Protein AF-0000000078809261 (afdb_homodimer)

Organism: NCBI:txid997884

Structure (mmCIF, N/CA/C/O backbone):
data_AF-0000000078809261-model_v1
#
loop_
_entity.id
_entity.type
_entity.pdbx_description
1 polymer 'Peptidase S74 domain-containing protein'
#
loop_
_atom_site.group_PDB
_atom_site.id
_atom_site.type_symbol
_atom_site.label_atom_id
_atom_site.label_alt_id
_atom_site.label_comp_id
_atom_site.label_asym_id
_atom_site.label_entity_id
_atom_site.label_seq_id
_atom_site.pdbx_PDB_ins_code
_atom_site.Cartn_x
_atom_site.Cartn_y
_atom_site.Cartn_z
_atom_site.occupancy
_atom_site.B_iso_or_equiv
_atom_site.auth_seq_id
_atom_site.auth_comp_id
_atom_site.auth_asym_id
_atom_site.auth_atom_id
_atom_site.pdbx_PDB_model_num
ATOM 1 N N . MET A 1 1 ? -13.203 -56.188 -50.031 1 28.88 1 MET A N 1
ATOM 2 C CA . MET A 1 1 ? -12.938 -56.688 -48.688 1 28.88 1 MET A CA 1
ATOM 3 C C . MET A 1 1 ? -11.758 -55.969 -48.031 1 28.88 1 MET A C 1
ATOM 5 O O . MET A 1 1 ? -10.617 -56.156 -48.438 1 28.88 1 MET A O 1
ATOM 9 N N . LYS A 1 2 ? -12.086 -54.781 -47.656 1 37.97 2 LYS A N 1
ATOM 10 C CA . LYS A 1 2 ? -11.086 -53.781 -47.344 1 37.97 2 LYS A CA 1
ATOM 11 C C . LYS A 1 2 ? -10.312 -54.156 -46.062 1 37.97 2 LYS A C 1
ATOM 13 O O . LYS A 1 2 ? -10.914 -54.5 -45.062 1 37.97 2 LYS A O 1
ATOM 18 N N . LYS A 1 3 ? -9.078 -54.656 -46.25 1 38.81 3 LYS A N 1
ATOM 19 C CA . LYS A 1 3 ? -8.086 -55.062 -45.281 1 38.81 3 LYS A CA 1
ATOM 20 C C . LYS A 1 3 ? -7.871 -53.938 -44.25 1 38.81 3 LYS A C 1
ATOM 22 O O . LYS A 1 3 ? -7.496 -52.812 -44.594 1 38.81 3 LYS A O 1
ATOM 27 N N . VAL A 1 4 ? -8.695 -53.938 -43.156 1 29.91 4 VAL A N 1
ATOM 28 C CA . VAL A 1 4 ? -8.664 -53.062 -42 1 29.91 4 VAL A CA 1
ATOM 29 C C . VAL A 1 4 ? -7.348 -53.219 -41.25 1 29.91 4 VAL A C 1
ATOM 31 O O . VAL A 1 4 ? -7.07 -54.312 -40.719 1 29.91 4 VAL A O 1
ATOM 34 N N . TYR A 1 5 ? -6.27 -52.688 -41.781 1 25.17 5 TYR A N 1
ATOM 35 C CA . TYR A 1 5 ? -4.973 -52.781 -41.125 1 25.17 5 TYR A CA 1
ATOM 36 C C . TYR A 1 5 ? -5.008 -52.094 -39.75 1 25.17 5 TYR A C 1
ATOM 38 O O . TYR A 1 5 ? -5.398 -50.938 -39.656 1 25.17 5 TYR A O 1
ATOM 46 N N . SER A 1 6 ? -5.215 -52.906 -38.688 1 25.05 6 SER A N 1
ATOM 47 C CA . SER A 1 6 ? -5.191 -52.594 -37.25 1 25.05 6 SER A CA 1
ATOM 48 C C . SER A 1 6 ? -3.799 -52.156 -36.812 1 25.05 6 SER A C 1
ATOM 50 O O . SER A 1 6 ? -2.84 -52.906 -36.938 1 25.05 6 SER A O 1
ATOM 52 N N . PHE A 1 7 ? -3.408 -51.031 -37 1 25.95 7 PHE A N 1
ATOM 53 C CA . PHE A 1 7 ? -2.096 -50.531 -36.594 1 25.95 7 PHE A CA 1
ATOM 54 C C . PHE A 1 7 ? -1.997 -50.438 -35.062 1 25.95 7 PHE A C 1
ATOM 56 O O . PHE A 1 7 ? -2.824 -49.781 -34.438 1 25.95 7 PHE A O 1
ATOM 63 N N . PHE A 1 8 ? -1.306 -51.406 -34.281 1 27.02 8 PHE A N 1
ATOM 64 C CA . PHE A 1 8 ? -0.951 -51.5 -32.875 1 27.02 8 PHE A CA 1
ATOM 65 C C . PHE A 1 8 ? 0.187 -50.562 -32.531 1 27.02 8 PHE A C 1
ATOM 67 O O . PHE A 1 8 ? 1.266 -50.625 -33.125 1 27.02 8 PHE A O 1
ATOM 74 N N . CYS A 1 9 ? -0.125 -49.344 -32.188 1 24.22 9 CYS A N 1
ATOM 75 C CA . CYS A 1 9 ? 0.901 -48.438 -31.703 1 24.22 9 CYS A CA 1
ATOM 76 C C . CYS A 1 9 ? 1.542 -48.969 -30.422 1 24.22 9 CYS A C 1
ATOM 78 O O . CYS A 1 9 ? 0.881 -49.062 -29.391 1 24.22 9 CYS A O 1
ATOM 80 N N . LEU A 1 10 ? 2.572 -49.781 -30.359 1 26.72 10 LEU A N 1
ATOM 81 C CA . LEU A 1 10 ? 3.385 -50.25 -29.234 1 26.72 10 LEU A CA 1
ATOM 82 C C . LEU A 1 10 ? 4.293 -49.125 -28.719 1 26.72 10 LEU A C 1
ATOM 84 O O . LEU A 1 10 ? 5.18 -48.656 -29.453 1 26.72 10 LEU A O 1
ATOM 88 N N . VAL A 1 11 ? 3.725 -48.25 -27.875 1 29.69 11 VAL A N 1
ATOM 89 C CA . VAL A 1 11 ? 4.68 -47.375 -27.188 1 29.69 11 VAL A CA 1
ATOM 90 C C . VAL A 1 11 ? 5.621 -48.25 -26.328 1 29.69 11 VAL A C 1
ATOM 92 O O . VAL A 1 11 ? 5.18 -48.906 -25.406 1 29.69 11 VAL A O 1
ATOM 95 N N . LEU A 1 12 ? 6.625 -48.719 -26.859 1 28.42 12 LEU A N 1
ATOM 96 C CA . LEU A 1 12 ? 7.684 -49.438 -26.141 1 28.42 12 LEU A CA 1
ATOM 97 C C . LEU A 1 12 ? 8.469 -48.469 -25.25 1 28.42 12 LEU A C 1
ATOM 99 O O . LEU A 1 12 ? 9.07 -47.5 -25.75 1 28.42 12 LEU A O 1
ATOM 103 N N . PHE A 1 13 ? 7.992 -48.406 -24.031 1 31.66 13 PHE A N 1
ATOM 104 C CA . PHE A 1 13 ? 8.859 -47.812 -23.016 1 31.66 13 PHE A CA 1
ATOM 105 C C . PHE A 1 13 ? 10.164 -48.562 -22.906 1 31.66 13 PHE A C 1
ATOM 107 O O . PHE A 1 13 ? 10.164 -49.75 -22.547 1 31.66 13 PHE A O 1
ATOM 114 N N . SER A 1 14 ? 11.016 -48.344 -23.828 1 29.38 14 SER A N 1
ATOM 115 C CA . SER A 1 14 ? 12.305 -48.938 -23.516 1 29.38 14 SER A CA 1
ATOM 116 C C . SER A 1 14 ? 12.945 -48.281 -22.297 1 29.38 14 SER A C 1
ATOM 118 O O . SER A 1 14 ? 13.188 -47.094 -22.281 1 29.38 14 SER A O 1
ATOM 120 N N . PHE A 1 15 ? 12.734 -48.844 -21.109 1 33.72 15 PHE A N 1
ATOM 121 C CA . PHE A 1 15 ? 13.484 -48.562 -19.891 1 33.72 15 PHE A CA 1
ATOM 122 C C . PHE A 1 15 ? 14.984 -48.75 -20.125 1 33.72 15 PHE A C 1
ATOM 124 O O . PHE A 1 15 ? 15.5 -49.844 -20.125 1 33.72 15 PHE A O 1
ATOM 131 N N . MET A 1 16 ? 15.594 -48.031 -21.094 1 32.75 16 MET A N 1
ATOM 132 C CA . MET A 1 16 ? 17.047 -48.156 -20.938 1 32.75 16 MET A CA 1
ATOM 133 C C . MET A 1 16 ? 17.5 -47.594 -19.609 1 32.75 16 MET A C 1
ATOM 135 O O . MET A 1 16 ? 16.859 -46.688 -19.062 1 32.75 16 MET A O 1
ATOM 139 N N . ALA A 1 17 ? 18.656 -47.938 -19.078 1 34.66 17 ALA A N 1
ATOM 140 C CA . ALA A 1 17 ? 19.359 -47.781 -17.797 1 34.66 17 ALA A CA 1
ATOM 141 C C . ALA A 1 17 ? 19.266 -46.344 -17.297 1 34.66 17 ALA A C 1
ATOM 143 O O . ALA A 1 17 ? 18.609 -46.094 -16.281 1 34.66 17 ALA A O 1
ATOM 144 N N . GLY A 1 18 ? 20.562 -45.719 -16.922 1 36.41 18 GLY A N 1
ATOM 145 C CA . GLY A 1 18 ? 21.125 -44.938 -15.828 1 36.41 18 GLY A CA 1
ATOM 146 C C . GLY A 1 18 ? 20.625 -43.531 -15.789 1 36.41 18 GLY A C 1
ATOM 147 O O . GLY A 1 18 ? 20.578 -42.906 -14.734 1 36.41 18 GLY A O 1
ATOM 148 N N . TYR A 1 19 ? 21.031 -42.719 -16.797 1 37.81 19 TYR A N 1
ATOM 149 C CA . TYR A 1 19 ? 20.781 -41.281 -16.719 1 37.81 19 TYR A CA 1
ATOM 150 C C . TYR A 1 19 ? 19.281 -41 -16.797 1 37.81 19 TYR A C 1
ATOM 152 O O . TYR A 1 19 ? 18.594 -41.5 -17.688 1 37.81 19 TYR A O 1
ATOM 160 N N . ALA A 1 20 ? 18.641 -40.938 -15.672 1 43.81 20 ALA A N 1
ATOM 161 C CA . ALA A 1 20 ? 17.25 -40.5 -15.688 1 43.81 20 ALA A CA 1
ATOM 162 C C . ALA A 1 20 ? 16.984 -39.562 -16.859 1 43.81 20 ALA A C 1
ATOM 164 O O . ALA A 1 20 ? 17.453 -38.406 -16.844 1 43.81 20 ALA A O 1
ATOM 165 N N . GLN A 1 21 ? 17.156 -40.031 -18.016 1 46.72 21 GLN A N 1
ATOM 166 C CA . GLN A 1 21 ? 16.766 -39.219 -19.172 1 46.72 21 GLN A CA 1
ATOM 167 C C . GLN A 1 21 ? 15.391 -38.594 -18.969 1 46.72 21 GLN A C 1
ATOM 169 O O . GLN A 1 21 ? 14.477 -39.25 -18.469 1 46.72 21 GLN A O 1
ATOM 174 N N . ASP A 1 22 ? 15.398 -37.312 -18.938 1 57.06 22 ASP A N 1
ATOM 175 C CA . ASP A 1 22 ? 14.172 -36.531 -19.016 1 57.06 22 ASP A CA 1
ATOM 176 C C . ASP A 1 22 ? 13.234 -37.094 -20.078 1 57.06 22 ASP A C 1
ATOM 178 O O . ASP A 1 22 ? 13.617 -37.219 -21.25 1 57.06 22 ASP A O 1
ATOM 182 N N . VAL A 1 23 ? 12.453 -38 -19.656 1 69.56 23 VAL A N 1
ATOM 183 C CA . VAL A 1 23 ? 11.453 -38.469 -20.594 1 69.56 23 VAL A CA 1
ATOM 184 C C . VAL A 1 23 ? 10.391 -37.375 -20.812 1 69.56 23 VAL A C 1
ATOM 186 O O . VAL A 1 23 ? 9.891 -36.812 -19.859 1 69.56 23 VAL A O 1
ATOM 189 N N . THR A 1 24 ? 10.336 -36.906 -22.047 1 77.44 24 THR A N 1
ATOM 190 C CA . THR A 1 24 ? 9.305 -35.938 -22.406 1 77.44 24 THR A CA 1
ATOM 191 C C . THR A 1 24 ? 8.188 -36.594 -23.203 1 77.44 24 THR A C 1
ATOM 193 O O . THR A 1 24 ? 8.461 -37.344 -24.156 1 77.44 24 THR A O 1
ATOM 196 N N . THR A 1 25 ? 7.008 -36.656 -22.766 1 81.75 25 THR A N 1
ATOM 197 C CA . THR A 1 25 ? 5.824 -37.031 -23.531 1 81.75 25 THR A CA 1
ATOM 198 C C . THR A 1 25 ? 5.188 -35.812 -24.188 1 81.75 25 THR A C 1
ATOM 200 O O . THR A 1 25 ? 5.008 -34.781 -23.531 1 81.75 25 THR A O 1
ATOM 203 N N . GLN A 1 26 ? 4.902 -35.875 -25.484 1 83.81 26 GLN A N 1
ATOM 204 C CA . GLN A 1 26 ? 4.328 -34.75 -26.203 1 83.81 26 GLN A CA 1
ATOM 205 C C . GLN A 1 26 ? 2.885 -35.031 -26.609 1 83.81 26 GLN A C 1
ATOM 207 O O . GLN A 1 26 ? 2.57 -36.125 -27.094 1 83.81 26 GLN A O 1
ATOM 212 N N . PHE A 1 27 ? 2.064 -34.125 -26.312 1 81.94 27 PHE A N 1
ATOM 213 C CA . PHE A 1 27 ? 0.676 -34.125 -26.75 1 81.94 27 PHE A CA 1
ATOM 214 C C . PHE A 1 27 ? 0.455 -33.062 -27.828 1 81.94 27 PHE A C 1
ATOM 216 O O . PHE A 1 27 ? 0.78 -31.891 -27.625 1 81.94 27 PHE A O 1
ATOM 223 N N . ASN A 1 28 ? 0.069 -33.531 -29.031 1 85.69 28 ASN A N 1
ATOM 224 C CA . ASN A 1 28 ? -0.361 -32.594 -30.047 1 85.69 28 ASN A CA 1
ATOM 225 C C . ASN A 1 28 ? -1.851 -32.281 -29.938 1 85.69 28 ASN A C 1
ATOM 227 O O . ASN A 1 28 ? -2.693 -33.094 -30.297 1 85.69 28 ASN A O 1
ATOM 231 N N . GLY A 1 29 ? -2.209 -31.188 -29.453 1 88 29 GLY A N 1
ATOM 232 C CA . GLY A 1 29 ? -3.566 -30.766 -29.125 1 88 29 GLY A CA 1
ATOM 233 C C . GLY A 1 29 ? -3.756 -30.422 -27.656 1 88 29 GLY A C 1
ATOM 234 O O . GLY A 1 29 ? 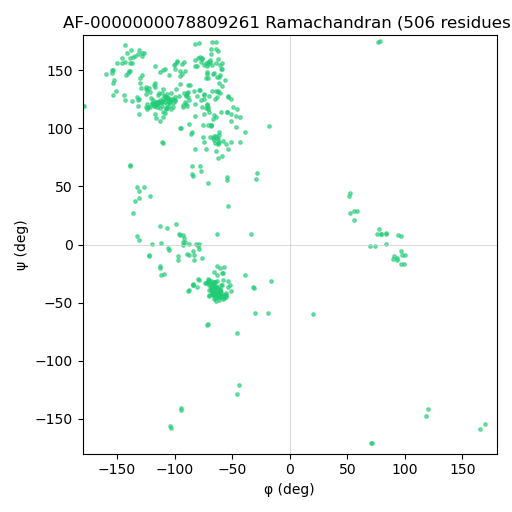-2.891 -29.797 -27.047 1 88 29 GLY A O 1
ATOM 235 N N . ASN A 1 30 ? -4.973 -30.828 -27.156 1 89 30 ASN A N 1
ATOM 236 C CA . ASN A 1 30 ? -5.344 -30.391 -25.797 1 89 30 ASN A CA 1
ATOM 237 C C . ASN A 1 30 ? -5.199 -31.531 -24.797 1 89 30 ASN A C 1
ATOM 239 O O . ASN A 1 30 ? -5.293 -32.719 -25.156 1 89 30 ASN A O 1
ATOM 243 N N . LEU A 1 31 ? -4.816 -3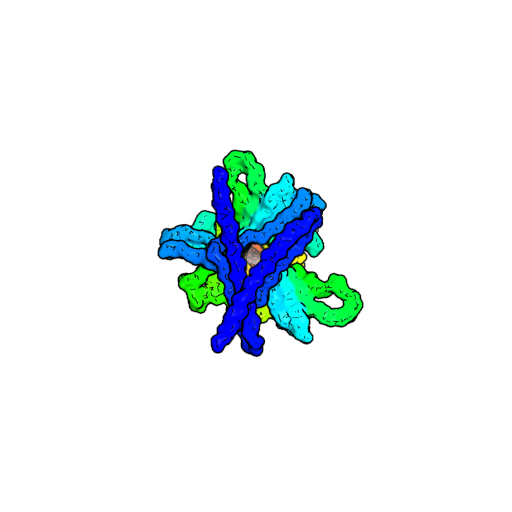1.203 -23.578 1 89.44 31 LEU A N 1
ATOM 244 C CA . LEU A 1 31 ? -4.852 -32.094 -22.422 1 89.44 31 LEU A CA 1
ATOM 245 C C . LEU A 1 31 ? -5.969 -31.672 -21.469 1 89.44 31 LEU A C 1
ATOM 247 O O . LEU A 1 31 ? -6.09 -30.5 -21.094 1 89.44 31 LEU A O 1
ATOM 251 N N . GLU A 1 32 ? -6.859 -32.656 -21.109 1 92.56 32 GLU A N 1
ATOM 252 C CA . GLU A 1 32 ? -7.898 -32.438 -20.109 1 92.56 32 GLU A CA 1
ATOM 253 C C . GLU A 1 32 ? -7.75 -33.375 -18.938 1 92.56 32 GLU A C 1
ATOM 255 O O . GLU A 1 32 ? -7.625 -34.594 -19.125 1 92.56 32 GLU A O 1
ATOM 260 N N . ILE A 1 33 ? -7.613 -32.875 -17.766 1 93.25 33 ILE A N 1
ATOM 261 C CA . ILE A 1 33 ? -7.664 -33.656 -16.531 1 93.25 33 ILE A CA 1
ATOM 262 C C . ILE A 1 33 ? -9.039 -33.469 -15.875 1 93.25 33 ILE A C 1
ATOM 264 O O . ILE A 1 33 ? -9.43 -32.375 -15.508 1 93.25 33 ILE A O 1
ATOM 268 N N . ILE A 1 34 ? -9.758 -34.562 -15.664 1 94.38 34 ILE A N 1
ATOM 269 C CA . ILE A 1 34 ? -11.172 -34.438 -15.344 1 94.38 34 ILE A CA 1
ATOM 270 C C . ILE A 1 34 ? -11.453 -35.156 -14.016 1 94.38 34 ILE A C 1
ATOM 272 O O . ILE A 1 34 ? -11.039 -36.281 -13.812 1 94.38 34 ILE A O 1
ATOM 276 N N . GLY A 1 35 ? -11.953 -34.469 -13.039 1 92.25 35 GLY A N 1
ATOM 277 C CA . GLY A 1 35 ? -12.609 -35.031 -11.875 1 92.25 35 GLY A CA 1
ATOM 278 C C . GLY A 1 35 ? -14.102 -35.25 -12.078 1 92.25 35 GLY A C 1
ATOM 279 O O . GLY A 1 35 ? -14.773 -34.406 -12.672 1 92.25 35 GLY A O 1
ATOM 280 N N . ASN A 1 36 ? -14.625 -36.375 -11.633 1 92.06 36 ASN A N 1
ATOM 281 C CA . ASN A 1 36 ? -16.031 -36.656 -11.867 1 92.06 36 ASN A CA 1
ATOM 282 C C . ASN A 1 36 ? -16.688 -37.281 -10.633 1 92.06 36 ASN A C 1
ATOM 284 O O . ASN A 1 36 ? -17.094 -38.438 -10.656 1 92.06 36 ASN A O 1
ATOM 288 N N . PRO A 1 37 ? -16.766 -36.469 -9.648 1 92.94 37 PRO A N 1
ATOM 289 C CA . PRO A 1 37 ? -17.5 -37 -8.508 1 92.94 37 PRO A CA 1
ATOM 290 C C . PRO A 1 37 ? -18.969 -37.312 -8.844 1 92.94 37 PRO A C 1
ATOM 292 O O . PRO A 1 37 ? -19.484 -36.812 -9.852 1 92.94 37 PRO A O 1
ATOM 295 N N . VAL A 1 38 ? -19.625 -38.062 -7.922 1 96 38 VAL A N 1
ATOM 296 C CA . VAL A 1 38 ? -20.984 -38.469 -8.172 1 96 38 VAL A CA 1
ATOM 297 C C . VAL A 1 38 ? -21.922 -37.281 -8.164 1 96 38 VAL A C 1
ATOM 299 O O . VAL A 1 38 ? -22.797 -37.156 -9.031 1 96 38 VAL A O 1
ATOM 302 N N . SER A 1 39 ? -21.672 -36.375 -7.266 1 96.19 39 SER A N 1
ATOM 303 C CA . SER A 1 39 ? -22.5 -35.188 -7.18 1 96.19 39 SER A CA 1
ATOM 304 C C . SER A 1 39 ? -21.656 -33.938 -6.855 1 96.19 39 SER A C 1
ATOM 306 O O . SER A 1 39 ? -20.531 -34.062 -6.395 1 96.19 39 SER A O 1
ATOM 308 N N . GLN A 1 40 ? -22.297 -32.781 -7.074 1 93.31 40 GLN A N 1
ATOM 309 C CA . GLN A 1 40 ? -21.625 -31.516 -6.746 1 93.31 40 GLN A CA 1
ATOM 310 C C . GLN A 1 40 ? -21.344 -31.406 -5.25 1 93.31 40 GLN A C 1
ATOM 312 O O . GLN A 1 40 ? -20.516 -30.594 -4.824 1 93.31 40 GLN A O 1
ATOM 317 N N . ASN A 1 41 ? -22.047 -32.219 -4.41 1 96.19 41 ASN A N 1
ATOM 318 C CA . ASN A 1 41 ? -21.953 -32.156 -2.957 1 96.19 41 ASN A CA 1
ATOM 319 C C . ASN A 1 41 ? -20.906 -33.125 -2.424 1 96.19 41 ASN A C 1
ATOM 321 O O . ASN A 1 41 ? -20.719 -33.219 -1.213 1 96.19 41 ASN A O 1
ATOM 325 N N . ASP A 1 42 ? -20.281 -33.844 -3.361 1 96.19 42 ASP A N 1
ATOM 326 C CA . ASP A 1 42 ? -19.172 -34.719 -2.979 1 96.19 42 ASP A CA 1
ATOM 327 C C . ASP A 1 42 ? -17.844 -33.969 -3.041 1 96.19 42 ASP A C 1
ATOM 329 O O . ASP A 1 42 ? -17.5 -33.375 -4.07 1 96.19 42 ASP A O 1
ATOM 333 N N . GLN A 1 43 ? -17.125 -34.031 -1.977 1 95.38 43 GLN A N 1
ATOM 334 C CA . GLN A 1 43 ? -15.781 -33.469 -2.02 1 95.38 43 GLN A CA 1
ATOM 335 C C . GLN A 1 43 ? -14.922 -34.156 -3.059 1 95.38 43 GLN A C 1
ATOM 337 O O . GLN A 1 43 ? -14.984 -35.406 -3.199 1 95.38 43 GLN A O 1
ATOM 342 N N . SER A 1 44 ? -14.289 -33.344 -3.871 1 94.62 44 SER A N 1
ATOM 343 C CA . SER A 1 44 ? -13.391 -33.875 -4.891 1 94.62 44 SER A CA 1
ATOM 344 C C . SER A 1 44 ? -12.312 -32.875 -5.25 1 94.62 44 SER A C 1
ATOM 346 O O . SER A 1 44 ? -12.562 -31.656 -5.242 1 94.62 44 SER A O 1
ATOM 348 N N . SER A 1 45 ? -11.172 -33.406 -5.445 1 93.62 45 SER A N 1
ATOM 349 C CA . SER A 1 45 ? -10.086 -32.562 -5.938 1 93.62 45 SER A CA 1
ATOM 350 C C . SER A 1 45 ? -9.492 -33.125 -7.227 1 93.62 45 SER A C 1
ATOM 352 O O . SER A 1 45 ? -9.398 -34.344 -7.391 1 93.62 45 SER A O 1
ATOM 354 N N . THR A 1 46 ? -9.297 -32.312 -8.203 1 95.62 46 THR A N 1
ATOM 355 C CA . THR A 1 46 ? -8.617 -32.625 -9.453 1 95.62 46 THR A CA 1
ATOM 356 C C . THR A 1 46 ? -7.355 -31.781 -9.602 1 95.62 46 THR A C 1
ATOM 358 O O . THR A 1 46 ? -7.398 -30.562 -9.43 1 95.62 46 THR A O 1
ATOM 361 N N . TYR A 1 47 ? -6.23 -32.5 -9.75 1 94.62 47 TYR A N 1
ATOM 362 C CA . TYR A 1 47 ? -5 -31.719 -9.773 1 94.62 47 TYR A CA 1
ATOM 363 C C . TYR A 1 47 ? -4.008 -32.312 -10.773 1 94.62 47 TYR A C 1
ATOM 365 O O . TYR A 1 47 ? -4.156 -33.469 -11.203 1 94.62 47 TYR A O 1
ATOM 373 N N . TYR A 1 48 ? -3.096 -31.578 -11.258 1 94.44 48 TYR A N 1
ATOM 374 C CA . TYR A 1 48 ? -1.796 -32.062 -11.703 1 94.44 48 TYR A CA 1
ATOM 375 C C . TYR A 1 48 ? -0.685 -31.594 -10.773 1 94.44 48 TYR A C 1
ATOM 377 O O . TYR A 1 48 ? -0.825 -30.578 -10.094 1 94.44 48 TYR A O 1
ATOM 385 N N . SER A 1 49 ? 0.368 -32.375 -10.656 1 94.44 49 SER A N 1
ATOM 386 C CA . SER A 1 49 ? 1.443 -32.031 -9.734 1 94.44 49 SER A CA 1
ATOM 387 C C . SER A 1 49 ? 2.805 -32.094 -10.422 1 94.44 49 SER A C 1
ATOM 389 O O . SER A 1 49 ? 2.979 -32.844 -11.383 1 94.44 49 SER A O 1
ATOM 391 N N . LEU A 1 50 ? 3.65 -31.203 -10.062 1 94.94 50 LEU A N 1
ATOM 392 C CA . LEU A 1 50 ? 5.074 -31.25 -10.375 1 94.94 50 LEU A CA 1
ATOM 393 C C . LEU A 1 50 ? 5.891 -31.625 -9.141 1 94.94 50 LEU A C 1
ATOM 395 O O . LEU A 1 50 ? 5.711 -31.047 -8.07 1 94.94 50 LEU A O 1
ATOM 399 N N . SER A 1 51 ? 6.684 -32.625 -9.305 1 93.12 51 SER A N 1
ATOM 400 C CA . SER A 1 51 ? 7.484 -33.062 -8.172 1 93.12 51 SER A CA 1
ATOM 401 C C . SER A 1 51 ? 8.953 -33.219 -8.555 1 93.12 51 SER A C 1
ATOM 403 O O . SER A 1 51 ? 9.273 -33.562 -9.688 1 93.12 51 SER A O 1
ATOM 405 N N . ASN A 1 52 ? 9.766 -32.812 -7.711 1 93.81 52 ASN A N 1
ATOM 406 C CA . ASN A 1 52 ? 11.203 -33.031 -7.797 1 93.81 52 ASN A CA 1
ATOM 407 C C . ASN A 1 52 ? 11.812 -33.281 -6.422 1 93.81 52 ASN A C 1
ATOM 409 O O . ASN A 1 52 ? 11.102 -33.312 -5.418 1 93.81 52 ASN A O 1
ATOM 413 N N . LYS A 1 53 ? 13.062 -33.656 -6.418 1 92 53 LYS A N 1
ATOM 414 C CA . LYS A 1 53 ? 13.688 -34 -5.145 1 92 53 LYS A CA 1
ATOM 415 C C . LYS A 1 53 ? 13.891 -32.75 -4.277 1 92 53 LYS A C 1
ATOM 417 O O . LYS A 1 53 ? 14.375 -31.719 -4.758 1 92 53 LYS A O 1
ATOM 422 N N . GLY A 1 54 ? 13.391 -32.875 -3.057 1 90.44 54 GLY A N 1
ATOM 423 C CA . GLY A 1 54 ? 13.555 -31.812 -2.086 1 90.44 54 GLY A CA 1
ATOM 424 C C . GLY A 1 54 ? 14.609 -32.125 -1.033 1 90.44 54 GLY A C 1
ATOM 425 O O . GLY A 1 54 ? 15.539 -32.906 -1.282 1 90.44 54 GLY A O 1
ATOM 426 N N . ILE A 1 55 ? 14.445 -31.484 0.052 1 86.56 55 ILE A N 1
ATOM 427 C CA . ILE A 1 55 ? 15.391 -31.625 1.158 1 86.56 55 ILE A CA 1
ATOM 428 C C . ILE A 1 55 ? 15.422 -33.062 1.631 1 86.56 55 ILE A C 1
ATOM 430 O O . ILE A 1 55 ? 14.367 -33.719 1.77 1 86.56 55 ILE A O 1
ATOM 434 N N . GLY A 1 56 ? 16.641 -33.562 1.94 1 85.5 56 GLY A N 1
ATOM 435 C CA . GLY A 1 56 ? 16.797 -34.906 2.441 1 85.5 56 GLY A CA 1
ATOM 436 C C . GLY A 1 56 ? 16.516 -35.969 1.395 1 85.5 56 GLY A C 1
ATOM 437 O O . GLY A 1 56 ? 16.562 -37.156 1.69 1 85.5 56 GLY A O 1
ATOM 438 N N . GLY A 1 57 ? 16.156 -35.531 0.226 1 86.12 57 GLY A N 1
ATOM 439 C CA . GLY A 1 57 ? 15.898 -36.469 -0.853 1 86.12 57 GLY A CA 1
ATOM 440 C C . GLY A 1 57 ? 14.43 -36.812 -1.012 1 86.12 57 GLY A C 1
ATOM 441 O O . GLY A 1 57 ? 14.047 -37.5 -1.955 1 86.12 57 GLY A O 1
ATOM 442 N N . SER A 1 58 ? 13.664 -36.344 -0.14 1 86.44 58 SER A N 1
ATOM 443 C CA . SER A 1 58 ? 12.227 -36.562 -0.227 1 86.44 58 SER A CA 1
ATOM 444 C C . SER A 1 58 ? 11.602 -35.719 -1.339 1 86.44 58 SER A C 1
ATOM 446 O O . SER A 1 58 ? 12.156 -34.688 -1.724 1 86.44 58 SER A O 1
ATOM 448 N N . PRO A 1 59 ? 10.492 -36.219 -1.773 1 89.25 59 PRO A N 1
ATOM 449 C CA . PRO A 1 59 ? 9.852 -35.438 -2.84 1 89.25 59 PRO A CA 1
ATOM 450 C C . PRO A 1 59 ? 9.336 -34.062 -2.359 1 89.25 59 PRO A C 1
ATOM 452 O O . PRO A 1 59 ? 8.828 -33.969 -1.24 1 89.25 59 PRO A O 1
ATOM 455 N N . HIS A 1 60 ? 9.641 -33.031 -3.092 1 91.19 60 HIS A N 1
ATOM 456 C CA . HIS A 1 60 ? 8.984 -31.734 -3 1 91.19 60 HIS A CA 1
ATOM 457 C C . HIS A 1 60 ? 7.965 -31.547 -4.117 1 91.19 60 HIS A C 1
ATOM 459 O O . HIS A 1 60 ? 8.305 -31.641 -5.297 1 91.19 60 HIS A O 1
ATOM 465 N N . ILE A 1 61 ? 6.684 -31.234 -3.705 1 92.69 61 ILE A N 1
ATOM 466 C CA . ILE A 1 61 ? 5.605 -31.312 -4.684 1 92.69 61 ILE A CA 1
ATOM 467 C C . ILE A 1 61 ? 4.871 -29.969 -4.746 1 92.69 61 ILE A C 1
ATOM 469 O O . ILE A 1 61 ? 4.625 -29.344 -3.717 1 92.69 61 ILE A O 1
ATOM 473 N N . TRP A 1 62 ? 4.594 -29.531 -6 1 94.44 62 TRP A N 1
ATOM 474 C CA . TRP A 1 62 ? 3.635 -28.469 -6.27 1 94.44 62 TRP A CA 1
ATOM 475 C C . TRP A 1 62 ? 2.373 -29.031 -6.922 1 94.44 62 TRP A C 1
ATOM 477 O O . TRP A 1 62 ? 2.449 -29.734 -7.926 1 94.44 62 TRP A O 1
ATOM 487 N N . LYS A 1 63 ? 1.234 -28.672 -6.316 1 94.94 63 LYS A N 1
ATOM 488 C CA . LYS A 1 63 ? -0.037 -29.109 -6.887 1 94.94 63 LYS A CA 1
ATOM 489 C C . LYS A 1 63 ? -0.855 -27.922 -7.383 1 94.94 63 LYS A C 1
ATOM 491 O O . LYS A 1 63 ? -1.053 -26.953 -6.648 1 94.94 63 LYS A O 1
ATOM 496 N N . MET A 1 64 ? -1.156 -27.938 -8.633 1 96.25 64 MET A N 1
ATOM 497 C CA . MET A 1 64 ? -2.211 -27.094 -9.172 1 96.25 64 MET A CA 1
ATOM 498 C C . MET A 1 64 ? -3.562 -27.797 -9.117 1 96.25 64 MET A C 1
ATOM 500 O O . MET A 1 64 ? -3.76 -28.828 -9.758 1 96.25 64 MET A O 1
ATOM 504 N N . VAL A 1 65 ? -4.461 -27.156 -8.375 1 95.94 65 VAL A N 1
ATOM 505 C CA . VAL A 1 65 ? -5.598 -27.984 -7.969 1 95.94 65 VAL A CA 1
ATOM 506 C C . VAL A 1 65 ? -6.883 -27.156 -8.047 1 95.94 65 VAL A C 1
ATOM 508 O O . VAL A 1 65 ? -6.863 -25.953 -7.84 1 95.94 65 VAL A O 1
ATOM 511 N N . THR A 1 66 ? -7.977 -27.828 -8.367 1 96.62 66 THR A N 1
ATOM 512 C CA . THR A 1 66 ? -9.344 -27.344 -8.203 1 96.62 66 THR A CA 1
ATOM 513 C C . THR A 1 66 ? -10.195 -28.359 -7.453 1 96.62 66 THR A C 1
ATOM 515 O O . THR A 1 66 ? -9.766 -29.5 -7.254 1 96.62 66 THR A O 1
ATOM 518 N N . ALA A 1 67 ? -11.344 -27.922 -6.969 1 95.06 67 ALA A N 1
ATOM 519 C CA . ALA A 1 67 ? -12.227 -28.812 -6.215 1 95.06 67 ALA A CA 1
ATOM 520 C C . ALA A 1 67 ? -13.664 -28.703 -6.719 1 95.06 67 ALA A C 1
ATOM 522 O O . ALA A 1 67 ? -14 -27.797 -7.473 1 95.06 67 ALA A O 1
ATOM 523 N N . SER A 1 68 ? -14.406 -29.719 -6.301 1 95.94 68 SER A N 1
ATOM 524 C CA . SER A 1 68 ? -15.836 -29.688 -6.586 1 95.94 68 SER A CA 1
ATOM 525 C C . SER A 1 68 ? -16.516 -28.516 -5.867 1 95.94 68 SER A C 1
ATOM 527 O O . SER A 1 68 ? -15.852 -27.766 -5.145 1 95.94 68 SER A O 1
ATOM 529 N N . TYR A 1 69 ? -17.797 -28.344 -6.16 1 94.81 69 TYR A N 1
ATOM 530 C CA . TYR A 1 69 ? -18.562 -27.328 -5.457 1 94.81 69 TYR A CA 1
ATOM 531 C C . TYR A 1 69 ? -18.453 -27.5 -3.947 1 94.81 69 TYR A C 1
ATOM 533 O O . TYR A 1 69 ? -18.391 -26.516 -3.207 1 94.81 69 TYR A O 1
ATOM 541 N N . ALA A 1 70 ? -18.312 -28.641 -3.465 1 94.81 70 ALA A N 1
ATOM 542 C CA . ALA A 1 70 ? -18.234 -28.953 -2.037 1 94.81 70 ALA A CA 1
ATOM 543 C C . ALA A 1 70 ? -16.828 -28.703 -1.502 1 94.81 70 ALA A C 1
ATOM 545 O O . ALA A 1 70 ? -16.578 -28.828 -0.301 1 94.81 70 ALA A O 1
ATOM 546 N N . GLY A 1 71 ? -15.938 -28.25 -2.381 1 92.38 71 GLY A N 1
ATOM 547 C CA . GLY A 1 71 ? -14.547 -28.156 -1.965 1 92.38 71 GLY A CA 1
ATOM 548 C C . GLY A 1 71 ? -13.875 -29.5 -1.797 1 92.38 71 GLY A C 1
ATOM 549 O O . GLY A 1 71 ? -14.352 -30.516 -2.316 1 92.38 71 GLY A O 1
ATOM 550 N N . GLY A 1 72 ? -12.688 -29.453 -1.239 1 89.12 72 GLY A N 1
ATOM 551 C CA . GLY A 1 72 ? -11.969 -30.688 -0.953 1 89.12 72 GLY A CA 1
ATOM 552 C C . GLY A 1 72 ? -10.625 -30.453 -0.291 1 89.12 72 GLY A C 1
ATOM 553 O O . GLY A 1 72 ? -9.773 -29.75 -0.83 1 89.12 72 GLY A O 1
ATOM 554 N N . TRP A 1 73 ? -10.539 -31 0.882 1 86.81 73 TRP A N 1
ATOM 555 C CA . TRP A 1 73 ? -9.266 -31.062 1.593 1 86.81 73 TRP A CA 1
ATOM 556 C C . TRP A 1 73 ? -8.609 -29.688 1.654 1 86.81 73 TRP A C 1
ATOM 558 O O . TRP A 1 73 ? -7.426 -29.531 1.351 1 86.81 73 TRP A O 1
ATOM 568 N N . GLY A 1 74 ? -9.336 -28.672 1.893 1 87 74 GLY A N 1
ATOM 569 C CA . GLY A 1 74 ? -8.797 -27.328 2.09 1 87 74 GLY A CA 1
ATOM 570 C C . GLY A 1 74 ? -8.898 -26.469 0.852 1 87 74 GLY A C 1
ATOM 571 O O . GLY A 1 74 ? -8.734 -25.25 0.93 1 87 74 GLY A O 1
ATOM 572 N N . VAL A 1 75 ? -9.109 -27.141 -0.271 1 91.5 75 VAL A N 1
ATOM 573 C CA . VAL A 1 75 ? -9.289 -26.375 -1.497 1 91.5 75 VAL A CA 1
ATOM 574 C C . VAL A 1 75 ? -10.703 -25.797 -1.545 1 91.5 75 VAL A C 1
ATOM 576 O O . VAL A 1 75 ? -11.68 -26.516 -1.301 1 91.5 75 VAL A O 1
ATOM 579 N N . ALA A 1 76 ? -10.766 -24.531 -1.862 1 90.19 76 ALA A N 1
ATOM 580 C CA . ALA A 1 76 ? -12.047 -23.828 -1.844 1 90.19 76 ALA A CA 1
ATOM 581 C C . ALA A 1 76 ? -12.953 -24.312 -2.973 1 90.19 76 ALA A C 1
ATOM 583 O O . ALA A 1 76 ? -12.469 -24.828 -3.982 1 90.19 76 ALA A O 1
ATOM 584 N N . SER A 1 77 ? -14.219 -24.062 -2.758 1 92.69 77 SER A N 1
ATOM 585 C CA . SER A 1 77 ? -15.25 -24.438 -3.725 1 92.69 77 SER A CA 1
ATOM 586 C C . SER A 1 77 ? -14.938 -23.875 -5.105 1 92.69 77 SER A C 1
ATOM 588 O O . SER A 1 77 ? -14.938 -22.656 -5.301 1 92.69 77 SER A O 1
ATOM 590 N N . ASN A 1 78 ? -14.672 -24.766 -6.031 1 93.31 78 ASN A N 1
ATOM 591 C CA . ASN A 1 78 ? -14.414 -24.453 -7.434 1 93.31 78 ASN A CA 1
ATOM 592 C C . ASN A 1 78 ? -13.281 -23.453 -7.598 1 93.31 78 ASN A C 1
ATOM 594 O O . ASN A 1 78 ? -13.211 -22.75 -8.602 1 93.31 78 ASN A O 1
ATOM 598 N N . GLY A 1 79 ? -12.43 -23.297 -6.648 1 92 79 GLY A N 1
ATOM 599 C CA . GLY A 1 79 ? -11.273 -22.422 -6.754 1 92 79 GLY A CA 1
ATOM 600 C C . GLY A 1 79 ? -10.125 -23.031 -7.527 1 92 79 GLY A C 1
ATOM 601 O O . GLY A 1 79 ? -10.133 -24.234 -7.824 1 92 79 GLY A O 1
ATOM 602 N N . TYR A 1 80 ? -9.242 -22.25 -8 1 94.88 80 TYR A N 1
ATOM 603 C CA . TYR A 1 80 ? -7.945 -22.672 -8.5 1 94.88 80 TYR A CA 1
ATOM 604 C C . TYR A 1 80 ? -6.832 -22.297 -7.531 1 94.88 80 TYR A C 1
ATOM 606 O O . TYR A 1 80 ? -6.676 -21.125 -7.184 1 94.88 80 TYR A O 1
ATOM 614 N N . GLU A 1 81 ? -6.078 -23.344 -7.16 1 94.38 81 GLU A N 1
ATOM 615 C CA . GLU A 1 81 ? -5.086 -23.062 -6.125 1 94.38 81 GLU A CA 1
ATOM 616 C C . GLU A 1 81 ? -3.77 -23.781 -6.422 1 94.38 81 GLU A C 1
ATOM 618 O O . GLU A 1 81 ? -3.752 -24.781 -7.129 1 94.38 81 GLU A O 1
ATOM 623 N N . ILE A 1 82 ? -2.693 -23.156 -5.988 1 95.38 82 ILE A N 1
ATOM 624 C CA . ILE A 1 82 ? -1.372 -23.781 -6.02 1 95.38 82 ILE A CA 1
ATOM 625 C C . ILE A 1 82 ? -0.906 -24.078 -4.598 1 95.38 82 ILE A C 1
ATOM 627 O O . ILE A 1 82 ? -0.816 -23.172 -3.764 1 95.38 82 ILE A O 1
ATOM 631 N N . TRP A 1 83 ? -0.617 -25.359 -4.383 1 92.44 83 TRP A N 1
ATOM 632 C CA . TRP A 1 83 ? -0.208 -25.828 -3.062 1 92.44 83 TRP A CA 1
ATOM 633 C C . TRP A 1 83 ? 1.213 -26.375 -3.094 1 92.44 83 TRP A C 1
ATOM 635 O O . TRP A 1 83 ? 1.593 -27.078 -4.039 1 92.44 83 TRP A O 1
ATOM 645 N N . GLU A 1 84 ? 1.872 -26.031 -2.072 1 91.81 84 GLU A N 1
ATOM 646 C CA . GLU A 1 84 ? 3.225 -26.547 -1.883 1 91.81 84 GLU A CA 1
ATOM 647 C C . GLU A 1 84 ? 3.248 -27.672 -0.852 1 91.81 84 GLU A C 1
ATOM 649 O O . GLU A 1 84 ? 2.662 -27.547 0.226 1 91.81 84 GLU A O 1
ATOM 654 N N . TYR A 1 85 ? 3.732 -28.734 -1.168 1 89.06 85 TYR A N 1
ATOM 655 C CA . TYR A 1 85 ? 3.98 -29.859 -0.255 1 89.06 85 TYR A CA 1
ATOM 656 C C . TYR A 1 85 ? 5.477 -30.062 -0.042 1 89.06 85 TYR A C 1
ATOM 658 O O . TYR A 1 85 ? 6.117 -30.812 -0.786 1 89.06 85 TYR A O 1
ATOM 666 N N . PRO A 1 86 ? 5.785 -29.188 1.084 1 81.94 86 PRO A N 1
ATOM 667 C CA . PRO A 1 86 ? 7.199 -29.406 1.399 1 81.94 86 PRO A CA 1
ATOM 668 C C . PRO A 1 86 ? 7.465 -30.766 2.043 1 81.94 86 PRO A C 1
ATOM 670 O O . PRO A 1 86 ? 6.547 -31.375 2.604 1 81.94 86 PRO A O 1
ATOM 673 N N . ASP A 1 87 ? 8.93 -31.344 1.911 1 65.38 87 ASP A N 1
ATOM 674 C CA . ASP A 1 87 ? 9.391 -32.656 2.381 1 65.38 87 ASP A CA 1
ATOM 675 C C . ASP A 1 87 ? 8.422 -33.25 3.402 1 65.38 87 ASP A C 1
ATOM 677 O O . ASP A 1 87 ? 8.094 -32.594 4.398 1 65.38 87 ASP A O 1
ATOM 681 N N . GLN A 1 88 ? 7.633 -34.188 2.873 1 54.56 88 GLN A N 1
ATOM 682 C CA . GLN A 1 88 ? 6.754 -34.938 3.746 1 54.56 88 GLN A CA 1
ATOM 683 C C . GLN A 1 88 ? 7.551 -35.656 4.844 1 54.56 88 GLN A C 1
ATOM 685 O O . GLN A 1 88 ? 6.969 -36.281 5.738 1 54.56 88 GLN A O 1
ATOM 690 N N . SER A 1 89 ? 8.75 -35.844 4.426 1 47.22 89 SER A N 1
ATOM 691 C CA . SER A 1 89 ? 9.359 -36.688 5.457 1 47.22 89 SER A CA 1
ATOM 692 C C . SER A 1 89 ? 9.281 -36 6.824 1 47.22 89 SER A C 1
ATOM 694 O O . SER A 1 89 ? 9.766 -36.562 7.816 1 47.22 89 SER A O 1
ATOM 696 N N . TYR A 1 90 ? 9.086 -34.688 6.727 1 41.91 90 TYR A N 1
ATOM 697 C CA . TYR A 1 90 ? 9.219 -34.438 8.156 1 41.91 90 TYR A CA 1
ATOM 698 C C . TYR A 1 90 ? 8.266 -35.312 8.961 1 41.91 90 TYR A C 1
ATOM 700 O O . TYR A 1 90 ? 7.055 -35.094 8.953 1 41.91 90 TYR A O 1
ATOM 708 N N . GLU A 1 91 ? 8.344 -36.406 8.781 1 37.94 91 GLU A N 1
ATOM 709 C CA . GLU A 1 91 ? 7.895 -37.562 9.562 1 37.94 91 GLU A CA 1
ATOM 710 C C . GLU A 1 91 ? 7.566 -37.156 11 1 37.94 91 GLU A C 1
ATOM 712 O O . GLU A 1 91 ? 7.23 -38 11.828 1 37.94 91 GLU A O 1
ATOM 717 N N . SER A 1 92 ? 8.289 -36.156 11.461 1 39.03 92 SER A N 1
ATOM 718 C CA . SER A 1 92 ? 7.887 -36.219 12.867 1 39.03 92 SER A CA 1
ATOM 719 C C . SER A 1 92 ? 6.379 -36.031 13.016 1 39.03 92 SER A C 1
ATOM 721 O O . SER A 1 92 ? 5.762 -35.25 12.273 1 39.03 92 SER A O 1
ATOM 723 N N . GLY A 1 93 ? 5.625 -37.031 13.453 1 39.03 93 GLY A N 1
ATOM 724 C CA . GLY A 1 93 ? 4.262 -37.344 13.859 1 39.03 93 GLY A CA 1
ATOM 725 C C . GLY A 1 93 ? 3.248 -36.344 13.336 1 39.03 93 GLY A C 1
ATOM 726 O O . GLY A 1 93 ? 2.051 -36.625 13.281 1 39.03 93 GLY A O 1
ATOM 727 N N . ASN A 1 94 ? 3.32 -35.094 13.633 1 39.66 94 ASN A N 1
ATOM 728 C CA . ASN A 1 94 ? 2.15 -34.25 13.422 1 39.66 94 ASN A CA 1
ATOM 729 C C . ASN A 1 94 ? 2.084 -33.75 11.984 1 39.66 94 ASN A C 1
ATOM 731 O O . ASN A 1 94 ? 2.643 -32.688 11.672 1 39.66 94 ASN A O 1
ATOM 735 N N . LEU A 1 95 ? 1.999 -34.562 10.898 1 44.22 95 LEU A N 1
ATOM 736 C CA . LEU A 1 95 ? 1.715 -34.312 9.484 1 44.22 95 LEU A CA 1
ATOM 737 C C . LEU A 1 95 ? 0.755 -33.125 9.328 1 44.22 95 LEU A C 1
ATOM 739 O O . LEU A 1 95 ? 0.626 -32.562 8.242 1 44.22 95 LEU A O 1
ATOM 743 N N . GLU A 1 96 ? -0.136 -33.031 10.219 1 45.47 96 GLU A N 1
ATOM 744 C CA . GLU A 1 96 ? -1.282 -32.156 10.023 1 45.47 96 GLU A CA 1
ATOM 745 C C . GLU A 1 96 ? -0.835 -30.719 9.719 1 45.47 96 GLU A C 1
ATOM 747 O O . GLU A 1 96 ? -1.413 -30.062 8.859 1 45.47 96 GLU A O 1
ATOM 752 N N . ASP A 1 97 ? 0.178 -30.25 10.492 1 47.25 97 ASP A N 1
ATOM 753 C CA . ASP A 1 97 ? 0.386 -28.797 10.578 1 47.25 97 ASP A CA 1
ATOM 754 C C . ASP A 1 97 ? 1.331 -28.328 9.477 1 47.25 97 ASP A C 1
ATOM 756 O O . ASP A 1 97 ? 1.535 -27.125 9.312 1 47.25 97 ASP A O 1
ATOM 760 N N . HIS A 1 98 ? 2.006 -29.453 8.664 1 53.59 98 HIS A N 1
ATOM 761 C CA . HIS A 1 98 ? 3.107 -28.969 7.844 1 53.59 98 HIS A CA 1
ATOM 762 C C . HIS A 1 98 ? 2.98 -29.469 6.406 1 53.59 98 HIS A C 1
ATOM 764 O O . HIS A 1 98 ? 3.871 -29.234 5.582 1 53.59 98 HIS A O 1
ATOM 770 N N . CYS A 1 99 ? 1.987 -30.141 6.039 1 61.59 99 CYS A N 1
ATOM 771 C CA . CYS A 1 99 ? 2.094 -30.938 4.82 1 61.59 99 CYS A CA 1
ATOM 772 C C . CYS A 1 99 ? 1.817 -30.094 3.586 1 61.59 99 CYS A C 1
ATOM 774 O O . CYS A 1 99 ? 2.457 -30.266 2.549 1 61.59 99 CYS A O 1
ATOM 776 N N . CYS A 1 100 ? 0.947 -29.188 3.758 1 80.94 100 CYS A N 1
ATOM 777 C CA . CYS A 1 100 ? 0.54 -28.5 2.537 1 80.94 100 CYS A CA 1
ATOM 778 C C . CYS A 1 100 ? 0.277 -27.016 2.807 1 80.94 100 CYS A C 1
ATOM 780 O O . CYS A 1 100 ? -0.255 -26.656 3.857 1 80.94 100 CYS A O 1
ATOM 782 N N . ARG A 1 101 ? 0.893 -26.391 2.023 1 86.31 101 ARG A N 1
ATOM 783 C CA . ARG A 1 101 ? 0.84 -24.938 2.162 1 86.31 101 ARG A CA 1
ATOM 784 C C . ARG A 1 101 ? 0.16 -24.297 0.956 1 86.31 101 ARG A C 1
ATOM 786 O O . ARG A 1 101 ? 0.6 -24.484 -0.181 1 86.31 101 ARG A O 1
ATOM 793 N N . GLN A 1 102 ? -0.929 -23.656 1.282 1 89.94 102 GLN A N 1
ATOM 794 C CA . GLN A 1 102 ? -1.607 -22.891 0.242 1 89.94 102 GLN A CA 1
ATOM 795 C C . GLN A 1 102 ? -0.804 -21.656 -0.14 1 89.94 102 GLN A C 1
ATOM 797 O O . GLN A 1 102 ? -0.578 -20.766 0.694 1 89.94 102 GLN A O 1
ATOM 802 N N . ARG A 1 103 ? -0.353 -21.562 -1.452 1 91.44 103 ARG A N 1
ATOM 803 C CA . ARG A 1 103 ? 0.582 -20.5 -1.803 1 91.44 103 ARG A CA 1
ATOM 804 C C . ARG A 1 103 ? -0.073 -19.484 -2.727 1 91.44 103 ARG A C 1
ATOM 806 O O . ARG A 1 103 ? 0.349 -18.328 -2.779 1 91.44 103 ARG A O 1
ATOM 813 N N . PHE A 1 104 ? -1.061 -19.875 -3.477 1 92.69 104 PHE A N 1
ATOM 814 C CA . PHE A 1 104 ? -1.764 -19.016 -4.426 1 92.69 104 PHE A CA 1
ATOM 815 C C . PHE A 1 104 ? -3.209 -19.469 -4.594 1 92.69 104 PHE A C 1
ATOM 817 O O . PHE A 1 104 ? -3.479 -20.656 -4.754 1 92.69 104 PHE A O 1
ATOM 824 N N . VAL A 1 105 ? -4.125 -18.562 -4.523 1 92.12 105 VAL A N 1
ATOM 825 C CA . VAL A 1 105 ? -5.547 -18.875 -4.602 1 92.12 105 VAL A CA 1
ATOM 826 C C . VAL A 1 105 ? -6.234 -17.938 -5.582 1 92.12 105 VAL A C 1
ATOM 828 O O . VAL A 1 105 ? -6.035 -16.719 -5.52 1 92.12 105 VAL A O 1
ATOM 831 N N . ILE A 1 106 ? -6.949 -18.438 -6.539 1 91.38 106 ILE A N 1
ATOM 832 C CA . ILE A 1 106 ? -7.934 -17.688 -7.297 1 91.38 106 ILE A CA 1
ATOM 833 C C . ILE A 1 106 ? -9.344 -18.109 -6.898 1 91.38 106 ILE A C 1
ATOM 835 O O . ILE A 1 106 ? -9.734 -19.266 -7.141 1 91.38 106 ILE A O 1
ATOM 839 N N . GLN A 1 107 ? -10.094 -17.203 -6.352 1 88.5 107 GLN A N 1
ATOM 840 C CA . GLN A 1 107 ? -11.438 -17.516 -5.867 1 88.5 107 GLN A CA 1
ATOM 841 C C . GLN A 1 107 ? -12.445 -17.484 -7.008 1 88.5 107 GLN A C 1
ATOM 843 O O . GLN A 1 107 ? -12.25 -16.797 -8.008 1 88.5 107 GLN A O 1
ATOM 848 N N . THR A 1 108 ? -13.516 -18.25 -6.82 1 87.44 108 THR A N 1
ATOM 849 C CA . THR A 1 108 ? -14.555 -18.344 -7.844 1 87.44 108 THR A CA 1
ATOM 850 C C . THR A 1 108 ? -15.359 -17.047 -7.922 1 87.44 108 THR A C 1
ATOM 852 O O . THR A 1 108 ? -15.602 -16.391 -6.902 1 87.44 108 THR A O 1
ATOM 855 N N . SER A 1 109 ? -15.797 -16.719 -9.148 1 80.69 109 SER A N 1
ATOM 856 C CA . SER A 1 109 ? -16.578 -15.508 -9.367 1 80.69 109 SER A CA 1
ATOM 857 C C . SER A 1 109 ? -18.062 -15.812 -9.438 1 80.69 109 SER A C 1
ATOM 859 O O . SER A 1 109 ? -18.844 -14.992 -9.922 1 80.69 109 SER A O 1
ATOM 861 N N . ARG A 1 110 ? -18.547 -16.906 -8.992 1 76.88 110 ARG A N 1
ATOM 862 C CA . ARG A 1 110 ? -19.922 -17.344 -9.172 1 76.88 110 ARG A CA 1
ATOM 863 C C . ARG A 1 110 ? -20.906 -16.25 -8.75 1 76.88 110 ARG A C 1
ATOM 865 O O . ARG A 1 110 ? -21.891 -15.992 -9.445 1 76.88 110 ARG A O 1
ATOM 872 N N . GLU A 1 111 ? -20.609 -15.586 -7.703 1 73.62 111 GLU A N 1
ATOM 873 C CA . GLU A 1 111 ? -21.516 -14.562 -7.195 1 73.62 111 GLU A CA 1
ATOM 874 C C . GLU A 1 111 ? -21.25 -13.211 -7.855 1 73.62 111 GLU A C 1
ATOM 876 O O . GLU A 1 111 ? -21.969 -12.234 -7.609 1 73.62 111 GLU A O 1
ATOM 881 N N . HIS A 1 112 ? -20.266 -13.258 -8.75 1 73.38 112 HIS A N 1
ATOM 882 C CA . HIS A 1 112 ? -19.859 -11.992 -9.352 1 73.38 112 HIS A CA 1
ATOM 883 C C . HIS A 1 112 ? -19.703 -12.125 -10.867 1 73.38 112 HIS A C 1
ATOM 885 O O . HIS A 1 112 ? -18.797 -11.547 -11.453 1 73.38 112 HIS A O 1
ATOM 891 N N . ALA A 1 113 ? -20.531 -12.867 -11.5 1 69 113 ALA A N 1
ATOM 892 C CA . ALA A 1 113 ? -20.391 -13.281 -12.891 1 69 113 ALA A CA 1
ATOM 893 C C . ALA A 1 113 ? -20.312 -12.062 -13.812 1 69 113 ALA A C 1
ATOM 895 O O . ALA A 1 113 ? -19.625 -12.102 -14.844 1 69 113 ALA A O 1
ATOM 896 N N . ASN A 1 114 ? -20.859 -10.938 -13.352 1 73.44 114 ASN A N 1
ATOM 897 C CA . ASN A 1 114 ? -20.875 -9.789 -14.25 1 73.44 114 ASN A CA 1
ATOM 898 C C . ASN A 1 114 ? -19.828 -8.758 -13.859 1 73.44 114 ASN A C 1
ATOM 900 O O . ASN A 1 114 ? -19.641 -7.754 -14.562 1 73.44 114 ASN A O 1
ATOM 904 N N . ASP A 1 115 ? -19.188 -9.016 -12.766 1 74.94 115 ASP A N 1
ATOM 905 C CA . ASP A 1 115 ? -18.25 -8.008 -12.289 1 74.94 115 ASP A CA 1
ATOM 906 C C . ASP A 1 115 ? -16.906 -8.617 -11.945 1 74.94 115 ASP A C 1
ATOM 908 O O . ASP A 1 115 ? -16.281 -8.266 -10.93 1 74.94 115 ASP A O 1
ATOM 912 N N . TYR A 1 116 ? -16.453 -9.555 -12.758 1 78.25 116 TYR A N 1
ATOM 913 C CA . TYR A 1 116 ? -15.148 -10.164 -12.531 1 78.25 116 TYR A CA 1
ATOM 914 C C . TYR A 1 116 ? -14.055 -9.406 -13.273 1 78.25 116 TYR A C 1
ATOM 916 O O . TYR A 1 116 ? -14.336 -8.672 -14.227 1 78.25 116 TYR A O 1
ATOM 924 N N . SER A 1 117 ? -12.867 -9.414 -12.719 1 80.69 117 SER A N 1
ATOM 925 C CA . SER A 1 117 ? -11.703 -8.82 -13.375 1 80.69 117 SER A CA 1
ATOM 926 C C . SER A 1 117 ? -10.469 -9.695 -13.211 1 80.69 117 SER A C 1
ATOM 928 O O . SER A 1 117 ? -10.422 -10.562 -12.336 1 80.69 117 SER A O 1
ATOM 930 N N . ALA A 1 118 ? -9.602 -9.477 -14.141 1 80.69 118 ALA A N 1
ATOM 931 C CA . ALA A 1 118 ? -8.352 -10.227 -14.117 1 80.69 118 ALA A CA 1
ATOM 932 C C . ALA A 1 118 ? -7.254 -9.438 -13.391 1 80.69 118 ALA A C 1
ATOM 934 O O . ALA A 1 118 ? -7.305 -8.211 -13.328 1 80.69 118 ALA A O 1
ATOM 935 N N . MET A 1 119 ? -6.418 -10.211 -12.75 1 84.81 119 MET A N 1
ATOM 936 C CA . MET A 1 119 ? -5.102 -9.656 -12.445 1 84.81 119 MET A CA 1
ATOM 937 C C . MET A 1 119 ? -4.172 -9.781 -13.648 1 84.81 119 MET A C 1
ATOM 939 O O . MET A 1 119 ? -3.934 -10.875 -14.148 1 84.81 119 MET A O 1
ATOM 943 N N . ILE A 1 120 ? -3.691 -8.633 -14.109 1 86.19 120 ILE A N 1
ATOM 944 C CA . ILE A 1 120 ? -2.951 -8.633 -15.367 1 86.19 120 ILE A CA 1
ATOM 945 C C . ILE A 1 120 ? -1.482 -8.312 -15.102 1 86.19 120 ILE A C 1
ATOM 947 O O . ILE A 1 120 ? -1.164 -7.285 -14.5 1 86.19 120 ILE A O 1
ATOM 951 N N . VAL A 1 121 ? -0.603 -9.312 -15.555 1 86.44 121 VAL A N 1
ATOM 952 C CA . VAL A 1 121 ? 0.836 -9.078 -15.523 1 86.44 121 VAL A CA 1
ATOM 953 C C . VAL A 1 121 ? 1.295 -8.516 -16.875 1 86.44 121 VAL A C 1
ATOM 955 O O . VAL A 1 121 ? 1.151 -9.172 -17.906 1 86.44 121 VAL A O 1
ATOM 958 N N . GLY A 1 122 ? 1.858 -7.316 -16.797 1 83 122 GLY A N 1
ATOM 959 C CA . GLY A 1 122 ? 2.326 -6.672 -18.016 1 83 122 GLY A CA 1
ATOM 960 C C . GLY A 1 122 ? 3.656 -7.215 -18.5 1 83 122 GLY A C 1
ATOM 961 O O . GLY A 1 122 ? 4.312 -7.984 -17.797 1 83 122 GLY A O 1
ATOM 962 N N . PRO A 1 123 ? 4.039 -6.75 -19.672 1 80.06 123 PRO A N 1
ATOM 963 C CA . PRO A 1 123 ? 5.242 -7.309 -20.312 1 80.06 123 PRO A CA 1
ATOM 964 C C . PRO A 1 123 ? 6.512 -7 -19.516 1 80.06 123 PRO A C 1
ATOM 966 O O . PRO A 1 123 ? 7.492 -7.742 -19.609 1 80.06 123 PRO A O 1
ATOM 969 N N . ARG A 1 124 ? 6.477 -6.004 -18.75 1 83.62 124 ARG A N 1
ATOM 970 C CA . ARG A 1 124 ? 7.668 -5.641 -17.984 1 83.62 124 ARG A CA 1
ATOM 971 C C . ARG A 1 124 ? 7.453 -5.855 -16.484 1 83.62 124 ARG A C 1
ATOM 973 O O . ARG A 1 124 ? 8.109 -5.215 -15.664 1 83.62 124 ARG A O 1
ATOM 980 N N . GLY A 1 125 ? 6.441 -6.59 -16.188 1 83.81 125 GLY A N 1
ATOM 981 C CA . GLY A 1 125 ? 6.273 -7.012 -14.812 1 83.81 125 GLY A CA 1
ATOM 982 C C . GLY A 1 125 ? 5.312 -6.133 -14.031 1 83.81 125 GLY A C 1
ATOM 983 O O . GLY A 1 125 ? 5.223 -6.238 -12.805 1 83.81 125 GLY A O 1
ATOM 984 N N . GLY A 1 126 ? 4.648 -5.223 -14.719 1 86.94 126 GLY A N 1
ATOM 985 C CA . GLY A 1 126 ? 3.604 -4.473 -14.039 1 86.94 126 GLY A CA 1
ATOM 986 C C . GLY A 1 126 ? 2.398 -5.32 -13.68 1 86.94 126 GLY A C 1
ATOM 987 O O . GLY A 1 126 ? 2.254 -6.445 -14.164 1 86.94 126 GLY A O 1
ATOM 988 N N . LEU A 1 127 ? 1.57 -4.727 -12.734 1 89.44 127 LEU A N 1
ATOM 989 C CA . LEU A 1 127 ? 0.375 -5.438 -12.297 1 89.44 127 LEU A CA 1
ATOM 990 C C . LEU A 1 127 ? -0.846 -4.523 -12.336 1 89.44 127 LEU A C 1
ATOM 992 O O . LEU A 1 127 ? -0.806 -3.406 -11.82 1 89.44 127 LEU A O 1
ATOM 996 N N . ASN A 1 128 ? -1.816 -4.941 -13.023 1 88.62 128 ASN A N 1
ATOM 997 C CA . ASN A 1 128 ? -3.121 -4.285 -12.992 1 88.62 128 ASN A CA 1
ATOM 998 C C . ASN A 1 128 ? -4.133 -5.094 -12.188 1 88.62 128 ASN A C 1
ATOM 1000 O O . ASN A 1 128 ? -4.363 -6.27 -12.469 1 88.62 128 ASN A O 1
ATOM 1004 N N . ILE A 1 129 ? -4.727 -4.43 -11.18 1 88.88 129 ILE A N 1
ATOM 1005 C CA . ILE A 1 129 ? -5.672 -5.094 -10.281 1 88.88 129 ILE A CA 1
ATOM 1006 C C . ILE A 1 129 ? -7.059 -4.473 -10.445 1 88.88 129 ILE A C 1
ATOM 1008 O O . ILE A 1 129 ? -7.227 -3.266 -10.258 1 88.88 129 ILE A O 1
ATOM 1012 N N . GLY A 1 130 ? -8.008 -5.301 -10.789 1 82.69 130 GLY A N 1
ATOM 1013 C CA . GLY A 1 130 ? -9.406 -4.883 -10.773 1 82.69 130 GLY A CA 1
ATOM 1014 C C . GLY A 1 130 ? -9.812 -4.152 -12.039 1 82.69 130 GLY A C 1
ATOM 1015 O O . GLY A 1 130 ? -10.859 -3.492 -12.07 1 82.69 130 GLY A O 1
ATOM 1016 N N . TYR A 1 131 ? -8.961 -4.164 -13 1 81.19 131 TYR A N 1
ATOM 1017 C CA . TYR A 1 131 ? -9.305 -3.531 -14.266 1 81.19 131 TYR A CA 1
ATOM 1018 C C . TYR A 1 131 ? -9.93 -4.535 -15.227 1 81.19 131 TYR A C 1
ATOM 1020 O O . TYR A 1 131 ? -9.773 -5.746 -15.062 1 81.19 131 TYR A O 1
ATOM 1028 N N . VAL A 1 132 ? -10.664 -3.891 -16.141 1 74.81 132 VAL A N 1
ATOM 1029 C CA . VAL A 1 132 ? -11.312 -4.75 -17.141 1 74.81 132 VAL A CA 1
ATOM 1030 C C . VAL A 1 132 ? -10.25 -5.539 -17.906 1 74.81 132 VAL A C 1
ATOM 1032 O O . VAL A 1 132 ? -9.117 -5.074 -18.062 1 74.81 132 VAL A O 1
ATOM 1035 N N . PRO A 1 133 ? -10.781 -6.703 -18.312 1 66.94 133 PRO A N 1
ATOM 1036 C CA . PRO A 1 133 ? -9.836 -7.57 -19.031 1 66.94 133 PRO A CA 1
ATOM 1037 C C . PRO A 1 133 ? -9.219 -6.887 -20.234 1 66.94 133 PRO A C 1
ATOM 1039 O O . PRO A 1 133 ? -9.859 -6.047 -20.875 1 66.94 133 PRO A O 1
ATOM 1042 N N . ASN A 1 134 ? -8.031 -7.066 -20.531 1 67.12 134 ASN A N 1
ATOM 1043 C CA . ASN A 1 134 ? -7.262 -6.621 -21.688 1 67.12 134 ASN A CA 1
ATOM 1044 C C . ASN A 1 134 ? -6.746 -5.195 -21.5 1 67.12 134 ASN A C 1
ATOM 1046 O O . ASN A 1 134 ? -6.359 -4.539 -22.469 1 67.12 134 ASN A O 1
ATOM 1050 N N . THR A 1 135 ? -7.137 -4.66 -20.234 1 67.62 135 THR A N 1
ATOM 1051 C CA . THR A 1 135 ? -6.484 -3.387 -19.953 1 67.62 135 THR A CA 1
ATOM 1052 C C . THR A 1 135 ? -4.969 -3.518 -20.062 1 67.62 135 THR A C 1
ATOM 1054 O O . THR A 1 135 ? -4.375 -4.422 -19.469 1 67.62 135 THR A O 1
ATOM 1057 N N . ILE A 1 136 ? -4.445 -2.771 -21.125 1 63.62 136 ILE A N 1
ATOM 1058 C CA . ILE A 1 136 ? -3.002 -2.816 -21.328 1 63.62 136 ILE A CA 1
ATOM 1059 C C . ILE A 1 136 ? -2.303 -2.018 -20.219 1 63.62 136 ILE A C 1
ATOM 1061 O O . ILE A 1 136 ? -2.666 -0.871 -19.953 1 63.62 136 ILE A O 1
ATOM 1065 N N . ALA A 1 137 ? -1.538 -2.705 -19.484 1 60.62 137 ALA A N 1
ATOM 1066 C CA . ALA A 1 137 ? -0.761 -2.029 -18.453 1 60.62 137 ALA A CA 1
ATOM 1067 C C . ALA A 1 137 ? 0.003 -0.84 -19.031 1 60.62 137 ALA A C 1
ATOM 1069 O O . ALA A 1 137 ? 0.595 -0.937 -20.109 1 60.62 137 ALA A O 1
ATOM 1070 N N . THR A 1 138 ? -0.451 0.424 -18.734 1 56.44 138 THR A N 1
ATOM 1071 C CA . THR A 1 138 ? 0.142 1.643 -19.266 1 56.44 138 THR A CA 1
ATOM 1072 C C . THR A 1 138 ? 1.664 1.592 -19.172 1 56.44 138 THR A C 1
ATOM 1074 O O . THR A 1 138 ? 2.361 1.838 -20.156 1 56.44 138 THR A O 1
ATOM 1077 N N . ASP A 1 139 ? 2.158 1.82 -17.828 1 60.72 139 ASP A N 1
ATOM 1078 C CA . ASP A 1 139 ? 3.604 1.797 -17.641 1 60.72 139 ASP A CA 1
ATOM 1079 C C . ASP A 1 139 ? 4.074 0.414 -17.188 1 60.72 139 ASP A C 1
ATOM 1081 O O . ASP A 1 139 ? 3.336 -0.318 -16.531 1 60.72 139 ASP A O 1
ATOM 1085 N N . ILE A 1 140 ? 5.227 -0.116 -17.75 1 65.19 140 ILE A N 1
ATOM 1086 C CA . ILE A 1 140 ? 5.68 -1.479 -18.016 1 65.19 140 ILE A CA 1
ATOM 1087 C C . ILE A 1 140 ? 6.137 -2.125 -16.703 1 65.19 140 ILE A C 1
ATOM 1089 O O . ILE A 1 140 ? 6.406 -3.326 -16.656 1 65.19 140 ILE A O 1
ATOM 1093 N N . ASN A 1 141 ? 6.266 -1.186 -15.617 1 75.94 141 ASN A N 1
ATOM 1094 C CA . ASN A 1 141 ? 6.66 -1.819 -14.359 1 75.94 141 ASN A CA 1
ATOM 1095 C C . ASN A 1 141 ? 5.852 -1.288 -13.18 1 75.94 141 ASN A C 1
ATOM 1097 O O . ASN A 1 141 ? 6.305 -1.337 -12.039 1 75.94 141 ASN A O 1
ATOM 1101 N N . ASP A 1 142 ? 4.523 -0.792 -13.578 1 86.06 142 ASP A N 1
ATOM 1102 C CA . ASP A 1 142 ? 3.76 -0.12 -12.531 1 86.06 142 ASP A CA 1
ATOM 1103 C C . ASP A 1 142 ? 2.705 -1.05 -11.938 1 86.06 142 ASP A C 1
ATOM 1105 O O . ASP A 1 142 ? 2.338 -2.055 -12.555 1 86.06 142 ASP A O 1
ATOM 1109 N N . LEU A 1 143 ? 2.367 -0.704 -10.625 1 91 143 LEU A N 1
ATOM 1110 C CA . LEU A 1 143 ? 1.169 -1.262 -10 1 91 143 LEU A CA 1
ATOM 1111 C C . LEU A 1 143 ? -0.027 -0.336 -10.203 1 91 143 LEU A C 1
ATOM 1113 O O . LEU A 1 143 ? 0.026 0.84 -9.836 1 91 143 LEU A O 1
ATOM 1117 N N . SER A 1 144 ? -1.069 -0.795 -10.883 1 90.38 144 SER A N 1
ATOM 1118 C CA . SER A 1 144 ? -2.32 -0.061 -11.031 1 90.38 144 SER A CA 1
ATOM 1119 C C . SER A 1 144 ? -3.477 -0.791 -10.359 1 90.38 144 SER A C 1
ATOM 1121 O O . SER A 1 144 ? -3.725 -1.966 -10.641 1 90.38 144 SER A O 1
ATOM 1123 N N . VAL A 1 145 ? -4.121 -0.071 -9.43 1 91.62 145 VAL A N 1
ATOM 1124 C CA . VAL A 1 145 ? -5.234 -0.652 -8.688 1 91.62 145 VAL A CA 1
ATOM 1125 C C . VAL A 1 145 ? -6.508 0.141 -8.961 1 91.62 145 VAL A C 1
ATOM 1127 O O . VAL A 1 145 ? -6.566 1.347 -8.711 1 91.62 145 VAL A O 1
ATOM 1130 N N . ASN A 1 146 ? -7.48 -0.444 -9.484 1 89.25 146 ASN A N 1
ATOM 1131 C CA . ASN A 1 146 ? -8.734 0.226 -9.82 1 89.25 146 ASN A CA 1
ATOM 1132 C C . ASN A 1 146 ? -9.516 0.604 -8.562 1 89.25 146 ASN A C 1
ATOM 1134 O O . ASN A 1 146 ? -10.125 1.671 -8.508 1 89.25 146 ASN A O 1
ATOM 1138 N N . GLY A 1 147 ? -9.453 -0.176 -7.559 1 91.19 147 GLY A N 1
ATOM 1139 C CA . GLY A 1 147 ? -10.172 0.066 -6.316 1 91.19 147 GLY A CA 1
ATOM 1140 C C . GLY A 1 147 ? -9.336 0.791 -5.277 1 91.19 147 GLY A C 1
ATOM 1141 O O . GLY A 1 147 ? -8.641 1.761 -5.598 1 91.19 147 GLY A O 1
ATOM 1142 N N . ASN A 1 148 ? -9.516 0.343 -4.012 1 94.75 148 ASN A N 1
ATOM 1143 C CA . ASN A 1 148 ? -8.789 0.926 -2.889 1 94.75 148 ASN A CA 1
ATOM 1144 C C . ASN A 1 148 ? -7.57 0.086 -2.516 1 94.75 148 ASN A C 1
ATOM 1146 O O . ASN A 1 148 ? -7.477 -1.084 -2.891 1 94.75 148 ASN A O 1
ATOM 1150 N N . VAL A 1 149 ? -6.66 0.722 -1.885 1 95.94 149 VAL A N 1
ATOM 1151 C CA . VAL A 1 149 ? -5.484 0.038 -1.356 1 95.94 149 VAL A CA 1
ATOM 1152 C C . VAL A 1 149 ? -5.48 0.12 0.169 1 95.94 149 VAL A C 1
ATOM 1154 O O . VAL A 1 149 ? -5.543 1.212 0.738 1 95.94 149 VAL A O 1
ATOM 1157 N N . GLY A 1 150 ? -5.492 -1.001 0.806 1 95.81 150 GLY A N 1
ATOM 1158 C CA . GLY A 1 150 ? -5.332 -1.087 2.248 1 95.81 150 GLY A CA 1
ATOM 1159 C C . GLY A 1 150 ? -4.004 -1.689 2.668 1 95.81 150 GLY A C 1
ATOM 1160 O O . GLY A 1 150 ? -3.656 -2.793 2.242 1 95.81 150 GLY A O 1
ATOM 1161 N N . ILE A 1 151 ? -3.322 -0.976 3.426 1 96.75 151 ILE A N 1
ATOM 1162 C CA . ILE A 1 151 ? -2.068 -1.483 3.975 1 96.75 151 ILE A CA 1
ATOM 1163 C C . ILE A 1 151 ? -2.209 -1.677 5.484 1 96.75 151 ILE A C 1
ATOM 1165 O O . ILE A 1 151 ? -2.445 -0.716 6.219 1 96.75 151 ILE A O 1
ATOM 1169 N N . GLY A 1 152 ? -2.086 -2.918 5.957 1 94.44 152 GLY A N 1
ATOM 1170 C CA . GLY A 1 152 ? -2.295 -3.234 7.359 1 94.44 152 GLY A CA 1
ATOM 1171 C C . GLY A 1 152 ? -3.758 -3.262 7.758 1 94.44 152 GLY A C 1
ATOM 1172 O O . GLY A 1 152 ? -4.086 -3.271 8.945 1 94.44 152 GLY A O 1
ATOM 1173 N N . THR A 1 153 ? -4.621 -3.186 6.785 1 92.56 153 THR A N 1
ATOM 1174 C CA . THR A 1 153 ? -6.059 -3.211 7.043 1 92.56 153 THR A CA 1
ATOM 1175 C C . THR A 1 153 ? -6.816 -3.73 5.828 1 92.56 153 THR A C 1
ATOM 1177 O O . THR A 1 153 ? -6.398 -3.508 4.688 1 92.56 153 THR A O 1
ATOM 1180 N N . LEU A 1 154 ? -7.934 -4.348 6.082 1 89.56 154 LEU A N 1
ATOM 1181 C CA . LEU A 1 154 ? -8.828 -4.805 5.023 1 89.56 154 LEU A CA 1
ATOM 1182 C C . LEU A 1 154 ? -9.953 -3.797 4.793 1 89.56 154 LEU A C 1
ATOM 1184 O O . LEU A 1 154 ? -10.656 -3.871 3.785 1 89.56 154 LEU A O 1
ATOM 1188 N N . ASP A 1 155 ? -10.023 -2.947 5.727 1 90.62 155 ASP A N 1
ATOM 1189 C CA . ASP A 1 155 ? -11.086 -1.952 5.672 1 90.62 155 ASP A CA 1
ATOM 1190 C C . ASP A 1 155 ? -10.523 -0.561 5.387 1 90.62 155 ASP A C 1
ATOM 1192 O O . ASP A 1 155 ? -9.969 0.084 6.277 1 90.62 155 ASP A O 1
ATOM 1196 N N . THR A 1 156 ? -10.773 -0.034 4.191 1 93.5 156 THR A N 1
ATOM 1197 C CA . THR A 1 156 ? -10.258 1.277 3.816 1 93.5 156 THR A CA 1
ATOM 1198 C C . THR A 1 156 ? -11.219 2.381 4.238 1 93.5 156 THR A C 1
ATOM 1200 O O . THR A 1 156 ? -10.891 3.566 4.16 1 93.5 156 THR A O 1
ATOM 1203 N N . GLN A 1 157 ? -12.422 2.041 4.688 1 90.81 157 GLN A N 1
ATOM 1204 C CA . GLN A 1 157 ? -13.461 2.984 5.09 1 90.81 157 GLN A CA 1
ATOM 1205 C C . GLN A 1 157 ? -13.781 3.963 3.965 1 90.81 157 GLN A C 1
ATOM 1207 O O . GLN A 1 157 ? -14.031 5.145 4.215 1 90.81 157 GLN A O 1
ATOM 1212 N N . GLY A 1 158 ? -13.578 3.496 2.682 1 91.5 158 GLY A N 1
ATOM 1213 C CA . GLY A 1 158 ? -13.938 4.289 1.516 1 91.5 158 GLY A CA 1
ATOM 1214 C C . GLY A 1 158 ? -12.789 5.125 0.989 1 91.5 158 GLY A C 1
ATOM 1215 O O . GLY A 1 158 ? -12.875 5.688 -0.105 1 91.5 158 GLY A O 1
ATOM 1216 N N . TYR A 1 159 ? -11.617 5.281 1.732 1 93.62 159 TYR A N 1
ATOM 1217 C CA . TYR A 1 159 ? -10.453 6.012 1.246 1 93.62 159 TYR A CA 1
ATOM 1218 C C . TYR A 1 159 ? -9.734 5.227 0.157 1 93.62 159 TYR A C 1
ATOM 1220 O O . TYR A 1 159 ? -9.633 4 0.229 1 93.62 159 TYR A O 1
ATOM 1228 N N . LYS A 1 160 ? -9.164 5.926 -0.738 1 95.5 160 LYS A N 1
ATOM 1229 C CA . LYS A 1 160 ? -8.469 5.262 -1.838 1 95.5 160 LYS A CA 1
ATOM 1230 C C . LYS A 1 160 ? -7.195 4.582 -1.353 1 95.5 160 LYS A C 1
ATOM 1232 O O . LYS A 1 160 ? -6.828 3.512 -1.845 1 95.5 160 LYS A O 1
ATOM 1237 N N . LEU A 1 161 ? -6.629 5.168 -0.427 1 96.75 161 LEU A N 1
ATOM 1238 C CA . LEU A 1 161 ? -5.496 4.574 0.277 1 96.75 161 LEU A CA 1
ATOM 1239 C C . LEU A 1 161 ? -5.684 4.676 1.787 1 96.75 161 LEU A C 1
ATOM 1241 O O . LEU A 1 161 ? -5.863 5.77 2.324 1 96.75 161 LEU A O 1
ATOM 1245 N N . ALA A 1 162 ? -5.734 3.562 2.453 1 96.19 162 ALA A N 1
ATOM 1246 C CA . ALA A 1 162 ? -5.789 3.51 3.912 1 96.19 162 ALA A CA 1
ATOM 1247 C C . ALA A 1 162 ? -4.586 2.764 4.48 1 96.19 162 ALA A C 1
ATOM 1249 O O . ALA A 1 162 ? -4.355 1.601 4.141 1 96.19 162 ALA A O 1
ATOM 1250 N N . VAL A 1 163 ? -3.838 3.402 5.289 1 96.88 163 VAL A N 1
ATOM 1251 C CA . VAL A 1 163 ? -2.643 2.828 5.895 1 96.88 163 VAL A CA 1
ATOM 1252 C C . VAL A 1 163 ? -2.811 2.768 7.414 1 96.88 163 VAL A C 1
ATOM 1254 O O . VAL A 1 163 ? -2.912 3.805 8.07 1 96.88 163 VAL A O 1
ATOM 1257 N N . ASN A 1 164 ? -2.906 1.608 7.957 1 95.81 164 ASN A N 1
ATOM 1258 C CA . ASN A 1 164 ? -2.986 1.424 9.406 1 95.81 164 ASN A CA 1
ATOM 1259 C C . ASN A 1 164 ? -1.601 1.387 10.039 1 95.81 164 ASN A C 1
ATOM 1261 O O . ASN A 1 164 ? -1.185 0.355 10.57 1 95.81 164 ASN A O 1
ATOM 1265 N N . GLY A 1 165 ? -0.901 2.566 10.008 1 94.81 165 GLY A N 1
ATOM 1266 C CA . GLY A 1 165 ? 0.454 2.766 10.5 1 94.81 165 GLY A CA 1
ATOM 1267 C C . GLY A 1 165 ? 1.076 4.062 10.016 1 94.81 165 GLY A C 1
ATOM 1268 O O . GLY A 1 165 ? 0.365 5.012 9.68 1 94.81 165 GLY A O 1
ATOM 1269 N N . ILE A 1 166 ? 2.361 4.164 10.016 1 94.81 166 ILE A N 1
ATOM 1270 C CA . ILE A 1 166 ? 3.068 5.398 9.695 1 94.81 166 ILE A CA 1
ATOM 1271 C C . ILE A 1 166 ? 3.537 5.363 8.242 1 94.81 166 ILE A C 1
ATOM 1273 O O . ILE A 1 166 ? 4.031 4.336 7.766 1 94.81 166 ILE A O 1
ATOM 1277 N N . ILE A 1 167 ? 3.336 6.406 7.543 1 95.81 167 ILE A N 1
ATOM 1278 C CA . ILE A 1 167 ? 3.871 6.621 6.203 1 95.81 167 ILE A CA 1
ATOM 1279 C C . ILE A 1 167 ? 5.16 7.438 6.285 1 95.81 167 ILE A C 1
ATOM 1281 O O . ILE A 1 167 ? 5.207 8.469 6.965 1 95.81 167 ILE A O 1
ATOM 1285 N N . ARG A 1 168 ? 6.129 6.918 5.684 1 95 168 ARG A N 1
ATOM 1286 C CA . ARG A 1 168 ? 7.367 7.672 5.527 1 95 168 ARG A CA 1
ATOM 1287 C C . ARG A 1 168 ? 7.645 7.98 4.059 1 95 168 ARG A C 1
ATOM 1289 O O . ARG A 1 168 ? 7.582 7.086 3.213 1 95 168 ARG A O 1
ATOM 1296 N N . ALA A 1 169 ? 7.891 9.20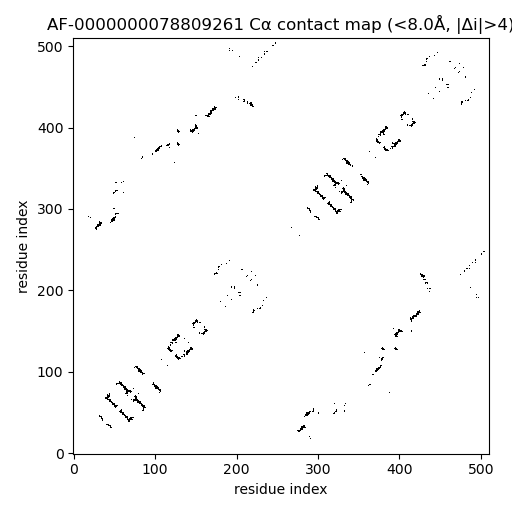3 3.74 1 95.31 169 ALA A N 1
ATOM 1297 C CA . ALA A 1 169 ? 8.18 9.648 2.379 1 95.31 169 ALA A CA 1
ATOM 1298 C C . ALA A 1 169 ? 9.188 10.797 2.379 1 95.31 169 ALA A C 1
ATOM 1300 O O . ALA A 1 169 ? 9.422 11.43 3.41 1 95.31 169 ALA A O 1
ATOM 1301 N N . LYS A 1 170 ? 9.797 11 1.296 1 92.31 170 LYS A N 1
ATOM 1302 C CA . LYS A 1 170 ? 10.68 12.156 1.176 1 92.31 170 LYS A CA 1
ATOM 1303 C C . LYS A 1 170 ? 9.891 13.461 1.197 1 92.31 170 LYS A C 1
ATOM 1305 O O . LYS A 1 170 ? 10.336 14.453 1.77 1 92.31 170 LYS A O 1
ATOM 1310 N N . GLU A 1 171 ? 8.773 13.406 0.536 1 92.12 171 GLU A N 1
ATOM 1311 C CA . GLU A 1 171 ? 7.883 14.555 0.462 1 92.12 171 GLU A CA 1
ATOM 1312 C C . GLU A 1 171 ? 6.438 14.125 0.217 1 92.12 171 GLU A C 1
ATOM 1314 O O . GLU A 1 171 ? 6.195 13.078 -0.393 1 92.12 171 GLU A O 1
ATOM 1319 N N . ILE A 1 172 ? 5.543 14.93 0.784 1 91.56 172 ILE A N 1
ATOM 1320 C CA . ILE A 1 172 ? 4.121 14.742 0.51 1 91.56 172 ILE A CA 1
ATOM 1321 C C . ILE A 1 172 ? 3.527 16.031 -0.049 1 91.56 172 ILE A C 1
ATOM 1323 O O . ILE A 1 172 ? 3.568 17.078 0.606 1 91.56 172 ILE A O 1
ATOM 1327 N N . LYS A 1 173 ? 3.053 15.898 -1.265 1 91.62 173 LYS A N 1
ATOM 1328 C CA . LYS A 1 173 ? 2.4 17.031 -1.93 1 91.62 173 LYS A CA 1
ATOM 1329 C C . LYS A 1 173 ? 0.885 16.844 -1.954 1 91.62 173 LYS A C 1
ATOM 1331 O O . LYS A 1 173 ? 0.384 15.82 -2.42 1 91.62 173 LYS A O 1
ATOM 1336 N N . VAL A 1 174 ? 0.156 17.828 -1.406 1 90.38 174 VAL A N 1
ATOM 1337 C CA . VAL A 1 174 ? -1.303 17.797 -1.382 1 90.38 174 VAL A CA 1
ATOM 1338 C C . VAL A 1 174 ? -1.855 18.859 -2.336 1 90.38 174 VAL A C 1
ATOM 1340 O O . VAL A 1 174 ? -1.424 20.016 -2.311 1 90.38 174 VAL A O 1
ATOM 1343 N N . ASP A 1 175 ? -2.854 18.406 -3.15 1 85.62 175 ASP A N 1
ATOM 1344 C CA . ASP A 1 175 ? -3.482 19.344 -4.086 1 85.62 175 ASP A CA 1
ATOM 1345 C C . ASP A 1 175 ? -4.48 20.25 -3.367 1 85.62 175 ASP A C 1
ATOM 1347 O O . ASP A 1 175 ? -5.438 19.766 -2.758 1 85.62 175 ASP A O 1
ATOM 1351 N N . SER A 1 176 ? -4.238 21.172 -2.494 1 73.31 176 SER A N 1
ATOM 1352 C CA . SER A 1 176 ? -5.164 21.922 -1.647 1 73.31 176 SER A CA 1
ATOM 1353 C C . SER A 1 176 ? -5.453 23.297 -2.229 1 73.31 176 SER A C 1
ATOM 1355 O O . SER A 1 176 ? -4.68 23.812 -3.041 1 73.31 176 SER A O 1
ATOM 1357 N N . ASP A 1 177 ? -6.773 23.719 -1.842 1 67.31 177 ASP A N 1
ATOM 1358 C CA . ASP A 1 177 ? -7.156 25.109 -2.061 1 67.31 177 ASP A CA 1
ATOM 1359 C C . ASP A 1 177 ? -6.508 26.031 -1.022 1 67.31 177 ASP A C 1
ATOM 1361 O O . ASP A 1 177 ? -6.379 25.656 0.146 1 67.31 177 ASP A O 1
ATOM 1365 N N . TRP A 1 178 ? -5.516 26.719 -1.38 1 70.31 178 TRP A N 1
ATOM 1366 C CA . TRP A 1 178 ? -4.719 27.562 -0.5 1 70.31 178 TRP A CA 1
ATOM 1367 C C . TRP A 1 178 ? -5.48 28.844 -0.136 1 70.31 178 TRP A C 1
ATOM 1369 O O . TRP A 1 178 ? -6.254 29.359 -0.943 1 70.31 178 TRP A O 1
ATOM 1379 N N . ALA A 1 179 ? -5.621 29.109 1.241 1 66.81 179 ALA A N 1
ATOM 1380 C CA . ALA A 1 179 ? -6.32 30.266 1.796 1 66.81 179 ALA A CA 1
ATOM 1381 C C . ALA A 1 179 ? -5.527 31.547 1.561 1 66.81 179 ALA A C 1
ATOM 1383 O O . ALA A 1 179 ? -4.402 31.688 2.051 1 66.81 179 ALA A O 1
ATOM 1384 N N . ASP A 1 180 ? -6 32.375 0.521 1 72.12 180 ASP A N 1
ATOM 1385 C CA . ASP A 1 180 ? -5.312 33.656 0.323 1 72.12 180 ASP A CA 1
ATOM 1386 C C . ASP A 1 180 ? -6.301 34.812 0.341 1 72.12 180 ASP A C 1
ATOM 1388 O O . ASP A 1 180 ? -6.234 35.719 -0.511 1 72.12 180 ASP A O 1
ATOM 1392 N N . PHE A 1 181 ? -7.168 34.75 1.476 1 80.19 181 PHE A N 1
ATOM 1393 C CA . PHE A 1 181 ? -8.211 35.781 1.347 1 80.19 181 PHE A CA 1
ATOM 1394 C C . PHE A 1 181 ? -8.141 36.75 2.498 1 80.19 181 PHE A C 1
ATOM 1396 O O . PHE A 1 181 ? -8.844 37.781 2.494 1 80.19 181 PHE A O 1
ATOM 1403 N N . VAL A 1 182 ? -7.266 36.656 3.432 1 85 182 VAL A N 1
ATOM 1404 C CA . VAL A 1 182 ? -7.242 37.5 4.633 1 85 182 VAL A CA 1
ATOM 1405 C C . VAL A 1 182 ? -6.863 38.906 4.266 1 85 182 VAL A C 1
ATOM 1407 O O . VAL A 1 182 ? -7.375 39.875 4.855 1 85 182 VAL A O 1
ATOM 1410 N N . PHE A 1 183 ? -6.062 39.125 3.25 1 85.81 183 PHE A N 1
ATOM 1411 C CA . PHE A 1 183 ? -5.566 40.469 2.93 1 85.81 183 PHE A CA 1
ATOM 1412 C C . PHE A 1 183 ? -6.445 41.125 1.881 1 85.81 183 PHE A C 1
ATOM 1414 O O . PHE A 1 183 ? -6.117 42.188 1.382 1 85.81 183 PHE A O 1
ATOM 1421 N N . LYS A 1 184 ? -7.52 40.406 1.64 1 87.19 184 LYS A N 1
ATOM 1422 C CA . LYS A 1 184 ? -8.484 41.031 0.732 1 87.19 184 LYS A CA 1
ATOM 1423 C C . LYS A 1 184 ? -9.281 42.125 1.436 1 87.19 184 LYS A C 1
ATOM 1425 O O . LYS A 1 184 ? -9.516 42.031 2.643 1 87.19 184 LYS A O 1
ATOM 1430 N N . LYS A 1 185 ? -9.797 42.938 0.651 1 86.81 185 LYS A N 1
ATOM 1431 C CA . LYS A 1 185 ? -10.43 44.125 1.164 1 86.81 185 LYS A CA 1
ATOM 1432 C C . LYS A 1 185 ? -11.734 43.812 1.884 1 86.81 185 LYS A C 1
ATOM 1434 O O . LYS A 1 185 ? -12.086 44.469 2.869 1 86.81 185 LYS A O 1
ATOM 1439 N N . ASP A 1 186 ? -12.336 42.812 1.463 1 89.44 186 ASP A N 1
ATOM 1440 C CA . ASP A 1 186 ? -13.656 42.531 2 1 89.44 186 ASP A CA 1
ATOM 1441 C C . ASP A 1 186 ? -13.57 41.594 3.205 1 89.44 186 ASP A C 1
ATOM 1443 O O . ASP A 1 186 ? -14.586 41.25 3.803 1 89.44 186 ASP A O 1
ATOM 1447 N N . TYR A 1 187 ? -12.312 41.375 3.514 1 90 187 TYR A N 1
ATOM 1448 C CA . TYR A 1 187 ? -12.164 40.5 4.656 1 90 187 TYR A CA 1
ATOM 1449 C C . TYR A 1 187 ? -12.492 41.219 5.957 1 90 187 TYR A C 1
ATOM 1451 O O . TYR A 1 187 ? -11.969 42.312 6.219 1 90 187 TYR A O 1
ATOM 1459 N N . LYS A 1 188 ? -13.367 40.562 6.703 1 91.06 188 LYS A N 1
ATOM 1460 C CA . LYS A 1 188 ? -13.719 41.156 8 1 91.06 188 LYS A CA 1
ATOM 1461 C C . LYS A 1 188 ? -12.859 40.562 9.109 1 91.06 188 LYS A C 1
ATOM 1463 O O . LYS A 1 188 ? -13.156 39.469 9.609 1 91.06 188 LYS A O 1
ATOM 1468 N N . LEU A 1 189 ? -11.844 41.312 9.484 1 93.56 189 LEU A N 1
ATOM 1469 C CA . LEU A 1 189 ? -10.969 40.875 10.57 1 93.56 189 LEU A CA 1
ATOM 1470 C C . LEU A 1 189 ? -11.688 40.969 11.914 1 93.56 189 LEU A C 1
ATOM 1472 O O . LEU A 1 189 ? -12.141 42.031 12.32 1 93.56 189 LEU A O 1
ATOM 1476 N N . PRO A 1 190 ? -11.797 39.844 12.594 1 94.62 190 PRO A N 1
ATOM 1477 C CA . PRO A 1 190 ? -12.391 39.906 13.93 1 94.62 190 PRO A CA 1
ATOM 1478 C C . PRO A 1 190 ? -11.586 40.781 14.891 1 94.62 190 PRO A C 1
ATOM 1480 O O . PRO A 1 190 ? -10.352 40.781 14.836 1 94.62 190 PRO A O 1
ATOM 1483 N N . THR A 1 191 ? -12.375 41.5 15.781 1 95.44 191 THR A N 1
ATOM 1484 C CA . THR A 1 191 ? -11.672 42.281 16.781 1 95.44 191 THR A CA 1
ATOM 1485 C C . THR A 1 191 ? -11.023 41.375 17.828 1 95.44 191 THR A C 1
ATOM 1487 O O . THR A 1 191 ? -11.445 40.219 18.016 1 95.44 191 THR A O 1
ATOM 1490 N N . LEU A 1 192 ? -9.984 41.875 18.453 1 96 192 LEU A N 1
ATOM 1491 C CA . LEU A 1 192 ? -9.328 41.094 19.5 1 96 192 LEU A CA 1
ATOM 1492 C C . LEU A 1 192 ? -10.297 40.781 20.625 1 96 192 LEU A C 1
ATOM 1494 O O . LEU A 1 192 ? -10.195 39.75 21.266 1 96 192 LEU A O 1
ATOM 1498 N N . GLY A 1 193 ? -11.188 41.75 20.859 1 94.5 193 GLY A N 1
ATOM 1499 C CA . GLY A 1 193 ? -12.234 41.5 21.828 1 94.5 193 GLY A CA 1
ATOM 1500 C C . GLY A 1 193 ? -13.094 40.281 21.469 1 94.5 193 GLY A C 1
ATOM 1501 O O . GLY A 1 193 ? -13.398 39.469 22.328 1 94.5 193 GLY A O 1
ATOM 1502 N N . GLU A 1 194 ? -13.453 40.188 20.203 1 95.44 194 GLU A N 1
ATOM 1503 C CA . GLU A 1 194 ? -14.242 39.062 19.719 1 95.44 194 GLU A CA 1
ATOM 1504 C C . GLU A 1 194 ? -13.453 37.75 19.797 1 95.44 194 GLU A C 1
ATOM 1506 O O . GLU A 1 194 ? -14.008 36.719 20.141 1 95.44 194 GLU A O 1
ATOM 1511 N N . VAL A 1 195 ? -12.234 37.844 19.484 1 95.88 195 VAL A N 1
ATOM 1512 C CA . VAL A 1 195 ? -11.367 36.656 19.547 1 95.88 195 VAL A CA 1
ATOM 1513 C C . VAL A 1 195 ? -11.25 36.156 20.984 1 95.88 195 VAL A C 1
ATOM 1515 O O . VAL A 1 195 ? -11.406 34.969 21.25 1 95.88 195 VAL A O 1
ATOM 1518 N N . LYS A 1 196 ? -11.039 37.062 21.891 1 94.56 196 LYS A N 1
ATOM 1519 C CA . LYS A 1 196 ? -10.93 36.719 23.312 1 94.56 196 LYS A CA 1
ATOM 1520 C C . LYS A 1 196 ? -12.203 36.062 23.812 1 94.56 196 LYS A C 1
ATOM 1522 O O . LYS A 1 196 ? -12.148 35.031 24.516 1 94.56 196 LYS A O 1
ATOM 1527 N N . LYS A 1 197 ? -13.297 36.594 23.438 1 94.75 197 LYS A N 1
ATOM 1528 C CA . LYS A 1 197 ? -14.586 36.031 23.828 1 94.75 197 LYS A CA 1
ATOM 1529 C C . LYS A 1 197 ? -14.766 34.625 23.297 1 94.75 197 LYS A C 1
ATOM 1531 O O . LYS A 1 197 ? -15.227 33.719 24.016 1 94.75 197 LYS A O 1
ATOM 1536 N N . HIS A 1 198 ? -14.422 34.469 22.062 1 94.5 198 HIS A N 1
ATOM 1537 C CA . HIS A 1 198 ? -14.531 33.156 21.469 1 94.5 198 HIS A CA 1
ATOM 1538 C C . HIS A 1 198 ? -13.656 32.125 22.188 1 94.5 198 HIS A C 1
ATOM 1540 O O . HIS A 1 198 ? -14.078 31 22.438 1 94.5 198 HIS A O 1
ATOM 1546 N N . ILE A 1 199 ? -12.484 32.469 22.484 1 93.5 199 ILE A N 1
ATOM 1547 C CA . ILE A 1 199 ? -11.547 31.594 23.188 1 93.5 199 ILE A CA 1
ATOM 1548 C C . ILE A 1 199 ? -12.125 31.203 24.547 1 93.5 199 ILE A C 1
ATOM 1550 O O . ILE A 1 199 ? -12.055 30.031 24.938 1 93.5 199 ILE A O 1
ATOM 1554 N N . GLU A 1 200 ? -12.672 32.094 25.219 1 91.62 200 GLU A N 1
ATOM 1555 C CA . GLU A 1 200 ? -13.242 31.828 26.547 1 91.62 200 GLU A CA 1
ATOM 1556 C C . GLU A 1 200 ? -14.43 30.891 26.453 1 91.62 200 GLU A C 1
ATOM 1558 O O . GLU A 1 200 ? -14.617 30.031 27.328 1 91.62 200 GLU A O 1
ATOM 1563 N N . GLU A 1 201 ? -15.125 31 25.359 1 92.5 201 GLU A N 1
ATOM 1564 C CA . GLU A 1 201 ? -16.359 30.234 25.219 1 92.5 201 GLU A CA 1
ATOM 1565 C C . GLU A 1 201 ? -16.078 28.844 24.625 1 92.5 201 GLU A C 1
ATOM 1567 O O . GLU A 1 201 ? -16.672 27.859 25.031 1 92.5 201 GLU A O 1
ATOM 1572 N N . LYS A 1 202 ? -15.188 28.781 23.672 1 90.62 202 LYS A N 1
ATOM 1573 C CA . LYS A 1 202 ? -15.07 27.562 22.875 1 90.62 202 LYS A CA 1
ATOM 1574 C C . LYS A 1 202 ? -13.742 26.859 23.141 1 90.62 202 LYS A C 1
ATOM 1576 O O . LYS A 1 202 ? -13.578 25.688 22.797 1 90.62 202 LYS A O 1
ATOM 1581 N N . GLY A 1 203 ? -12.805 27.625 23.656 1 88.81 203 GLY A N 1
ATOM 1582 C CA . GLY A 1 203 ? -11.516 27.047 23.984 1 88.81 203 GLY A CA 1
ATOM 1583 C C . GLY A 1 203 ? -10.625 26.828 22.766 1 88.81 203 GLY A C 1
ATOM 1584 O O . GLY A 1 203 ? -9.719 26 22.797 1 88.81 203 GLY A O 1
ATOM 1585 N N . THR A 1 204 ? -10.992 27.438 21.578 1 91.31 204 THR A N 1
ATOM 1586 C CA . THR A 1 204 ? -10.219 27.375 20.344 1 91.31 204 THR A CA 1
ATOM 1587 C C . THR A 1 204 ? -10.203 28.734 19.641 1 91.31 204 THR A C 1
ATOM 1589 O O . THR A 1 204 ? -10.961 29.641 20.016 1 91.31 204 THR A O 1
ATOM 1592 N N . LEU A 1 205 ? -9.219 28.844 18.766 1 93.69 205 LEU A N 1
ATOM 1593 C CA . LEU A 1 205 ? -9.289 30 17.875 1 93.69 205 LEU A CA 1
ATOM 1594 C C . LEU A 1 205 ? -10.484 29.906 16.938 1 93.69 205 LEU A C 1
ATOM 1596 O O . LEU A 1 205 ? -10.906 28.797 16.578 1 93.69 205 LEU A O 1
ATOM 1600 N N . PRO A 1 206 ? -11.047 31.109 16.594 1 93.44 206 PRO A N 1
ATOM 1601 C CA . PRO A 1 206 ? -12.172 31.078 15.648 1 93.44 206 PRO A CA 1
ATOM 1602 C C . PRO A 1 206 ? -11.828 30.328 14.359 1 93.44 206 PRO A C 1
ATOM 1604 O O . PRO A 1 206 ? -10.789 30.609 13.742 1 93.44 206 PRO A O 1
ATOM 1607 N N . GLY A 1 207 ? -12.664 29.344 13.953 1 90.56 207 GLY A N 1
ATOM 1608 C CA . GLY A 1 207 ? -12.484 28.609 12.703 1 90.56 207 GLY A CA 1
ATOM 1609 C C . GLY A 1 207 ? -11.625 27.375 12.859 1 90.56 207 GLY A C 1
ATOM 1610 O O . GLY A 1 207 ? -11.555 26.547 11.953 1 90.56 207 GLY A O 1
ATOM 1611 N N . ILE A 1 208 ? -10.938 27.25 14 1 91.31 208 ILE A N 1
ATOM 1612 C CA . ILE A 1 208 ? -10.086 26.094 14.25 1 91.31 208 ILE A CA 1
ATOM 1613 C C . ILE A 1 208 ? -10.906 24.969 14.891 1 91.31 208 ILE A C 1
ATOM 1615 O O . ILE A 1 208 ? -11.633 25.203 15.859 1 91.31 208 ILE A O 1
ATOM 1619 N N . PRO A 1 209 ? -10.75 23.781 14.32 1 88.38 209 PRO A N 1
ATOM 1620 C CA . PRO A 1 209 ? -11.516 22.672 14.914 1 88.38 209 PRO A CA 1
ATOM 1621 C C . PRO A 1 209 ? -11.031 22.312 16.312 1 88.38 209 PRO A C 1
ATOM 1623 O O . PRO A 1 209 ? -9.852 22.5 16.641 1 88.38 209 PRO A O 1
ATOM 1626 N N . SER A 1 210 ? -12.008 21.719 17.094 1 87.12 210 SER A N 1
ATOM 1627 C CA . SER A 1 210 ? -11.68 21.281 18.438 1 87.12 210 SER A CA 1
ATOM 1628 C C . SER A 1 210 ? -10.891 19.984 18.422 1 87.12 210 SER A C 1
ATOM 1630 O O . SER A 1 210 ? -10.891 19.266 17.422 1 87.12 210 SER A O 1
ATOM 1632 N N . GLU A 1 211 ? -10.195 19.703 19.531 1 83.62 211 GLU A N 1
ATOM 1633 C CA . GLU A 1 211 ? -9.477 18.453 19.688 1 83.62 211 GLU A CA 1
ATOM 1634 C C . GLU A 1 211 ? -10.406 17.25 19.5 1 83.62 211 GLU A C 1
ATOM 1636 O O . GLU A 1 211 ? -10.031 16.266 18.875 1 83.62 211 GLU A O 1
ATOM 1641 N N . SER A 1 212 ? -11.578 17.328 20.078 1 84.25 212 SER A N 1
ATOM 1642 C CA . SER A 1 212 ? -12.547 16.234 19.984 1 84.25 212 SER A CA 1
ATOM 1643 C C . SER A 1 212 ? -12.93 15.984 18.531 1 84.25 212 SER A C 1
ATOM 1645 O O . SER A 1 212 ? -13.062 14.828 18.109 1 84.25 212 SER A O 1
ATOM 1647 N N . ASP A 1 213 ? -13.086 17.031 17.719 1 85.5 213 ASP A N 1
ATOM 1648 C CA . ASP A 1 213 ? -13.438 16.906 16.312 1 85.5 213 ASP A CA 1
ATOM 1649 C C . ASP A 1 213 ? -12.32 16.234 15.523 1 85.5 213 ASP A C 1
ATOM 1651 O O . ASP A 1 213 ? -12.57 15.375 14.68 1 85.5 213 ASP A O 1
ATOM 1655 N N . VAL A 1 214 ? -11.141 16.656 15.82 1 84.06 214 VAL A N 1
ATOM 1656 C CA . VAL A 1 214 ? -9.977 16.125 15.117 1 84.06 214 VAL A CA 1
ATOM 1657 C C . VAL A 1 214 ? -9.773 14.656 15.484 1 84.06 214 VAL A C 1
ATOM 1659 O O . VAL A 1 214 ? -9.43 13.836 14.625 1 84.06 214 VAL A O 1
ATOM 1662 N N . LYS A 1 215 ? -9.938 14.281 16.75 1 83.12 215 LYS A N 1
ATOM 1663 C CA . LYS A 1 215 ? -9.789 12.898 17.188 1 83.12 215 LYS A CA 1
ATOM 1664 C C . LYS A 1 215 ? -10.82 11.992 16.531 1 83.12 215 LYS A C 1
ATOM 1666 O O . LYS A 1 215 ? -10.516 10.852 16.172 1 83.12 215 LYS A O 1
ATOM 1671 N N . ALA A 1 216 ? -11.969 12.5 16.25 1 85.5 216 ALA A N 1
ATOM 1672 C CA . ALA A 1 216 ? -13.062 11.711 15.703 1 85.5 216 ALA A CA 1
ATOM 1673 C C . ALA A 1 216 ? -12.938 11.586 14.188 1 85.5 216 ALA A C 1
ATOM 1675 O O . ALA A 1 216 ? -13.227 10.523 13.617 1 85.5 216 ALA A O 1
ATOM 1676 N N . ASN A 1 217 ? -12.445 12.617 13.547 1 86.31 217 ASN A N 1
ATOM 1677 C CA . ASN A 1 217 ? -12.57 12.656 12.094 1 86.31 217 ASN A CA 1
ATOM 1678 C C . ASN A 1 217 ? -11.211 12.773 11.414 1 86.31 217 ASN A C 1
ATOM 1680 O O . ASN A 1 217 ? -11.109 12.664 10.188 1 86.31 217 ASN A O 1
ATOM 1684 N N . GLY A 1 218 ? -10.203 13 12.117 1 84.94 218 GLY A N 1
ATOM 1685 C CA . GLY A 1 218 ? -8.906 13.289 11.539 1 84.94 218 GLY A CA 1
ATOM 1686 C C . GLY A 1 218 ? -8.789 14.711 11.008 1 84.94 218 GLY A C 1
ATOM 1687 O O . GLY A 1 218 ? -9.703 15.516 11.18 1 84.94 218 GLY A O 1
ATOM 1688 N N . VAL A 1 219 ? -7.594 15 10.609 1 84.88 219 VAL A N 1
ATOM 1689 C CA . VAL A 1 219 ? -7.402 16.344 10.078 1 84.88 219 VAL A CA 1
ATOM 1690 C C . VAL A 1 219 ? -6.809 16.266 8.672 1 84.88 219 VAL A C 1
ATOM 1692 O O . VAL A 1 219 ? -5.926 15.445 8.414 1 84.88 219 VAL A O 1
ATOM 1695 N N . SER A 1 220 ? -7.414 17.047 7.816 1 88 220 SER A N 1
ATOM 1696 C CA . SER A 1 220 ? -6.891 17.188 6.461 1 88 220 SER A CA 1
ATOM 1697 C C . SER A 1 220 ? -5.68 18.109 6.43 1 88 220 SER A C 1
ATOM 1699 O O . SER A 1 220 ? -5.754 19.266 6.871 1 88 220 SER A O 1
ATOM 1701 N N . LEU A 1 221 ? -4.609 17.578 5.91 1 87.25 221 LEU A N 1
ATOM 1702 C CA . LEU A 1 221 ? -3.363 18.344 5.918 1 87.25 221 LEU A CA 1
ATOM 1703 C C . LEU A 1 221 ? -3.518 19.641 5.145 1 87.25 221 LEU A C 1
ATOM 1705 O O . LEU A 1 221 ? -3.09 20.703 5.613 1 87.25 221 LEU A O 1
ATOM 1709 N N . GLY A 1 222 ? -4.113 19.609 4 1 84.75 222 GLY A N 1
ATOM 1710 C CA . GLY A 1 222 ? -4.312 20.812 3.217 1 84.75 222 GLY A CA 1
ATOM 1711 C C . GLY A 1 222 ? -5.172 21.844 3.92 1 84.75 222 GLY A C 1
ATOM 1712 O O . GLY A 1 222 ? -4.828 23.031 3.957 1 84.75 222 GLY A O 1
ATOM 1713 N N . GLU A 1 223 ? -6.156 21.453 4.523 1 85.06 223 GLU A N 1
ATOM 1714 C CA . GLU A 1 223 ? -7.094 22.344 5.191 1 85.06 223 GLU A CA 1
ATOM 1715 C C . GLU A 1 223 ? -6.465 22.984 6.426 1 85.06 223 GLU A C 1
ATOM 1717 O O . GLU A 1 223 ? -6.613 24.188 6.656 1 85.06 223 GLU A O 1
ATOM 1722 N N . VAL A 1 224 ? -5.812 22.219 7.176 1 86.56 224 VAL A N 1
ATOM 1723 C CA . VAL A 1 224 ? -5.223 22.719 8.414 1 86.56 224 VAL A CA 1
ATOM 1724 C C . VAL A 1 224 ? -4.137 23.734 8.086 1 86.56 224 VAL A C 1
ATOM 1726 O O . VAL A 1 224 ? -4.047 24.781 8.734 1 86.56 224 VAL A O 1
ATOM 1729 N N . ASN A 1 225 ? -3.373 23.469 7.105 1 88 225 ASN A N 1
ATOM 1730 C CA . ASN A 1 225 ? -2.342 24.422 6.719 1 88 225 ASN A CA 1
ATOM 1731 C C . ASN A 1 225 ? -2.945 25.75 6.273 1 88 225 ASN A C 1
ATOM 1733 O O . ASN A 1 225 ? -2.416 26.828 6.594 1 88 225 ASN A O 1
ATOM 1737 N N . ALA A 1 226 ? -3.984 25.641 5.562 1 88.31 226 ALA A N 1
ATOM 1738 C CA . ALA A 1 226 ? -4.676 26.859 5.141 1 88.31 226 ALA A CA 1
ATOM 1739 C C . ALA A 1 226 ? -5.207 27.641 6.344 1 88.31 226 ALA A C 1
ATOM 1741 O O . ALA A 1 226 ? -5.094 28.859 6.398 1 88.31 226 ALA A O 1
ATOM 1742 N N . LEU A 1 227 ? -5.77 26.953 7.289 1 89.69 227 LEU A N 1
ATOM 1743 C CA . LEU A 1 227 ? -6.301 27.578 8.492 1 89.69 227 LEU A CA 1
ATOM 1744 C C . LEU A 1 227 ? -5.188 28.234 9.312 1 89.69 227 LEU A C 1
ATOM 1746 O O . LEU A 1 227 ? -5.344 29.344 9.805 1 89.69 227 LEU A O 1
ATOM 1750 N N . LEU A 1 228 ? -4.102 27.531 9.414 1 90.31 228 LEU A N 1
ATOM 1751 C CA . LEU A 1 228 ? -2.963 28.062 10.148 1 90.31 228 LEU A CA 1
ATOM 1752 C C . LEU A 1 228 ? -2.439 29.344 9.484 1 90.31 228 LEU A C 1
ATOM 1754 O O . LEU A 1 228 ? -2.145 30.328 10.164 1 90.31 228 LEU A O 1
ATOM 1758 N N . LEU A 1 229 ? -2.402 29.281 8.164 1 89.5 229 LEU A N 1
ATOM 1759 C CA . LEU A 1 229 ? -1.963 30.469 7.438 1 89.5 229 LEU A CA 1
ATOM 1760 C C . LEU A 1 229 ? -2.922 31.625 7.672 1 89.5 229 LEU A C 1
ATOM 1762 O O . LEU A 1 229 ? -2.488 32.75 7.895 1 89.5 229 LEU A O 1
ATOM 1766 N N . GLN A 1 230 ? -4.141 31.359 7.633 1 92.06 230 GLN A N 1
ATOM 1767 C CA . GLN A 1 230 ? -5.145 32.375 7.906 1 92.06 230 GLN A CA 1
ATOM 1768 C C . GLN A 1 230 ? -4.918 33.031 9.273 1 92.06 230 GLN A C 1
ATOM 1770 O O . GLN A 1 230 ? -4.969 34.25 9.406 1 92.06 230 GLN A O 1
ATOM 1775 N N . LYS A 1 231 ? -4.668 32.25 10.258 1 94.06 231 LYS A N 1
ATOM 1776 C CA . LYS A 1 231 ? -4.457 32.75 11.609 1 94.06 231 LYS A CA 1
ATOM 1777 C C . LYS A 1 231 ? -3.17 33.594 11.695 1 94.06 231 LYS A C 1
ATOM 1779 O O . LYS A 1 231 ? -3.121 34.594 12.383 1 94.06 231 LYS A O 1
ATOM 1784 N N . ILE A 1 232 ? -2.197 33.219 10.977 1 92.75 232 ILE A N 1
ATOM 1785 C CA . ILE A 1 232 ? -0.942 33.938 10.938 1 92.75 232 ILE A CA 1
ATOM 1786 C C . ILE A 1 232 ? -1.17 35.312 10.281 1 92.75 232 ILE A C 1
ATOM 1788 O O . ILE A 1 232 ? -0.663 36.312 10.758 1 92.75 232 ILE A O 1
ATOM 1792 N N . GLU A 1 233 ? -1.916 35.281 9.266 1 92.38 233 GLU A N 1
ATOM 1793 C CA . GLU A 1 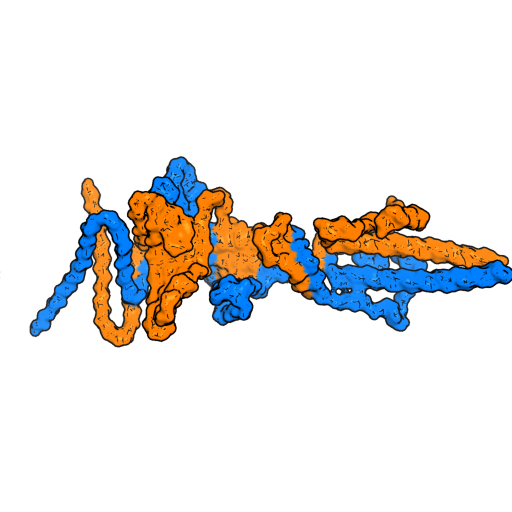233 ? -2.211 36.531 8.57 1 92.38 233 GLU A CA 1
ATOM 1794 C C . GLU A 1 233 ? -3.035 37.469 9.445 1 92.38 233 GLU A C 1
ATOM 1796 O O . GLU A 1 233 ? -2.762 38.656 9.5 1 92.38 233 GLU A O 1
ATOM 1801 N N . GLU A 1 234 ? -3.996 36.969 10.102 1 94.38 234 GLU A N 1
ATOM 1802 C CA . GLU A 1 234 ? -4.785 37.781 11.031 1 94.38 234 GLU A CA 1
ATOM 1803 C C . GLU A 1 234 ? -3.91 38.344 12.141 1 94.38 234 GLU A C 1
ATOM 1805 O O . GLU A 1 234 ? -3.986 39.531 12.445 1 94.38 234 GLU A O 1
ATOM 1810 N N . LEU A 1 235 ? -3.074 37.5 12.68 1 95.25 235 LEU A N 1
ATOM 1811 C CA . LEU A 1 235 ? -2.156 37.938 13.727 1 95.25 235 LEU A CA 1
ATOM 1812 C C . LEU A 1 235 ? -1.249 39.062 13.211 1 95.25 235 LEU A C 1
ATOM 1814 O O . LEU A 1 235 ? -0.983 40.031 13.93 1 95.25 235 LEU A O 1
ATOM 1818 N N . THR A 1 236 ? -0.842 38.875 12.016 1 92.62 236 THR A N 1
ATOM 1819 C CA . THR A 1 236 ? 0.02 39.906 11.414 1 92.62 236 THR A CA 1
ATOM 1820 C C . THR A 1 236 ? -0.697 41.25 11.336 1 92.62 236 THR A C 1
ATOM 1822 O O . THR A 1 236 ? -0.118 42.281 11.664 1 92.62 236 THR A O 1
ATOM 1825 N N . LEU A 1 237 ? -1.959 41.25 11.031 1 93.56 237 LEU A N 1
ATOM 1826 C CA . LEU A 1 237 ? -2.75 42.469 10.961 1 93.56 237 LEU A CA 1
ATOM 1827 C C . LEU A 1 237 ? -2.898 43.094 12.344 1 93.56 237 LEU A C 1
ATOM 1829 O O . LEU A 1 237 ? -2.809 44.312 12.484 1 93.56 237 LEU A O 1
ATOM 1833 N N . TYR A 1 238 ? -3.104 42.281 13.328 1 95.38 238 TYR A N 1
ATOM 1834 C CA . TYR A 1 238 ? -3.209 42.812 14.688 1 95.38 238 TYR A CA 1
ATOM 1835 C C . TYR A 1 238 ? -1.91 43.469 15.125 1 95.38 238 TYR A C 1
ATOM 1837 O O . TYR A 1 238 ? -1.931 44.562 15.711 1 95.38 238 TYR A O 1
ATOM 1845 N N . VAL A 1 239 ? -0.843 42.875 14.773 1 95.19 239 VAL A N 1
ATOM 1846 C CA . VAL A 1 239 ? 0.467 43.375 15.172 1 95.19 239 VAL A CA 1
ATOM 1847 C C . VAL A 1 239 ? 0.733 44.719 14.484 1 95.19 239 VAL A C 1
ATOM 1849 O O . VAL A 1 239 ? 1.25 45.625 15.109 1 95.19 239 VAL A O 1
ATOM 1852 N N . ILE A 1 240 ? 0.353 44.812 13.312 1 93.12 240 ILE A N 1
ATOM 1853 C CA . ILE A 1 240 ? 0.528 46.031 12.57 1 93.12 240 ILE A CA 1
ATOM 1854 C C . ILE A 1 240 ? -0.299 47.156 13.219 1 93.12 240 ILE A C 1
ATOM 1856 O O . ILE A 1 240 ? 0.211 48.25 13.477 1 93.12 240 ILE A O 1
ATOM 1860 N N . LYS A 1 241 ? -1.529 46.875 13.5 1 93.88 241 LYS A N 1
ATOM 1861 C CA . LYS A 1 241 ? -2.416 47.844 14.133 1 93.88 241 LYS A CA 1
ATOM 1862 C C . LYS A 1 241 ? -1.883 48.281 15.5 1 93.88 241 LYS A C 1
ATOM 1864 O O . LYS A 1 241 ? -1.9 49.438 15.844 1 93.88 241 LYS A O 1
ATOM 1869 N N . GLN A 1 242 ? -1.426 47.312 16.203 1 95.56 242 GLN A N 1
ATOM 1870 C CA . GLN A 1 242 ? -0.866 47.594 17.531 1 95.56 242 GLN A CA 1
ATOM 1871 C C . GLN A 1 242 ? 0.37 48.5 17.422 1 95.56 242 GLN A C 1
ATOM 1873 O O . GLN A 1 242 ? 0.543 49.406 18.219 1 95.56 242 GLN A O 1
ATOM 1878 N N . GLN A 1 243 ? 1.184 48.25 16.453 1 93.31 243 GLN A N 1
ATOM 1879 C CA . GLN A 1 243 ? 2.387 49.031 16.266 1 93.31 243 GLN A CA 1
ATOM 1880 C C . GLN A 1 243 ? 2.039 50.5 15.93 1 93.31 243 GLN A C 1
ATOM 1882 O O . GLN A 1 243 ? 2.67 51.438 16.438 1 93.31 243 GLN A O 1
ATOM 1887 N N . GLU A 1 244 ? 1.07 50.594 15.148 1 93.62 244 GLU A N 1
ATOM 1888 C CA . GLU A 1 244 ? 0.605 51.938 14.812 1 93.62 244 GLU A CA 1
ATOM 1889 C C . GLU A 1 244 ? 0.105 52.688 16.047 1 93.62 244 GLU A C 1
ATOM 1891 O O . GLU A 1 244 ? 0.403 53.875 16.234 1 93.62 244 GLU A O 1
ATOM 1896 N N . GLU A 1 245 ? -0.647 52.031 16.859 1 93.38 245 GLU A N 1
ATOM 1897 C CA . GLU A 1 245 ? -1.156 52.625 18.094 1 93.38 245 GLU A CA 1
ATOM 1898 C C . GLU A 1 245 ? -0.016 53 19.047 1 93.38 245 GLU A C 1
ATOM 1900 O O . GLU A 1 245 ? -0.052 54.062 19.672 1 93.38 245 GLU A O 1
ATOM 1905 N N . ILE A 1 246 ? 0.941 52.188 19.062 1 93.25 246 ILE A N 1
ATOM 1906 C CA . ILE A 1 246 ? 2.092 52.406 19.938 1 93.25 246 ILE A CA 1
ATOM 1907 C C . ILE A 1 246 ? 2.84 53.656 19.453 1 93.25 246 ILE A C 1
ATOM 1909 O O . ILE A 1 246 ? 3.232 54.5 20.266 1 93.25 246 ILE A O 1
ATOM 1913 N N . GLU A 1 247 ? 2.967 53.781 18.219 1 92.44 247 GLU A N 1
ATOM 1914 C CA . GLU A 1 247 ? 3.65 54.938 17.656 1 92.44 247 GLU A CA 1
ATOM 1915 C C . GLU A 1 247 ? 2.883 56.25 17.953 1 92.44 247 GLU A C 1
ATOM 1917 O O . GLU A 1 247 ? 3.482 57.281 18.25 1 92.44 247 GLU A O 1
ATOM 1922 N N . GLN A 1 248 ? 1.596 56.094 17.859 1 91.19 248 GLN A N 1
ATOM 1923 C CA . GLN A 1 248 ? 0.765 57.25 18.172 1 91.19 248 GLN A CA 1
ATOM 1924 C C . GLN A 1 248 ? 0.909 57.625 19.641 1 91.19 248 GLN A C 1
ATOM 1926 O O . GLN A 1 248 ? 1.007 58.812 19.984 1 91.19 248 GLN A O 1
ATOM 1931 N N . LEU A 1 249 ? 0.98 56.719 20.531 1 91.44 249 LEU A N 1
ATOM 1932 C CA . LEU A 1 249 ? 1.122 56.938 21.953 1 91.44 249 LEU A CA 1
ATOM 1933 C C . LEU A 1 249 ? 2.49 57.562 22.281 1 91.44 249 LEU A C 1
ATOM 1935 O O . LEU A 1 249 ? 2.6 58.438 23.109 1 91.44 249 LEU A O 1
ATOM 1939 N N . LYS A 1 250 ? 3.469 57.062 21.609 1 89.94 250 LYS A N 1
ATOM 1940 C CA . LYS A 1 250 ? 4.812 57.625 21.797 1 89.94 250 LYS A CA 1
ATOM 1941 C C . LYS A 1 250 ? 4.887 59.062 21.375 1 89.94 250 LYS A C 1
ATOM 1943 O O . LYS A 1 250 ? 5.523 59.906 22.031 1 89.94 250 LYS A O 1
ATOM 1948 N N . ALA A 1 251 ? 4.184 59.375 20.328 1 89.19 251 ALA A N 1
ATOM 1949 C CA . ALA A 1 251 ? 4.172 60.719 19.828 1 89.19 251 ALA A CA 1
ATOM 1950 C C . ALA A 1 251 ? 3.455 61.656 20.812 1 89.19 251 ALA A C 1
ATOM 1952 O O . ALA A 1 251 ? 3.869 62.812 21 1 89.19 251 ALA A O 1
ATOM 1953 N N . LEU A 1 252 ? 2.436 61.219 21.469 1 86.94 252 LEU A N 1
ATOM 1954 C CA . LEU A 1 252 ? 1.658 62.031 22.422 1 86.94 252 LEU A CA 1
ATOM 1955 C C . LEU A 1 252 ? 2.438 62.25 23.719 1 86.94 252 LEU A C 1
ATOM 1957 O O . LEU A 1 252 ? 2.309 63.281 24.359 1 86.94 252 LEU A O 1
ATOM 1961 N N . ASN A 1 253 ? 3.227 61.344 24.156 1 84.69 253 ASN A N 1
ATOM 1962 C CA . ASN A 1 253 ? 3.986 61.438 25.391 1 84.69 253 ASN A CA 1
ATOM 1963 C C . ASN A 1 253 ? 5.242 62.281 25.219 1 84.69 253 ASN A C 1
ATOM 1965 O O . ASN A 1 253 ? 5.793 62.781 26.203 1 84.69 253 ASN A O 1
ATOM 1969 N N . ASN A 1 254 ? 5.816 62.312 24.078 1 77.19 254 ASN A N 1
ATOM 1970 C CA . ASN A 1 254 ? 6.965 63.156 23.844 1 77.19 254 ASN A CA 1
ATOM 1971 C C . ASN A 1 254 ? 6.543 64.625 23.625 1 77.19 254 ASN A C 1
ATOM 1973 O O . ASN A 1 254 ? 7.383 65.5 23.391 1 77.19 254 ASN A O 1
ATOM 1977 N N . LYS A 1 255 ? 5.316 64.938 23.672 1 60.94 255 LYS A N 1
ATOM 1978 C CA . LYS A 1 255 ? 4.898 66.312 23.719 1 60.94 255 LYS A CA 1
ATOM 1979 C C . LYS A 1 255 ? 4.719 66.812 25.156 1 60.94 255 LYS A C 1
ATOM 1981 O O . LYS A 1 255 ? 4.277 66.062 26.016 1 60.94 255 LYS A O 1
ATOM 1986 N N . MET B 1 1 ? -0.119 -61.031 -3.49 1 28.86 1 MET B N 1
ATOM 1987 C CA . MET B 1 1 ? 0.644 -60.531 -4.633 1 28.86 1 MET B CA 1
ATOM 1988 C C . MET B 1 1 ? -0.25 -59.75 -5.582 1 28.86 1 MET B C 1
ATOM 1990 O O . MET B 1 1 ? -1.076 -60.344 -6.289 1 28.86 1 MET B O 1
ATOM 1994 N N . LYS B 1 2 ? -0.6 -58.531 -5.117 1 39.06 2 LYS B N 1
ATOM 1995 C CA . LYS B 1 2 ? -1.633 -57.719 -5.734 1 39.06 2 LYS B CA 1
ATOM 1996 C C . LYS B 1 2 ? -1.242 -57.312 -7.156 1 39.06 2 LYS B C 1
ATOM 1998 O O . LYS B 1 2 ? -0.109 -56.906 -7.402 1 39.06 2 LYS B O 1
ATOM 2003 N N . LYS B 1 3 ? -1.93 -57.875 -8.141 1 37.72 3 LYS B N 1
ATOM 2004 C CA . LYS B 1 3 ? -1.878 -57.594 -9.578 1 37.72 3 LYS B CA 1
ATOM 2005 C C . LYS B 1 3 ? -2.09 -56.125 -9.867 1 37.72 3 LYS B C 1
ATOM 2007 O O . LYS B 1 3 ? -3.127 -55.562 -9.508 1 37.72 3 LYS B O 1
ATOM 2012 N N . VAL B 1 4 ? -1.029 -55.281 -9.758 1 30.09 4 VAL B N 1
ATOM 2013 C CA . VAL B 1 4 ? -1.047 -53.875 -10.172 1 30.09 4 VAL B CA 1
ATOM 2014 C C . VAL B 1 4 ? -1.414 -53.781 -11.656 1 30.09 4 VAL B C 1
ATOM 2016 O O . VAL B 1 4 ? -0.713 -54.312 -12.508 1 30.09 4 VAL B O 1
ATOM 2019 N N . TYR B 1 5 ? -2.705 -53.688 -11.977 1 25.95 5 TYR B N 1
ATOM 2020 C CA . TYR B 1 5 ? -3.189 -53.438 -13.328 1 25.95 5 TYR B CA 1
ATOM 2021 C C . TYR B 1 5 ? -2.711 -52.062 -13.836 1 25.95 5 TYR B C 1
ATOM 2023 O O . TYR B 1 5 ? -2.953 -51.031 -13.195 1 25.95 5 TYR B O 1
ATOM 2031 N N . SER B 1 6 ? -1.551 -52.031 -14.492 1 28.84 6 SER B N 1
ATOM 2032 C CA . SER B 1 6 ? -1.05 -50.875 -15.227 1 28.84 6 SER B CA 1
ATOM 2033 C C . SER B 1 6 ? -1.982 -50.5 -16.375 1 28.84 6 SER B C 1
ATOM 2035 O O . SER B 1 6 ? -2.223 -51.312 -17.266 1 28.84 6 SER B O 1
ATOM 2037 N N . PHE B 1 7 ? -2.996 -49.688 -16.188 1 30.5 7 PHE B N 1
ATOM 2038 C CA . PHE B 1 7 ? -3.84 -49.156 -17.234 1 30.5 7 PHE B CA 1
ATOM 2039 C C . PHE B 1 7 ? -3.014 -48.312 -18.219 1 30.5 7 PHE B C 1
ATOM 2041 O O . PHE B 1 7 ? -2.346 -47.344 -17.812 1 30.5 7 PHE B O 1
ATOM 2048 N N . PHE B 1 8 ? -2.543 -48.938 -19.328 1 29.02 8 PHE B N 1
ATOM 2049 C CA . PHE B 1 8 ? -1.9 -48.344 -20.5 1 29.02 8 PHE B CA 1
ATOM 2050 C C . PHE B 1 8 ? -2.881 -47.438 -21.25 1 29.02 8 PHE B C 1
ATOM 2052 O O . PHE B 1 8 ? -3.889 -47.938 -21.781 1 29.02 8 PHE B O 1
ATOM 2059 N N . CYS B 1 9 ? -3.061 -46.156 -20.969 1 29.3 9 CYS B N 1
ATOM 2060 C CA . CYS B 1 9 ? -3.857 -45.219 -21.766 1 29.3 9 CYS B CA 1
ATOM 2061 C C . CYS B 1 9 ? -3.227 -45 -23.141 1 29.3 9 CYS B C 1
ATOM 2063 O O . CYS B 1 9 ? -2.115 -44.5 -23.25 1 29.3 9 CYS B O 1
ATOM 2065 N N . LEU B 1 10 ? -3.584 -45.812 -24.172 1 28.78 10 LEU B N 1
ATOM 2066 C CA . LEU B 1 10 ? -3.264 -45.656 -25.594 1 28.78 10 LEU B CA 1
ATOM 2067 C C . LEU B 1 10 ? -3.875 -44.406 -26.172 1 28.78 10 LEU B C 1
ATOM 2069 O O . LEU B 1 10 ? -5.098 -44.281 -26.234 1 28.78 10 LEU B O 1
ATOM 2073 N N . VAL B 1 11 ? -3.215 -43.344 -26.172 1 32.03 11 VAL B N 1
ATOM 2074 C CA . VAL B 1 11 ? -3.668 -42.156 -26.891 1 32.03 11 VAL B CA 1
ATOM 2075 C C . VAL B 1 11 ? -3.43 -42.344 -28.391 1 32.03 11 VAL B C 1
ATOM 2077 O O . VAL B 1 11 ? -2.291 -42.531 -28.828 1 32.03 11 VAL B O 1
ATOM 2080 N N . LEU B 1 12 ? -4.398 -42.844 -29.156 1 30 12 LEU B N 1
ATOM 2081 C CA . LEU B 1 12 ? -4.398 -42.906 -30.625 1 30 12 LEU B CA 1
ATOM 2082 C C . LEU B 1 12 ? -4.5 -41.531 -31.219 1 30 12 LEU B C 1
ATOM 2084 O O . LEU B 1 12 ? -5.477 -40.812 -30.984 1 30 12 LEU B O 1
ATOM 2088 N N . PHE B 1 13 ? -3.352 -41.062 -31.688 1 32.25 13 PHE B N 1
ATOM 2089 C CA . PHE B 1 13 ? -3.334 -39.812 -32.438 1 32.25 13 PHE B CA 1
ATOM 2090 C C . PHE B 1 13 ? -3.715 -40.062 -33.875 1 32.25 13 PHE B C 1
ATOM 2092 O O . PHE B 1 13 ? -3.055 -40.812 -34.594 1 32.25 13 PHE B O 1
ATOM 2099 N N . SER B 1 14 ? -4.957 -40.156 -34.25 1 30.97 14 SER B N 1
ATOM 2100 C CA . SER B 1 14 ? -5.238 -40.062 -35.688 1 30.97 14 SER B CA 1
ATOM 2101 C C . SER B 1 14 ? -4.914 -38.656 -36.188 1 30.97 14 SER B C 1
ATOM 2103 O O . SER B 1 14 ? -5.461 -37.656 -35.719 1 30.97 14 SER B O 1
ATOM 2105 N N . PHE B 1 15 ? -3.836 -38.562 -36.938 1 35.59 15 PHE B N 1
ATOM 2106 C CA . PHE B 1 15 ? -3.428 -37.375 -37.656 1 35.59 15 PHE B CA 1
ATOM 2107 C C . PHE B 1 15 ? -4.359 -37.094 -38.844 1 35.59 15 PHE B C 1
ATOM 2109 O O . PHE B 1 15 ? -4.246 -37.75 -39.875 1 35.59 15 PHE B O 1
ATOM 2116 N N . MET B 1 16 ? -5.691 -37 -38.75 1 36.34 16 MET B N 1
ATOM 2117 C CA . MET B 1 16 ? -6.301 -36.469 -39.969 1 36.34 16 MET B CA 1
ATOM 2118 C C . MET B 1 16 ? -5.73 -35.062 -40.281 1 36.34 16 MET B C 1
ATOM 2120 O O . MET B 1 16 ? -5.301 -34.344 -39.406 1 36.34 16 MET B O 1
ATOM 2124 N N . ALA B 1 17 ? -5.68 -34.656 -41.625 1 38.62 17 ALA B N 1
ATOM 2125 C CA . ALA B 1 17 ? -5.051 -33.531 -42.312 1 38.62 17 ALA B CA 1
ATOM 2126 C C . ALA B 1 17 ? -5.246 -32.219 -41.594 1 38.62 17 ALA B C 1
ATOM 2128 O O . ALA B 1 17 ? -4.281 -31.625 -41.125 1 38.62 17 ALA B O 1
ATOM 2129 N N . GLY B 1 18 ? -5.934 -31.188 -42.375 1 41.25 18 GLY B N 1
ATOM 2130 C CA . GLY B 1 18 ? -5.746 -29.75 -42.562 1 41.25 18 GLY B CA 1
ATOM 2131 C C . GLY B 1 18 ? -6.105 -28.938 -41.344 1 41.25 18 GLY B C 1
ATOM 2132 O O . GLY B 1 18 ? -5.594 -27.828 -41.156 1 41.25 18 GLY B O 1
ATOM 2133 N N . TYR B 1 19 ? -7.414 -28.906 -41.031 1 42.34 19 TYR B N 1
ATOM 2134 C CA . TYR B 1 19 ? -7.883 -28.125 -39.875 1 42.34 19 TYR B CA 1
ATOM 2135 C C . TYR B 1 19 ? -7.328 -28.672 -38.562 1 42.34 19 TYR B C 1
ATOM 2137 O O . TYR B 1 19 ? -7.395 -29.891 -38.312 1 42.34 19 TYR B O 1
ATOM 2145 N N . ALA B 1 20 ? -6.215 -28.156 -38.094 1 47.53 20 ALA B N 1
ATOM 2146 C CA . ALA B 1 20 ? -5.617 -28.516 -36.812 1 47.53 20 ALA B CA 1
ATOM 2147 C C . ALA B 1 20 ? -6.684 -28.953 -35.812 1 47.53 20 ALA B C 1
ATOM 2149 O O . ALA B 1 20 ? -7.426 -28.109 -35.281 1 47.53 20 ALA B O 1
ATOM 2150 N N . GLN B 1 21 ? -7.465 -29.922 -36.125 1 51 21 GLN B N 1
ATOM 2151 C CA . GLN B 1 21 ? -8.398 -30.422 -35.125 1 51 21 GLN B CA 1
ATOM 2152 C C . GLN B 1 21 ? -7.707 -30.625 -33.781 1 51 21 GLN B C 1
ATOM 2154 O O . GLN B 1 21 ? -6.664 -31.281 -33.719 1 51 21 GLN B O 1
ATOM 2159 N N . ASP B 1 22 ? -8.094 -29.781 -32.875 1 63.41 22 ASP B N 1
ATOM 2160 C CA . ASP B 1 22 ? -7.605 -29.875 -31.516 1 63.41 22 ASP B CA 1
ATOM 2161 C C . ASP B 1 22 ? -7.871 -31.25 -30.922 1 63.41 22 ASP B C 1
ATOM 2163 O O . ASP B 1 22 ? -9.023 -31.688 -30.844 1 63.41 22 ASP B O 1
ATOM 2167 N N . VAL B 1 23 ? -7.059 -32.156 -31.109 1 75.19 23 VAL B N 1
ATOM 2168 C CA . VAL B 1 23 ? -7.121 -33.438 -30.406 1 75.19 23 VAL B CA 1
ATOM 2169 C C . VAL B 1 23 ? -6.918 -33.219 -28.922 1 75.19 23 VAL B C 1
ATOM 2171 O O . VAL B 1 23 ? -6.098 -32.406 -28.516 1 75.19 23 VAL B O 1
ATOM 2174 N N . THR B 1 24 ? -7.938 -33.781 -28.172 1 81.38 24 THR B N 1
ATOM 2175 C CA . THR B 1 24 ? -7.863 -33.688 -26.719 1 81.38 24 THR B CA 1
ATOM 2176 C C . THR B 1 24 ? -7.516 -35.031 -26.109 1 81.38 24 THR B C 1
ATOM 2178 O O . THR B 1 24 ? -8.125 -36.062 -26.438 1 81.38 24 THR B O 1
ATOM 2181 N N . THR B 1 25 ? -6.484 -35.188 -25.391 1 81.06 25 THR B N 1
ATOM 2182 C CA . THR B 1 25 ? -6.172 -36.312 -24.531 1 81.06 25 THR B CA 1
ATOM 2183 C C . THR B 1 25 ? -6.758 -36.125 -23.141 1 81.06 25 THR B C 1
ATOM 2185 O O . THR B 1 25 ? -6.5 -35.094 -22.5 1 81.06 25 THR B O 1
ATOM 2188 N N . GLN B 1 26 ? -7.598 -37.125 -22.672 1 83.69 26 GLN B N 1
ATOM 2189 C CA . GLN B 1 26 ? -8.266 -37 -21.391 1 83.69 26 GLN B CA 1
ATOM 2190 C C . GLN B 1 26 ? -7.656 -37.906 -20.344 1 83.69 26 GLN B C 1
ATOM 2192 O O . GLN B 1 26 ? -7.395 -39.094 -20.641 1 83.69 26 GLN B O 1
ATOM 2197 N N . PHE B 1 27 ? -7.328 -37.375 -19.203 1 83.94 27 PHE B N 1
ATOM 2198 C CA . PHE B 1 27 ? -6.953 -38.125 -18.016 1 83.94 27 PHE B CA 1
ATOM 2199 C C . PHE B 1 27 ? -8.039 -38.062 -16.953 1 83.94 27 PHE B C 1
ATOM 2201 O O . PHE B 1 27 ? -8.359 -36.969 -16.469 1 83.94 27 PHE B O 1
ATOM 2208 N N . ASN B 1 28 ? -8.68 -39.281 -16.688 1 84.06 28 ASN B N 1
ATOM 2209 C CA . ASN B 1 28 ? -9.609 -39.344 -15.562 1 84.06 28 ASN B CA 1
ATOM 2210 C C . ASN B 1 28 ? -8.875 -39.562 -14.242 1 84.06 28 ASN B C 1
ATOM 2212 O O . ASN B 1 28 ? -8.273 -40.594 -14.023 1 84.06 28 ASN B O 1
ATOM 2216 N N . GLY B 1 29 ? -8.875 -38.562 -13.438 1 87.75 29 GLY B N 1
ATOM 2217 C CA . GLY B 1 29 ? -8.102 -38.562 -12.203 1 87.75 29 GLY B CA 1
ATOM 2218 C C . GLY B 1 29 ? -7.051 -37.469 -12.188 1 87.75 29 GLY B C 1
ATOM 2219 O O . GLY B 1 29 ? -7.293 -36.344 -12.656 1 87.75 29 GLY B O 1
ATOM 2220 N N . ASN B 1 30 ? -5.941 -37.781 -11.508 1 89.88 30 ASN B N 1
ATOM 2221 C CA . ASN B 1 30 ? -4.902 -36.781 -11.328 1 89.88 30 ASN B CA 1
ATOM 2222 C C . ASN B 1 30 ? -3.672 -37.094 -12.172 1 89.88 30 ASN B C 1
ATOM 2224 O O . ASN B 1 30 ? -3.492 -38.219 -12.625 1 89.88 30 ASN B O 1
ATOM 2228 N N . LEU B 1 31 ? -2.938 -36.156 -12.578 1 90.88 31 LEU B N 1
ATOM 2229 C CA . LEU B 1 31 ? -1.686 -36.281 -13.32 1 90.88 31 LEU B CA 1
ATOM 2230 C C . LEU B 1 31 ? -0.498 -35.875 -12.453 1 90.88 31 LEU B C 1
ATOM 2232 O O . LEU B 1 31 ? -0.514 -34.781 -11.836 1 90.88 31 LEU B O 1
ATOM 2236 N N . GLU B 1 32 ? 0.479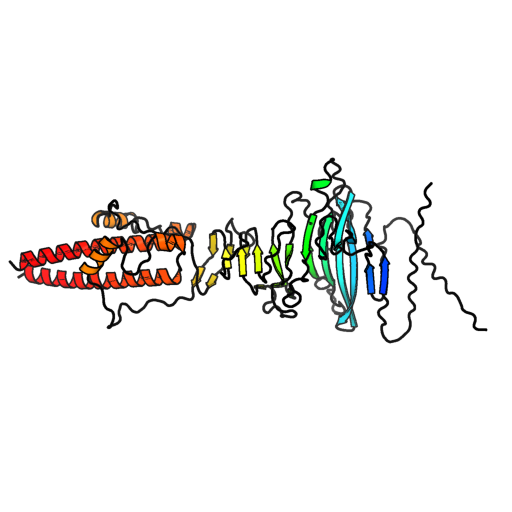 -36.75 -12.336 1 92.5 32 GLU B N 1
ATOM 2237 C CA . GLU B 1 32 ? 1.704 -36.438 -11.594 1 92.5 32 GLU B CA 1
ATOM 2238 C C . GLU B 1 32 ? 2.92 -36.469 -12.516 1 92.5 32 GLU B C 1
ATOM 2240 O O . GLU B 1 32 ? 3.152 -37.438 -13.219 1 92.5 32 GLU B O 1
ATOM 2245 N N . ILE B 1 33 ? 3.574 -35.406 -12.633 1 92.81 33 ILE B N 1
ATOM 2246 C CA . ILE B 1 33 ? 4.836 -35.312 -13.359 1 92.81 33 ILE B CA 1
ATOM 2247 C C . ILE B 1 33 ? 6 -35.312 -12.367 1 92.81 33 ILE B C 1
ATOM 2249 O O . ILE B 1 33 ? 6.141 -34.344 -11.586 1 92.81 33 ILE B O 1
ATOM 2253 N N . ILE B 1 34 ? 6.883 -36.281 -12.414 1 92.75 34 ILE B N 1
ATOM 2254 C CA . ILE B 1 34 ? 7.844 -36.531 -11.344 1 92.75 34 ILE B CA 1
ATOM 2255 C C . ILE B 1 34 ? 9.266 -36.5 -11.906 1 92.75 34 ILE B C 1
ATOM 2257 O O . ILE B 1 34 ? 9.57 -37.281 -12.836 1 92.75 34 ILE B O 1
ATOM 2261 N N . GLY B 1 35 ? 10.039 -35.531 -11.43 1 90.62 35 GLY B N 1
ATOM 2262 C CA . GLY B 1 35 ? 11.477 -35.625 -11.609 1 90.62 35 GLY B CA 1
ATOM 2263 C C . GLY B 1 35 ? 12.172 -36.406 -10.516 1 90.62 35 GLY B C 1
ATOM 2264 O O . GLY B 1 35 ? 11.82 -36.281 -9.344 1 90.62 35 GLY B O 1
ATOM 2265 N N . ASN B 1 36 ? 13.117 -37.25 -10.875 1 88.06 36 ASN B N 1
ATOM 2266 C CA . ASN B 1 36 ? 13.742 -38.125 -9.883 1 88.06 36 ASN B CA 1
ATOM 2267 C C . ASN B 1 36 ? 15.25 -38.219 -10.102 1 88.06 36 ASN B C 1
ATOM 2269 O O . ASN B 1 36 ? 15.773 -39.312 -10.391 1 88.06 36 ASN B O 1
ATOM 2273 N N . PRO B 1 37 ? 15.852 -37.156 -9.852 1 91.25 37 PRO B N 1
ATOM 2274 C CA . PRO B 1 37 ? 17.312 -37.25 -9.891 1 91.25 37 PRO B CA 1
ATOM 2275 C C . PRO B 1 37 ? 17.859 -38.188 -8.828 1 91.25 37 PRO B C 1
ATOM 2277 O O . PRO B 1 37 ? 17.141 -38.594 -7.918 1 91.25 37 PRO B O 1
ATOM 2280 N N . VAL B 1 38 ? 19.172 -38.5 -9 1 92.19 38 VAL B N 1
ATOM 2281 C CA . VAL B 1 38 ? 19.797 -39.469 -8.094 1 92.19 38 VAL B CA 1
ATOM 2282 C C . VAL B 1 38 ? 19.828 -38.906 -6.676 1 92.19 38 VAL B C 1
ATOM 2284 O O . VAL B 1 38 ? 19.438 -39.594 -5.723 1 92.19 38 VAL B O 1
ATOM 2287 N N . SER B 1 39 ? 20.234 -37.656 -6.551 1 93 39 SER B N 1
ATOM 2288 C CA . SER B 1 39 ? 20.312 -37.031 -5.23 1 93 39 SER B CA 1
ATOM 2289 C C . SER B 1 39 ? 19.703 -35.625 -5.242 1 93 39 SER B C 1
ATOM 2291 O O . SER B 1 39 ? 19.5 -35.031 -6.305 1 93 39 SER B O 1
ATOM 2293 N N . GLN B 1 40 ? 19.406 -35.156 -4.023 1 91.06 40 GLN B N 1
ATOM 2294 C CA . GLN B 1 40 ? 18.891 -33.812 -3.883 1 91.06 40 GLN B CA 1
ATOM 2295 C C . GLN B 1 40 ? 19.891 -32.781 -4.418 1 91.06 40 GLN B C 1
ATOM 2297 O O . GLN B 1 40 ? 19.516 -31.656 -4.723 1 91.06 40 GLN B O 1
ATOM 2302 N N . ASN B 1 41 ? 21.172 -33.125 -4.547 1 94.94 41 ASN B N 1
ATOM 2303 C CA . ASN B 1 41 ? 22.25 -32.188 -4.941 1 94.94 41 ASN B CA 1
ATOM 2304 C C . ASN B 1 41 ? 22.469 -32.219 -6.453 1 94.94 41 ASN B C 1
ATOM 2306 O O . ASN B 1 41 ? 23.359 -31.547 -6.961 1 94.94 41 ASN B O 1
ATOM 2310 N N . ASP B 1 42 ? 21.641 -33.031 -7.141 1 95 42 ASP B N 1
ATOM 2311 C CA . ASP B 1 42 ? 21.672 -33.031 -8.602 1 95 42 ASP B CA 1
ATOM 2312 C C . ASP B 1 42 ? 20.688 -32 -9.164 1 95 42 ASP B C 1
ATOM 2314 O O . ASP B 1 42 ? 19.516 -32.031 -8.812 1 95 42 ASP B O 1
ATOM 2318 N N . GLN B 1 43 ? 21.188 -31.172 -10.047 1 94.69 43 GLN B N 1
ATOM 2319 C CA . GLN B 1 43 ? 20.266 -30.266 -10.734 1 94.69 43 GLN B CA 1
ATOM 2320 C C . GLN B 1 43 ? 19.25 -31.047 -11.562 1 94.69 43 GLN B C 1
ATOM 2322 O O . GLN B 1 43 ? 19.578 -32.031 -12.195 1 94.69 43 GLN B O 1
ATOM 2327 N N . SER B 1 44 ? 18.031 -30.703 -11.391 1 93.62 44 SER B N 1
ATOM 2328 C CA . SER B 1 44 ? 16.938 -31.344 -12.125 1 93.62 44 SER B CA 1
ATOM 2329 C C . SER B 1 44 ? 15.742 -30.391 -12.25 1 93.62 44 SER B C 1
ATOM 2331 O O . SER B 1 44 ? 15.438 -29.641 -11.328 1 93.62 44 SER B O 1
ATOM 2333 N N . SER B 1 45 ? 15.148 -30.391 -13.414 1 92.81 45 SER B N 1
ATOM 2334 C CA . SER B 1 45 ? 13.93 -29.625 -13.641 1 92.81 45 SER B CA 1
ATOM 2335 C C . SER B 1 45 ? 12.789 -30.531 -14.094 1 92.81 45 SER B C 1
ATOM 2337 O O . SER B 1 45 ? 13 -31.469 -14.859 1 92.81 45 SER B O 1
ATOM 2339 N N . THR B 1 46 ? 11.672 -30.422 -13.523 1 94.56 46 THR B N 1
ATOM 2340 C CA . THR B 1 46 ? 10.422 -31.062 -13.922 1 94.56 46 THR B CA 1
ATOM 2341 C C . THR B 1 46 ? 9.398 -30.031 -14.383 1 94.56 46 THR B C 1
ATOM 2343 O O . THR B 1 46 ? 9.148 -29.047 -13.688 1 94.56 46 THR B O 1
ATOM 2346 N N . TYR B 1 47 ? 8.914 -30.203 -15.641 1 94.25 47 TYR B N 1
ATOM 2347 C CA . TYR B 1 47 ? 8.047 -29.156 -16.172 1 94.25 47 TYR B CA 1
ATOM 2348 C C . TYR B 1 47 ? 6.977 -29.734 -17.078 1 94.25 47 TYR B C 1
ATOM 2350 O O . TYR B 1 47 ? 7.066 -30.906 -17.484 1 94.25 47 TYR B O 1
ATOM 2358 N N . TYR B 1 48 ? 5.91 -29.125 -17.281 1 92.88 48 TYR B N 1
ATOM 2359 C CA . TYR B 1 48 ? 5.117 -29.234 -18.5 1 92.88 48 TYR B CA 1
ATOM 2360 C C . TYR B 1 48 ? 5.125 -27.906 -19.266 1 92.88 48 TYR B C 1
ATOM 2362 O O . TYR B 1 48 ? 5.383 -26.859 -18.703 1 92.88 48 TYR B O 1
ATOM 2370 N N . SER B 1 49 ? 5.047 -28 -20.578 1 92.69 49 SER B N 1
ATOM 2371 C CA . SER B 1 49 ? 5.125 -26.797 -21.406 1 92.69 49 SER B CA 1
ATOM 2372 C C . SER B 1 49 ? 3.959 -26.734 -22.391 1 92.69 49 SER B C 1
ATOM 2374 O O . SER B 1 49 ? 3.389 -27.75 -22.766 1 92.69 49 SER B O 1
ATOM 2376 N N . LEU B 1 50 ? 3.502 -25.578 -22.672 1 92.31 50 LEU B N 1
ATOM 2377 C CA . LEU B 1 50 ? 2.537 -25.234 -23.719 1 92.31 50 LEU B CA 1
ATOM 2378 C C . LEU B 1 50 ? 3.209 -24.484 -24.859 1 92.31 50 LEU B C 1
ATOM 2380 O O . LEU B 1 50 ? 3.91 -23.484 -24.625 1 92.31 50 LEU B O 1
ATOM 2384 N N . SER B 1 51 ? 3.039 -25.094 -25.984 1 89.94 51 SER B N 1
ATOM 2385 C CA . SER B 1 51 ? 3.695 -24.453 -27.125 1 89.94 51 SER B CA 1
ATOM 2386 C C . SER B 1 51 ? 2.721 -24.25 -28.281 1 89.94 51 SER B C 1
ATOM 2388 O O . SER B 1 51 ? 1.862 -25.094 -28.531 1 89.94 51 SER B O 1
ATOM 2390 N N . ASN B 1 52 ? 2.783 -23.094 -28.828 1 91.44 52 ASN B N 1
ATOM 2391 C CA . ASN B 1 52 ? 2.084 -22.766 -30.062 1 91.44 52 ASN B CA 1
ATOM 2392 C C . ASN B 1 52 ? 2.961 -21.938 -31 1 91.44 52 ASN B C 1
ATOM 2394 O O . ASN B 1 52 ? 4.102 -21.609 -30.672 1 91.44 52 ASN B O 1
ATOM 2398 N N . LYS B 1 53 ? 2.557 -21.797 -32.219 1 88.31 53 LYS B N 1
ATOM 2399 C CA . LYS B 1 53 ? 3.359 -21.031 -33.188 1 88.31 53 LYS B CA 1
ATOM 2400 C C . LYS B 1 53 ? 3.447 -19.562 -32.812 1 88.31 53 LYS B C 1
ATOM 2402 O O . LYS B 1 53 ? 2.436 -18.953 -32.469 1 88.31 53 LYS B O 1
ATOM 2407 N N . GLY B 1 54 ? 4.625 -19.109 -32.719 1 87.25 54 GLY B N 1
ATOM 2408 C CA . GLY B 1 54 ? 4.875 -17.703 -32.406 1 87.25 54 GLY B CA 1
ATOM 2409 C C . GLY B 1 54 ? 5.273 -16.891 -33.625 1 87.25 54 GLY B C 1
ATOM 2410 O O . GLY B 1 54 ? 4.898 -17.219 -34.75 1 87.25 54 GLY B O 1
ATOM 2411 N N . ILE B 1 55 ? 5.926 -15.789 -33.312 1 82.69 55 ILE B N 1
ATOM 2412 C CA . ILE B 1 55 ? 6.371 -14.867 -34.375 1 82.69 55 ILE B CA 1
ATOM 2413 C C . ILE B 1 55 ? 7.305 -15.594 -35.344 1 82.69 55 ILE B C 1
ATOM 2415 O O . ILE B 1 55 ? 8.18 -16.359 -34.906 1 82.69 55 ILE B O 1
ATOM 2419 N N . GLY B 1 56 ? 7.121 -15.391 -36.688 1 84.12 56 GLY B N 1
ATOM 2420 C CA . GLY B 1 56 ? 7.957 -16 -37.719 1 84.12 56 GLY B CA 1
ATOM 2421 C C . GLY B 1 56 ? 7.684 -17.484 -37.906 1 84.12 56 GLY B C 1
ATOM 2422 O O . GLY B 1 56 ? 8.375 -18.141 -38.688 1 84.12 56 GLY B O 1
ATOM 2423 N N . GLY B 1 57 ? 6.75 -18 -37.094 1 83.56 57 GLY B N 1
ATOM 2424 C CA . GLY B 1 57 ? 6.379 -19.391 -37.281 1 83.56 57 GLY B CA 1
ATOM 2425 C C . GLY B 1 57 ? 7.102 -20.312 -36.312 1 83.56 57 GLY B C 1
ATOM 2426 O O . GLY B 1 57 ? 6.781 -21.5 -36.219 1 83.56 57 GLY B O 1
ATOM 2427 N N . SER B 1 58 ? 8.023 -19.797 -35.625 1 83.06 58 SER B N 1
ATOM 2428 C CA . SER B 1 58 ? 8.742 -20.594 -34.625 1 83.06 58 SER B CA 1
ATOM 2429 C C . SER B 1 58 ? 7.887 -20.828 -33.375 1 83.06 58 SER B C 1
ATOM 2431 O O . SER B 1 58 ? 6.965 -20.062 -33.094 1 83.06 58 SER B O 1
ATOM 2433 N N . PRO B 1 59 ? 8.156 -21.875 -32.688 1 85.25 59 PRO B N 1
ATOM 2434 C CA . PRO B 1 59 ? 7.352 -22.141 -31.484 1 85.25 59 PRO B CA 1
ATOM 2435 C C . PRO B 1 59 ? 7.527 -21.078 -30.406 1 85.25 59 PRO B C 1
ATOM 2437 O O . PRO B 1 59 ? 8.633 -20.578 -30.203 1 85.25 59 PRO B O 1
ATOM 2440 N N . HIS B 1 60 ? 6.469 -20.609 -29.875 1 90 60 HIS B N 1
ATOM 2441 C CA . HIS B 1 60 ? 6.422 -19.859 -28.625 1 90 60 HIS B CA 1
ATOM 2442 C C . HIS B 1 60 ? 5.988 -20.75 -27.469 1 90 60 HIS B C 1
ATOM 2444 O O . HIS B 1 60 ? 4.91 -21.344 -27.516 1 90 60 HIS B O 1
ATOM 2450 N N . ILE B 1 61 ? 6.891 -20.797 -26.406 1 90.44 61 ILE B N 1
ATOM 2451 C CA . ILE B 1 61 ? 6.688 -21.828 -25.391 1 90.44 61 ILE B CA 1
ATOM 2452 C C . ILE B 1 61 ? 6.516 -21.172 -24.016 1 90.44 61 ILE B C 1
ATOM 2454 O O . ILE B 1 61 ? 7.219 -20.219 -23.688 1 90.44 61 ILE B O 1
ATOM 2458 N N . TRP B 1 62 ? 5.543 -21.625 -23.281 1 93.25 62 TRP B N 1
ATOM 2459 C CA . TRP B 1 62 ? 5.422 -21.375 -21.844 1 93.25 62 TRP B CA 1
ATOM 2460 C C . TRP B 1 62 ? 5.707 -22.641 -21.047 1 93.25 62 TRP B C 1
ATOM 2462 O O . TRP B 1 62 ? 5.137 -23.703 -21.312 1 93.25 62 TRP B O 1
ATOM 2472 N N . LYS B 1 63 ? 6.637 -22.516 -20.062 1 93.38 63 LYS B N 1
ATOM 2473 C CA . LYS B 1 63 ? 6.969 -23.656 -19.219 1 93.38 63 LYS B CA 1
ATOM 2474 C C . LYS B 1 63 ? 6.566 -23.406 -17.766 1 93.38 63 LYS B C 1
ATOM 2476 O O . LYS B 1 63 ? 6.895 -22.359 -17.203 1 93.38 63 LYS B O 1
ATOM 2481 N N . MET B 1 64 ? 5.738 -24.266 -17.219 1 95.81 64 MET B N 1
ATOM 2482 C CA . MET B 1 64 ? 5.559 -24.375 -15.773 1 95.81 64 MET B CA 1
ATOM 2483 C C . MET B 1 64 ? 6.531 -25.391 -15.18 1 95.81 64 MET B C 1
ATOM 2485 O O . MET B 1 64 ? 6.523 -26.562 -15.555 1 95.81 64 MET B O 1
ATOM 2489 N N . VAL B 1 65 ? 7.344 -24.906 -14.258 1 95.69 65 VAL B N 1
ATOM 2490 C CA . VAL B 1 65 ? 8.516 -25.719 -13.961 1 95.69 65 VAL B CA 1
ATOM 2491 C C . VAL B 1 65 ? 8.82 -25.656 -12.461 1 95.69 65 VAL B C 1
ATOM 2493 O O . VAL B 1 65 ? 8.586 -24.641 -11.82 1 95.69 65 VAL B O 1
ATOM 2496 N N . THR B 1 66 ? 9.32 -26.781 -11.906 1 96.62 66 THR B N 1
ATOM 2497 C CA . THR B 1 66 ? 9.984 -26.859 -10.609 1 96.62 66 THR B CA 1
ATOM 2498 C C . THR B 1 66 ? 11.344 -27.531 -10.742 1 96.62 66 THR B C 1
ATOM 2500 O O . THR B 1 66 ? 11.664 -28.109 -11.781 1 96.62 66 THR B O 1
ATOM 2503 N N . ALA B 1 67 ? 12.156 -27.359 -9.695 1 95.56 67 ALA B N 1
ATOM 2504 C CA . ALA B 1 67 ? 13.5 -27.938 -9.727 1 95.56 67 ALA B CA 1
ATOM 2505 C C . ALA B 1 67 ? 13.789 -28.719 -8.453 1 95.56 67 ALA B C 1
ATOM 2507 O O . ALA B 1 67 ? 13.023 -28.656 -7.484 1 95.56 67 ALA B O 1
ATOM 2508 N N . SER B 1 68 ? 14.867 -29.469 -8.547 1 95 68 SER B N 1
ATOM 2509 C CA . SER B 1 68 ? 15.336 -30.156 -7.352 1 95 68 SER B CA 1
ATOM 2510 C C . SER B 1 68 ? 15.852 -29.172 -6.309 1 95 68 SER B C 1
ATOM 2512 O O . SER B 1 68 ? 15.898 -27.969 -6.555 1 95 68 SER B O 1
ATOM 2514 N N . TYR B 1 69 ? 16.188 -29.734 -5.148 1 93.75 69 TYR B N 1
ATOM 2515 C CA . TYR B 1 69 ? 16.797 -28.906 -4.105 1 93.75 69 TYR B CA 1
ATOM 2516 C C . TYR B 1 69 ? 17.984 -28.125 -4.652 1 93.75 69 TYR B C 1
ATOM 2518 O O . TYR B 1 69 ? 18.219 -26.984 -4.266 1 93.75 69 TYR B O 1
ATOM 2526 N N . ALA B 1 70 ? 18.719 -28.641 -5.535 1 95.06 70 ALA B N 1
ATOM 2527 C CA . ALA B 1 70 ? 19.922 -28.016 -6.102 1 95.06 70 ALA B CA 1
ATOM 2528 C C . ALA B 1 70 ? 19.547 -26.984 -7.152 1 95.06 70 ALA B C 1
ATOM 2530 O O . ALA B 1 70 ? 20.406 -26.266 -7.664 1 95.06 70 ALA B O 1
ATOM 2531 N N . GLY B 1 71 ? 18.266 -26.797 -7.426 1 93.88 71 GLY B N 1
ATOM 2532 C CA . GLY B 1 71 ? 17.859 -25.953 -8.531 1 93.88 71 GLY B CA 1
ATOM 2533 C C . GLY B 1 71 ? 18.141 -26.562 -9.891 1 93.88 71 GLY B C 1
ATOM 2534 O O . GLY B 1 71 ? 18.328 -27.781 -10.008 1 93.88 71 GLY B O 1
ATOM 2535 N N . GLY B 1 72 ? 17.953 -25.75 -10.922 1 89.5 72 GLY B N 1
ATOM 2536 C CA . GLY B 1 72 ? 18.266 -26.203 -12.266 1 89.5 72 GLY B CA 1
ATOM 2537 C C . GLY B 1 72 ? 18.031 -25.141 -13.328 1 89.5 72 GLY B C 1
ATOM 2538 O O . GLY B 1 72 ? 16.938 -24.594 -13.43 1 89.5 72 GLY B O 1
ATOM 2539 N N . TRP B 1 73 ? 19.094 -24.812 -14 1 88 73 TRP B N 1
ATOM 2540 C CA . TRP B 1 73 ? 19.031 -23.969 -15.188 1 88 73 TRP B CA 1
ATOM 2541 C C . TRP B 1 73 ? 18.281 -22.688 -14.906 1 88 73 TRP B C 1
ATOM 2543 O O . TRP B 1 73 ? 17.391 -22.297 -15.672 1 88 73 TRP B O 1
ATOM 2553 N N . GLY B 1 74 ? 18.5 -22.047 -13.844 1 90.25 74 GLY B N 1
ATOM 2554 C CA . GLY B 1 74 ? 17.922 -20.766 -13.516 1 90.25 74 GLY B CA 1
ATOM 2555 C C . GLY B 1 74 ? 16.688 -20.859 -12.633 1 90.25 74 GLY B C 1
ATOM 2556 O O . GLY B 1 74 ? 16.25 -19.875 -12.055 1 90.25 74 GLY B O 1
ATOM 2557 N N . VAL B 1 75 ? 16.125 -22.109 -12.586 1 93.75 75 VAL B N 1
ATOM 2558 C CA . VAL B 1 75 ? 14.977 -22.297 -11.703 1 93.75 75 VAL B CA 1
ATOM 2559 C C . VAL B 1 75 ? 15.461 -22.453 -10.258 1 93.75 75 VAL B C 1
ATOM 2561 O O . VAL B 1 75 ? 16.391 -23.203 -9.984 1 93.75 75 VAL B O 1
ATOM 2564 N N . ALA B 1 76 ?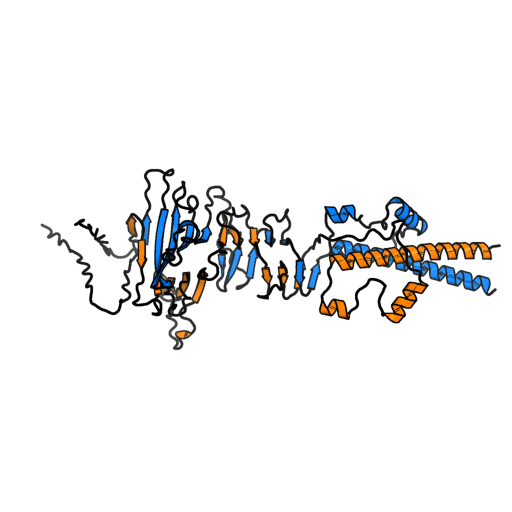 14.812 -21.734 -9.375 1 94.5 76 ALA B N 1
ATOM 2565 C CA . ALA B 1 76 ? 15.227 -21.688 -7.977 1 94.5 76 ALA B CA 1
ATOM 2566 C C . ALA B 1 76 ? 14.977 -23.031 -7.285 1 94.5 76 ALA B C 1
ATOM 2568 O O . ALA B 1 76 ? 14.117 -23.797 -7.711 1 94.5 76 ALA B O 1
ATOM 2569 N N . SER B 1 77 ? 15.727 -23.266 -6.184 1 95.12 77 SER B N 1
ATOM 2570 C CA . SER B 1 77 ? 15.617 -24.453 -5.359 1 95.12 77 SER B CA 1
ATOM 2571 C C . SER B 1 77 ? 14.164 -24.719 -4.949 1 95.12 77 SER B C 1
ATOM 2573 O O . SER B 1 77 ? 13.586 -23.938 -4.191 1 95.12 77 SER B O 1
ATOM 2575 N N . ASN B 1 78 ? 13.602 -25.828 -5.488 1 93.94 78 ASN B N 1
ATOM 2576 C CA . ASN B 1 78 ? 12.25 -26.297 -5.184 1 93.94 78 ASN B CA 1
ATOM 2577 C C . ASN B 1 78 ? 11.219 -25.188 -5.383 1 93.94 78 ASN B C 1
ATOM 2579 O O . ASN B 1 78 ? 10.188 -25.156 -4.707 1 93.94 78 ASN B O 1
ATOM 2583 N N . GLY B 1 79 ? 11.523 -24.219 -6.273 1 95.12 79 GLY B N 1
ATOM 2584 C CA . GLY B 1 79 ? 10.555 -23.188 -6.602 1 95.12 79 GLY B CA 1
ATOM 2585 C C . GLY B 1 79 ? 9.539 -23.625 -7.641 1 95.12 79 GLY B C 1
ATOM 2586 O O . GLY B 1 79 ? 9.703 -24.672 -8.266 1 95.12 79 GLY B O 1
ATOM 2587 N N . TYR B 1 80 ? 8.422 -22.984 -7.715 1 96.56 80 TYR B N 1
ATOM 2588 C CA . TYR B 1 80 ? 7.488 -23.078 -8.828 1 96.56 80 TYR B CA 1
ATOM 2589 C C . TYR B 1 80 ? 7.562 -21.844 -9.711 1 96.56 80 TYR B C 1
ATOM 2591 O O . TYR B 1 80 ? 7.359 -20.719 -9.227 1 96.56 80 TYR B O 1
ATOM 2599 N N . GLU B 1 81 ? 7.848 -22.047 -11.008 1 96.19 81 GLU B N 1
ATOM 2600 C CA . GLU B 1 81 ? 8.07 -20.875 -11.859 1 96.19 81 GLU B CA 1
ATOM 2601 C C . GLU B 1 81 ? 7.402 -21.047 -13.219 1 96.19 81 GLU B C 1
ATOM 2603 O O . GLU B 1 81 ? 7.168 -22.188 -13.656 1 96.19 81 GLU B O 1
ATOM 2608 N N . ILE B 1 82 ? 6.965 -19.906 -13.844 1 96.19 82 ILE B N 1
ATOM 2609 C CA . ILE B 1 82 ? 6.484 -19.859 -15.219 1 96.19 82 ILE B CA 1
ATOM 2610 C C . ILE B 1 82 ? 7.48 -19.078 -16.078 1 96.19 82 ILE B C 1
ATOM 2612 O O . ILE B 1 82 ? 7.801 -17.922 -15.789 1 96.19 82 ILE B O 1
ATOM 2616 N N . TRP B 1 83 ? 7.941 -19.766 -17.109 1 93.31 83 TRP B N 1
ATOM 2617 C CA . TRP B 1 83 ? 8.953 -19.188 -18 1 93.31 83 TRP B CA 1
ATOM 2618 C C . TRP B 1 83 ? 8.422 -19.047 -19.422 1 93.31 83 TRP B C 1
ATOM 2620 O O . TRP B 1 83 ? 7.738 -19.938 -19.922 1 93.31 83 TRP B O 1
ATOM 2630 N N . GLU B 1 84 ? 8.727 -17.938 -19.984 1 91.69 84 GLU B N 1
ATOM 2631 C CA . GLU B 1 84 ? 8.391 -17.672 -21.375 1 91.69 84 GLU B CA 1
ATOM 2632 C C . GLU B 1 84 ? 9.602 -17.891 -22.297 1 91.69 84 GLU B C 1
ATOM 2634 O O . GLU B 1 84 ? 10.703 -17.422 -22 1 91.69 84 GLU B O 1
ATOM 2639 N N . TYR B 1 85 ? 9.438 -18.703 -23.234 1 88.69 85 TYR B N 1
ATOM 2640 C CA . TYR B 1 85 ? 10.438 -18.906 -24.281 1 88.69 85 TYR B CA 1
ATOM 2641 C C . TYR B 1 85 ? 9.945 -18.359 -25.625 1 88.69 85 TYR B C 1
ATOM 2643 O O . TYR B 1 85 ? 9.281 -19.078 -26.391 1 88.69 85 TYR B O 1
ATOM 2651 N N . PRO B 1 86 ? 10.234 -17.062 -25.781 1 82.5 86 PRO B N 1
ATOM 2652 C CA . PRO B 1 86 ? 9.789 -16.5 -27.062 1 82.5 86 PRO B CA 1
ATOM 2653 C C . PRO B 1 86 ? 10.602 -17.016 -28.25 1 82.5 86 PRO B C 1
ATOM 2655 O O . PRO B 1 86 ? 11.695 -17.562 -28.062 1 82.5 86 PRO B O 1
ATOM 2658 N N . ASP B 1 87 ? 9.977 -17.281 -29.531 1 68.81 87 ASP B N 1
ATOM 2659 C CA . ASP B 1 87 ? 10.664 -17.781 -30.719 1 68.81 87 ASP B CA 1
ATOM 2660 C C . ASP B 1 87 ? 12.039 -17.141 -30.859 1 68.81 87 ASP B C 1
ATOM 2662 O O . ASP B 1 87 ? 12.18 -15.914 -30.766 1 68.81 87 ASP B O 1
ATOM 2666 N N . GLN B 1 88 ? 12.914 -17.922 -30.375 1 53.62 88 GLN B N 1
ATOM 2667 C CA . GLN B 1 88 ? 14.297 -17.547 -30.656 1 53.62 88 GLN B CA 1
ATOM 2668 C C . GLN B 1 88 ? 14.578 -17.578 -32.156 1 53.62 88 GLN B C 1
ATOM 2670 O O . GLN B 1 88 ? 15.633 -18.047 -32.594 1 53.62 88 GLN B O 1
ATOM 2675 N N . SER B 1 89 ? 13.516 -17.75 -33 1 46.38 89 SER B N 1
ATOM 2676 C CA . SER B 1 89 ? 14.188 -17.625 -34.281 1 46.38 89 SER B CA 1
ATOM 2677 C C . SER B 1 89 ? 15.258 -16.531 -34.25 1 46.38 89 SER B C 1
ATOM 2679 O O . SER B 1 89 ? 15.859 -16.219 -35.281 1 46.38 89 SER B O 1
ATOM 2681 N N . TYR B 1 90 ? 15.008 -15.617 -33.375 1 40.88 90 TYR B N 1
ATOM 2682 C CA . TYR B 1 90 ? 15.953 -14.586 -33.781 1 40.88 90 TYR B CA 1
ATOM 2683 C C . TYR B 1 90 ? 17.328 -15.18 -34.031 1 40.88 90 TYR B C 1
ATOM 2685 O O . TYR B 1 90 ? 17.891 -15.867 -33.188 1 40.88 90 TYR B O 1
ATOM 2693 N N . GLU B 1 91 ? 17.672 -15.391 -35.188 1 38.19 91 GLU B N 1
ATOM 2694 C CA . GLU B 1 91 ? 18.906 -15.672 -35.906 1 38.19 91 GLU B CA 1
ATOM 2695 C C . GLU B 1 91 ? 20.125 -15.258 -35.062 1 38.19 91 GLU B C 1
ATOM 2697 O O . GLU B 1 91 ? 21.234 -15.734 -35.312 1 38.19 91 GLU B O 1
ATOM 2702 N N . SER B 1 92 ? 20.188 -13.891 -34.688 1 41.03 92 SER B N 1
ATOM 2703 C CA . SER B 1 92 ? 21.578 -13.539 -34.438 1 41.03 92 SER B CA 1
ATOM 2704 C C . SER B 1 92 ? 22.172 -14.375 -33.312 1 41.03 92 SER B C 1
ATOM 2706 O O . SER B 1 92 ? 21.438 -14.961 -32.5 1 41.03 92 SER B O 1
ATOM 2708 N N . GLY B 1 93 ? 23.469 -14.633 -33.188 1 40.03 93 GLY B N 1
ATOM 2709 C CA . GLY B 1 93 ? 24.5 -15.305 -32.406 1 40.03 93 GLY B CA 1
ATOM 2710 C C . GLY B 1 93 ? 24.156 -15.414 -30.938 1 40.03 93 GLY B C 1
ATOM 2711 O O . GLY B 1 93 ? 24.641 -16.297 -30.25 1 40.03 93 GLY B O 1
ATOM 2712 N N . ASN B 1 94 ? 23.922 -14.312 -30.188 1 41.09 94 ASN B N 1
ATOM 2713 C CA . ASN B 1 94 ? 24.031 -14.414 -28.734 1 41.09 94 ASN B CA 1
ATOM 2714 C C . ASN B 1 94 ? 22.75 -14.938 -28.094 1 41.09 94 ASN B C 1
ATOM 2716 O O . ASN B 1 94 ? 21.844 -14.164 -27.781 1 41.09 94 ASN B O 1
ATOM 2720 N N . LEU B 1 95 ? 22.203 -16.109 -28.375 1 44.59 95 LEU B N 1
ATOM 2721 C CA . LEU B 1 95 ? 21.109 -16.875 -27.797 1 44.59 95 LEU B CA 1
ATOM 2722 C C . LEU B 1 95 ? 20.984 -16.609 -26.312 1 44.59 95 LEU B C 1
ATOM 2724 O O . LEU B 1 95 ? 19.922 -16.844 -25.719 1 44.59 95 LEU B O 1
ATOM 2728 N N . GLU B 1 96 ? 22.078 -16.453 -25.609 1 46.25 96 GLU B N 1
ATOM 2729 C CA . GLU B 1 96 ? 22.125 -16.5 -24.156 1 46.25 96 GLU B CA 1
ATOM 2730 C C . GLU B 1 96 ? 21.172 -15.484 -23.531 1 46.25 96 GLU B C 1
ATOM 2732 O O . GLU B 1 96 ? 20.5 -15.781 -22.547 1 46.25 96 GLU B O 1
ATOM 2737 N N . ASP B 1 97 ? 21.156 -14.242 -24.078 1 48.62 97 ASP B N 1
ATOM 2738 C CA . ASP B 1 97 ? 20.609 -13.109 -23.344 1 48.62 97 ASP B CA 1
ATOM 2739 C C . ASP B 1 97 ? 19.094 -13.031 -23.484 1 48.62 97 ASP B C 1
ATOM 2741 O O . ASP B 1 97 ? 18.453 -12.211 -22.828 1 48.62 97 ASP B O 1
ATOM 2745 N N . HIS B 1 98 ? 18.438 -13.953 -24.484 1 55.97 98 HIS B N 1
ATOM 2746 C CA . HIS B 1 98 ? 17.047 -13.641 -24.75 1 55.97 98 HIS B CA 1
ATOM 2747 C C . HIS B 1 98 ? 16.172 -14.891 -24.688 1 55.97 98 HIS B C 1
ATOM 2749 O O . HIS B 1 98 ? 15 -14.852 -25.062 1 55.97 98 HIS B O 1
ATOM 2755 N N . CYS B 1 99 ? 16.672 -16.016 -24.281 1 61.84 99 CYS B N 1
ATOM 2756 C CA . CYS B 1 99 ? 15.977 -17.25 -24.609 1 61.84 99 CYS B CA 1
ATOM 2757 C C . CYS B 1 99 ? 14.805 -17.5 -23.656 1 61.84 99 CYS B C 1
ATOM 2759 O O . CYS B 1 99 ? 13.742 -17.953 -24.078 1 61.84 99 CYS B O 1
ATOM 2761 N N . CYS B 1 100 ? 14.977 -17.156 -22.406 1 81.88 100 CYS B N 1
ATOM 2762 C CA . CYS B 1 100 ? 13.953 -17.516 -21.438 1 81.88 100 CYS B CA 1
ATOM 2763 C C . CYS B 1 100 ? 13.766 -16.422 -20.406 1 81.88 100 CYS B C 1
ATOM 2765 O O . CYS B 1 100 ? 14.734 -15.781 -19.984 1 81.88 100 CYS B O 1
ATOM 2767 N N . ARG B 1 101 ? 12.562 -16.062 -20.375 1 86.94 101 ARG B N 1
ATOM 2768 C CA . ARG B 1 101 ? 12.18 -14.992 -19.469 1 86.94 101 ARG B CA 1
ATOM 2769 C C . ARG B 1 101 ? 11.398 -15.547 -18.281 1 86.94 101 ARG B C 1
ATOM 2771 O O . ARG B 1 101 ? 10.398 -16.234 -18.453 1 86.94 101 ARG B O 1
ATOM 2778 N N . GLN B 1 102 ? 11.992 -15.359 -17.094 1 91.19 102 GLN B N 1
ATOM 2779 C CA . GLN B 1 102 ? 11.266 -15.703 -15.883 1 91.19 102 GLN B CA 1
ATOM 2780 C C . GLN B 1 102 ? 10.109 -14.742 -15.633 1 91.19 102 GLN B C 1
ATOM 2782 O O . GLN B 1 102 ? 10.328 -13.555 -15.375 1 91.19 102 GLN B O 1
ATOM 2787 N N . ARG B 1 103 ? 8.82 -15.258 -15.703 1 91.31 103 ARG B N 1
ATOM 2788 C CA . ARG B 1 103 ? 7.68 -14.352 -15.719 1 91.31 103 ARG B CA 1
ATOM 2789 C C . ARG B 1 103 ? 6.906 -14.414 -14.406 1 91.31 103 ARG B C 1
ATOM 2791 O O . ARG B 1 103 ? 6.203 -13.469 -14.047 1 91.31 103 ARG B O 1
ATOM 2798 N N . PHE B 1 104 ? 6.961 -15.477 -13.688 1 93.5 104 PHE B N 1
ATOM 2799 C CA . PHE B 1 104 ? 6.258 -15.672 -12.43 1 93.5 104 PHE B CA 1
ATOM 2800 C C . PHE B 1 104 ? 7 -16.672 -11.547 1 93.5 104 PHE B C 1
ATOM 2802 O O . PHE B 1 104 ? 7.418 -17.734 -12.016 1 93.5 104 PHE B O 1
ATOM 2809 N N . VAL B 1 105 ? 7.262 -16.312 -10.32 1 95.06 105 VAL B N 1
ATOM 2810 C CA . VAL B 1 105 ? 8.031 -17.156 -9.398 1 95.06 105 VAL B CA 1
ATOM 2811 C C . VAL B 1 105 ? 7.293 -17.266 -8.062 1 95.06 105 VAL B C 1
ATOM 2813 O O . VAL B 1 105 ? 6.895 -16.25 -7.484 1 95.06 105 VAL B O 1
ATOM 2816 N N . ILE B 1 106 ? 7.02 -18.5 -7.605 1 94.81 106 ILE B N 1
ATOM 2817 C CA . ILE B 1 106 ? 6.711 -18.766 -6.203 1 94.81 106 ILE B CA 1
ATOM 2818 C C . ILE B 1 106 ? 7.914 -19.422 -5.531 1 94.81 106 ILE B C 1
ATOM 2820 O O . ILE B 1 106 ? 8.281 -20.562 -5.871 1 94.81 106 ILE B O 1
ATOM 2824 N N . GLN B 1 107 ? 8.453 -18.797 -4.531 1 91.94 107 GLN B N 1
ATOM 2825 C CA . GLN B 1 107 ? 9.617 -19.312 -3.83 1 91.94 107 GLN B CA 1
ATOM 2826 C C . GLN B 1 107 ? 9.211 -20.391 -2.816 1 91.94 107 GLN B C 1
ATOM 2828 O O . GLN B 1 107 ? 8.094 -20.375 -2.309 1 91.94 107 GLN B O 1
ATOM 2833 N N . THR B 1 108 ? 10.172 -21.25 -2.561 1 88.19 108 THR B N 1
ATOM 2834 C CA . THR B 1 108 ? 9.93 -22.281 -1.559 1 88.19 108 THR B CA 1
ATOM 2835 C C . THR B 1 108 ? 9.703 -21.656 -0.185 1 88.19 108 THR B C 1
ATOM 2837 O O . THR B 1 108 ? 10.336 -20.656 0.157 1 88.19 108 THR B O 1
ATOM 2840 N N . SER B 1 109 ? 8.82 -22.234 0.606 1 81 109 SER B N 1
ATOM 2841 C CA . SER B 1 109 ? 8.508 -21.734 1.938 1 81 109 SER B CA 1
ATOM 2842 C C . SER B 1 109 ? 9.367 -22.406 3.002 1 81 109 SER B C 1
ATOM 2844 O O . SER B 1 109 ? 9.125 -22.25 4.199 1 81 109 SER B O 1
ATOM 2846 N N . ARG B 1 110 ? 10.344 -23.172 2.699 1 74.25 110 ARG B N 1
ATOM 2847 C CA . ARG B 1 110 ? 11.109 -24 3.629 1 74.25 110 ARG B CA 1
ATOM 2848 C C . ARG B 1 110 ? 11.641 -23.156 4.793 1 74.25 110 ARG B C 1
ATOM 2850 O O . ARG B 1 110 ? 11.641 -23.609 5.938 1 74.25 110 ARG B O 1
ATOM 2857 N N . GLU B 1 111 ? 12.031 -21.938 4.516 1 70.88 111 GLU B N 1
ATOM 2858 C CA . GLU B 1 111 ? 12.602 -21.094 5.562 1 70.88 111 GLU B CA 1
ATOM 2859 C C . GLU B 1 111 ? 11.5 -20.406 6.367 1 70.88 111 GLU B C 1
ATOM 2861 O O . GLU B 1 111 ? 11.781 -19.797 7.402 1 70.88 111 GLU B O 1
ATOM 2866 N N . HIS B 1 112 ? 10.242 -20.625 5.875 1 68.38 112 HIS B N 1
ATOM 2867 C CA . HIS B 1 112 ? 9.109 -19.969 6.516 1 68.38 112 HIS B CA 1
ATOM 2868 C C . HIS B 1 112 ? 7.988 -20.953 6.805 1 68.38 112 HIS B C 1
ATOM 2870 O O . HIS B 1 112 ? 6.816 -20.672 6.551 1 68.38 112 HIS B O 1
ATOM 2876 N N . ALA B 1 113 ? 8.367 -22.156 7.391 1 65.44 113 ALA B N 1
ATOM 2877 C CA . ALA B 1 113 ? 7.457 -23.297 7.527 1 65.44 113 ALA B CA 1
ATOM 2878 C C . ALA B 1 113 ? 6.215 -22.906 8.328 1 65.44 113 ALA B C 1
ATOM 2880 O O . ALA B 1 113 ? 5.113 -23.391 8.039 1 65.44 113 ALA B O 1
ATOM 2881 N N . ASN B 1 114 ? 6.422 -21.969 9.234 1 67.38 114 ASN B N 1
ATOM 2882 C CA . ASN B 1 114 ? 5.309 -21.656 10.125 1 67.38 114 ASN B CA 1
ATOM 2883 C C . ASN B 1 114 ? 4.66 -20.328 9.773 1 67.38 114 ASN B C 1
ATOM 2885 O O . ASN B 1 114 ? 3.658 -19.938 10.375 1 67.38 114 ASN B O 1
ATOM 2889 N N . ASP B 1 115 ? 5.246 -19.703 8.797 1 74.25 115 ASP B N 1
ATOM 2890 C CA . ASP B 1 115 ? 4.789 -18.344 8.523 1 74.25 115 ASP B CA 1
ATOM 2891 C C . ASP B 1 115 ? 4.551 -18.141 7.027 1 74.25 115 ASP B C 1
ATOM 2893 O O . ASP B 1 115 ? 5.168 -17.266 6.41 1 74.25 115 ASP B O 1
ATOM 2897 N N . TYR B 1 116 ? 3.773 -19.141 6.461 1 77.06 116 TYR B N 1
ATOM 2898 C CA . TYR B 1 116 ? 3.461 -18.984 5.043 1 77.06 116 TYR B CA 1
ATOM 2899 C C . TYR B 1 116 ? 2.104 -18.328 4.852 1 77.06 116 TYR B C 1
ATOM 2901 O O . TYR B 1 116 ? 1.256 -18.359 5.746 1 77.06 116 TYR B O 1
ATOM 2909 N N . SER B 1 117 ? 1.954 -17.578 3.777 1 83.94 117 SER B N 1
ATOM 2910 C CA . SER B 1 117 ? 0.671 -17.016 3.379 1 83.94 117 SER B CA 1
ATOM 2911 C C . SER B 1 117 ? 0.447 -17.156 1.876 1 83.94 117 SER B C 1
ATOM 2913 O O . SER B 1 117 ? 1.397 -17.359 1.117 1 83.94 117 SER B O 1
ATOM 2915 N N . ALA B 1 118 ? -0.805 -17.141 1.599 1 87 118 ALA B N 1
ATOM 2916 C CA . ALA B 1 118 ? -1.156 -17.219 0.183 1 87 118 ALA B CA 1
ATOM 2917 C C . ALA B 1 118 ? -1.383 -15.836 -0.406 1 87 118 ALA B C 1
ATOM 2919 O O . ALA B 1 118 ? -1.772 -14.906 0.306 1 87 118 ALA B O 1
ATOM 2920 N N . MET B 1 119 ? -0.993 -15.727 -1.671 1 90.25 119 MET B N 1
ATOM 2921 C CA . MET B 1 119 ? -1.575 -14.641 -2.461 1 90.25 119 MET B CA 1
ATOM 2922 C C . MET B 1 119 ? -2.967 -15.023 -2.959 1 90.25 119 MET B C 1
ATOM 2924 O O . MET B 1 119 ? -3.15 -16.094 -3.543 1 90.25 119 MET B O 1
ATOM 2928 N N . ILE B 1 120 ? -3.916 -14.141 -2.691 1 90.06 120 ILE B N 1
ATOM 2929 C CA . ILE B 1 120 ? -5.301 -14.508 -2.975 1 90.06 120 ILE B CA 1
ATOM 2930 C C . ILE B 1 120 ? -5.902 -13.508 -3.961 1 90.06 120 ILE B C 1
ATOM 2932 O O . ILE B 1 120 ? -5.973 -12.312 -3.68 1 90.06 120 ILE B O 1
ATOM 2936 N N . VAL B 1 121 ? -6.305 -14.023 -5.141 1 89.25 121 VAL B N 1
ATOM 2937 C CA . VAL B 1 121 ? -7.074 -13.234 -6.102 1 89.25 121 VAL B CA 1
ATOM 2938 C C . VAL B 1 121 ? -8.57 -13.422 -5.844 1 89.25 121 VAL B C 1
ATOM 2940 O O . VAL B 1 121 ? -9.086 -14.539 -5.941 1 89.25 121 VAL B O 1
ATOM 2943 N N . GLY B 1 122 ? -9.18 -12.289 -5.613 1 86.12 122 GLY B N 1
ATOM 2944 C CA . GLY B 1 122 ? -10.602 -12.344 -5.32 1 86.12 122 GLY B CA 1
ATOM 2945 C C . GLY B 1 122 ? -11.469 -12.43 -6.562 1 86.12 122 GLY B C 1
ATOM 2946 O O . GLY B 1 122 ? -10.969 -12.281 -7.684 1 86.12 122 GLY B O 1
ATOM 2947 N N . PRO B 1 123 ? -12.719 -12.625 -6.324 1 82.06 123 PRO B N 1
ATOM 2948 C CA . PRO B 1 123 ? -13.641 -12.859 -7.438 1 82.06 123 PRO B CA 1
ATOM 2949 C C . PRO B 1 123 ? -13.742 -11.656 -8.375 1 82.06 123 PRO B C 1
ATOM 2951 O O . PRO B 1 123 ? -14.047 -11.82 -9.562 1 82.06 123 PRO B O 1
ATOM 2954 N N . ARG B 1 124 ? -13.5 -10.5 -7.898 1 82.56 124 ARG B N 1
ATOM 2955 C CA . ARG B 1 124 ? -13.625 -9.297 -8.727 1 82.56 124 ARG B CA 1
ATOM 2956 C C . ARG B 1 124 ? -12.25 -8.75 -9.094 1 82.56 124 ARG B C 1
ATOM 2958 O O . ARG B 1 124 ? -12.117 -7.574 -9.438 1 82.56 124 ARG B O 1
ATOM 2965 N N . GLY B 1 125 ? -11.297 -9.586 -8.859 1 83.81 125 GLY B N 1
ATOM 2966 C CA . GLY B 1 125 ? -9.961 -9.234 -9.328 1 83.81 125 GLY B CA 1
ATOM 2967 C C . GLY B 1 125 ? -9.125 -8.531 -8.266 1 83.81 125 GLY B C 1
ATOM 2968 O O . GLY B 1 125 ? -8.062 -7.992 -8.57 1 83.81 125 GLY B O 1
ATOM 2969 N N . GLY B 1 126 ? -9.625 -8.477 -7.07 1 87.19 126 GLY B N 1
ATOM 2970 C CA . GLY B 1 126 ? -8.805 -7.957 -5.988 1 87.19 126 GLY B CA 1
ATOM 2971 C C . GLY B 1 126 ? -7.637 -8.859 -5.645 1 87.19 126 GLY B C 1
ATOM 2972 O O . GLY B 1 126 ? -7.559 -9.992 -6.117 1 87.19 126 GLY B O 1
ATOM 2973 N N . LEU B 1 127 ? -6.719 -8.305 -4.836 1 91.44 127 LEU B N 1
ATOM 2974 C CA . LEU B 1 127 ? -5.535 -9.055 -4.441 1 91.44 127 LEU B CA 1
ATOM 2975 C C . LEU B 1 127 ? -5.246 -8.867 -2.955 1 91.44 127 LEU B C 1
ATOM 2977 O O . LEU B 1 127 ? -5.172 -7.742 -2.467 1 91.44 127 LEU B O 1
ATOM 2981 N N . ASN B 1 128 ? -5.176 -9.961 -2.238 1 91.75 128 ASN B N 1
ATOM 2982 C CA . ASN B 1 128 ? -4.727 -9.969 -0.849 1 91.75 128 ASN B CA 1
ATOM 2983 C C . ASN B 1 128 ? -3.32 -10.547 -0.719 1 91.75 128 ASN B C 1
ATOM 2985 O O . ASN B 1 128 ? -3.051 -11.648 -1.195 1 91.75 128 ASN B O 1
ATOM 2989 N N . ILE B 1 129 ? -2.455 -9.781 -0.102 1 91.94 129 ILE B N 1
ATOM 2990 C CA . ILE B 1 129 ? -1.075 -10.211 0.104 1 91.94 129 ILE B CA 1
ATOM 2991 C C . ILE B 1 129 ? -0.818 -10.422 1.594 1 91.94 129 ILE B C 1
ATOM 2993 O O . ILE B 1 129 ? -0.985 -9.5 2.398 1 91.94 129 ILE B O 1
ATOM 2997 N N . GLY B 1 130 ? -0.361 -11.617 1.947 1 88.31 130 GLY B N 1
ATOM 2998 C CA . GLY B 1 130 ? 0.121 -11.891 3.289 1 88.31 130 GLY B CA 1
ATOM 2999 C C . GLY B 1 130 ? -0.991 -12.227 4.266 1 88.31 130 GLY B C 1
ATOM 3000 O O . GLY B 1 130 ? -0.794 -12.164 5.484 1 88.31 130 GLY B O 1
ATOM 3001 N N . TYR B 1 131 ? -2.111 -12.414 3.824 1 83.31 131 TYR B N 1
ATOM 3002 C CA . TYR B 1 131 ? -3.211 -12.805 4.695 1 83.31 131 TYR B CA 1
ATOM 3003 C C . TYR B 1 131 ? -3.369 -14.32 4.73 1 83.31 131 TYR B C 1
ATOM 3005 O O . TYR B 1 131 ? -2.867 -15.023 3.85 1 83.31 131 TYR B O 1
ATOM 3013 N N . VAL B 1 132 ? -3.973 -14.75 5.871 1 75.12 132 VAL B N 1
ATOM 3014 C CA . VAL B 1 132 ? -4.168 -16.188 6.027 1 75.12 132 VAL B CA 1
ATOM 3015 C C . VAL B 1 132 ? -5.016 -16.719 4.871 1 75.12 132 VAL B C 1
ATOM 3017 O O . VAL B 1 132 ? -5.852 -15.992 4.324 1 75.12 132 VAL B O 1
ATOM 3020 N N . PRO B 1 133 ? -4.73 -18.047 4.754 1 63.5 133 PRO B N 1
ATOM 3021 C CA . PRO B 1 133 ? -5.508 -18.688 3.691 1 63.5 133 PRO B CA 1
ATOM 3022 C C . PRO B 1 133 ? -7.012 -18.641 3.943 1 63.5 133 PRO B C 1
ATOM 3024 O O . PRO B 1 133 ? -7.445 -18.562 5.094 1 63.5 133 PRO B O 1
ATOM 3027 N N . ASN B 1 134 ? -7.762 -18.266 2.998 1 63.78 134 ASN B N 1
ATOM 3028 C CA . ASN B 1 134 ? -9.219 -18.281 3.035 1 63.78 134 ASN B CA 1
ATOM 3029 C C . ASN B 1 134 ? -9.773 -16.891 3.332 1 63.78 134 ASN B C 1
ATOM 3031 O O . ASN B 1 134 ? -10.977 -16.719 3.551 1 63.78 134 ASN B O 1
ATOM 3035 N N . THR B 1 135 ? -8.703 -16.047 3.688 1 65.94 135 THR B N 1
ATOM 3036 C CA . THR B 1 135 ? -9.227 -14.68 3.768 1 65.94 135 THR B CA 1
ATOM 3037 C C . THR B 1 135 ? -10.031 -14.336 2.521 1 65.94 135 THR B C 1
ATOM 3039 O O . THR B 1 135 ? -9.586 -14.57 1.397 1 65.94 135 THR B O 1
ATOM 3042 N N . ILE B 1 136 ? -11.289 -14.062 2.836 1 64.12 136 ILE B N 1
ATOM 3043 C CA . ILE B 1 136 ? -12.117 -13.648 1.71 1 64.12 136 ILE B CA 1
ATOM 3044 C C . ILE B 1 136 ? -11.617 -12.312 1.164 1 64.12 136 ILE B C 1
ATOM 3046 O O . ILE B 1 136 ? -11.484 -11.344 1.911 1 64.12 136 ILE B O 1
ATOM 3050 N N . ALA B 1 137 ? -11.078 -12.484 -0.058 1 62.97 137 ALA B N 1
ATOM 3051 C CA . ALA B 1 137 ? -10.688 -11.219 -0.678 1 62.97 137 ALA B CA 1
ATOM 3052 C C . ALA B 1 137 ? -11.844 -10.219 -0.651 1 62.97 137 ALA B C 1
ATOM 3054 O O . ALA B 1 137 ? -13.008 -10.609 -0.735 1 62.97 137 ALA B O 1
ATOM 3055 N N . THR B 1 138 ? -11.5 -9.133 -0.111 1 59.28 138 THR B N 1
ATOM 3056 C CA . THR B 1 138 ? -12.539 -8.109 -0.141 1 59.28 138 THR B CA 1
ATOM 3057 C C . THR B 1 138 ? -13.219 -8.062 -1.506 1 59.28 138 THR B C 1
ATOM 3059 O O . THR B 1 138 ? -12.594 -8.367 -2.525 1 59.28 138 THR B O 1
ATOM 3062 N N . ASP B 1 139 ? -14.469 -8.484 -1.613 1 56.28 139 ASP B N 1
ATOM 3063 C CA . ASP B 1 139 ? -15.289 -8.539 -2.824 1 56.28 139 ASP B CA 1
ATOM 3064 C C . ASP B 1 139 ? -14.945 -7.387 -3.766 1 56.28 139 ASP B C 1
ATOM 3066 O O . ASP B 1 139 ? -15.43 -7.336 -4.898 1 56.28 139 ASP B O 1
ATOM 3070 N N . ILE B 1 140 ? -13.844 -6.684 -3.377 1 63.84 140 ILE B N 1
ATOM 3071 C CA . ILE B 1 140 ? -13.672 -5.473 -4.172 1 63.84 140 ILE B CA 1
ATOM 3072 C C . ILE B 1 140 ? -12.367 -5.555 -4.957 1 63.84 140 ILE B C 1
ATOM 3074 O O . ILE B 1 140 ? -11.547 -6.445 -4.723 1 63.84 140 ILE B O 1
ATOM 3078 N N . ASN B 1 141 ? -12.219 -4.879 -6.102 1 75.88 141 ASN B N 1
ATOM 3079 C CA . ASN B 1 141 ? -11.086 -4.555 -6.965 1 75.88 141 ASN B CA 1
ATOM 3080 C C . ASN B 1 141 ? -9.969 -3.879 -6.184 1 75.88 141 ASN B C 1
ATOM 3082 O O . ASN B 1 141 ? -9.188 -3.107 -6.746 1 75.88 141 ASN B O 1
ATOM 3086 N N . ASP B 1 142 ? -9.906 -4.387 -4.836 1 87.5 142 ASP B N 1
ATOM 3087 C CA . ASP B 1 142 ? -8.969 -3.727 -3.939 1 87.5 142 ASP B CA 1
ATOM 3088 C C . ASP B 1 142 ? -7.656 -4.508 -3.844 1 87.5 142 ASP B C 1
ATOM 3090 O O . ASP B 1 142 ? -7.602 -5.684 -4.207 1 87.5 142 ASP B O 1
ATOM 3094 N N . LEU B 1 143 ? -6.641 -3.803 -3.469 1 92.75 143 LEU B N 1
ATOM 3095 C CA . LEU B 1 143 ? -5.387 -4.402 -3.021 1 92.75 143 LEU B CA 1
ATOM 3096 C C . LEU B 1 143 ? -5.25 -4.305 -1.506 1 92.75 143 LEU B C 1
ATOM 3098 O O . LEU B 1 143 ? -5.359 -3.219 -0.935 1 92.75 143 LEU B O 1
ATOM 3102 N N . SER B 1 144 ? -5.09 -5.418 -0.831 1 93.38 144 SER B N 1
ATOM 3103 C CA . SER B 1 144 ? -4.848 -5.445 0.608 1 93.38 144 SER B CA 1
ATOM 3104 C C . SER B 1 144 ? -3.52 -6.117 0.932 1 93.38 144 SER B C 1
ATOM 3106 O O . SER B 1 144 ? -3.262 -7.238 0.497 1 93.38 144 SER B O 1
ATOM 3108 N N . VAL B 1 145 ? -2.719 -5.387 1.669 1 94.94 145 VAL B N 1
ATOM 3109 C CA . VAL B 1 145 ? -1.421 -5.91 2.086 1 94.94 145 VAL B CA 1
ATOM 3110 C C . VAL B 1 145 ? -1.362 -5.992 3.609 1 94.94 145 VAL B C 1
ATOM 3112 O O . VAL B 1 145 ? -1.486 -4.977 4.297 1 94.94 145 VAL B O 1
ATOM 3115 N N . ASN B 1 146 ? -1.148 -7.121 4.172 1 93.31 146 ASN B N 1
ATOM 3116 C CA . ASN B 1 146 ? -1.101 -7.316 5.617 1 93.31 146 ASN B CA 1
ATOM 3117 C C . ASN B 1 146 ? 0.18 -6.742 6.219 1 93.31 146 ASN B C 1
ATOM 3119 O O . ASN B 1 146 ? 0.164 -6.203 7.324 1 93.31 146 ASN B O 1
ATOM 3123 N N . GLY B 1 147 ? 1.248 -6.789 5.477 1 94.44 147 GLY B N 1
ATOM 3124 C CA . GLY B 1 147 ? 2.531 -6.301 5.949 1 94.44 147 GLY B CA 1
ATOM 3125 C C . GLY B 1 147 ? 2.809 -4.863 5.547 1 94.44 147 GLY B C 1
ATOM 3126 O O . GLY B 1 147 ? 1.931 -4.004 5.656 1 94.44 147 GLY B O 1
ATOM 3127 N N . ASN B 1 148 ? 4.094 -4.598 5.215 1 96.88 148 ASN B N 1
ATOM 3128 C CA . ASN B 1 148 ? 4.523 -3.268 4.793 1 96.88 148 ASN B CA 1
ATOM 3129 C C . ASN B 1 148 ? 4.629 -3.172 3.273 1 96.88 148 ASN B C 1
ATOM 3131 O O . ASN B 1 148 ? 4.742 -4.191 2.588 1 96.88 148 ASN B O 1
ATOM 3135 N N . VAL B 1 149 ? 4.512 -2.004 2.787 1 97.5 149 VAL B N 1
ATOM 3136 C CA . VAL B 1 149 ? 4.691 -1.719 1.368 1 97.5 149 VAL B CA 1
ATOM 3137 C C . VAL B 1 149 ? 5.852 -0.747 1.18 1 97.5 149 VAL B C 1
ATOM 3139 O O . VAL B 1 149 ? 5.895 0.31 1.815 1 97.5 149 VAL B O 1
ATOM 3142 N N . GLY B 1 150 ? 6.82 -1.115 0.379 1 97.25 150 GLY B N 1
ATOM 3143 C CA . GLY B 1 150 ? 7.879 -0.223 -0.059 1 97.25 150 GLY B CA 1
ATOM 3144 C C . GLY B 1 150 ? 7.75 0.19 -1.514 1 97.25 150 GLY B C 1
ATOM 3145 O O . GLY B 1 150 ? 7.57 -0.658 -2.391 1 97.25 150 GLY B O 1
ATOM 3146 N N . ILE B 1 151 ? 7.75 1.4 -1.736 1 95.75 151 ILE B N 1
ATOM 3147 C CA . ILE B 1 151 ? 7.758 1.925 -3.098 1 95.75 151 ILE B CA 1
ATOM 3148 C C . ILE B 1 151 ? 9.109 2.564 -3.396 1 95.75 151 ILE B C 1
ATOM 3150 O O . ILE B 1 151 ? 9.477 3.566 -2.777 1 95.75 151 ILE B O 1
ATOM 3154 N N . GLY B 1 152 ? 9.82 1.998 -4.293 1 94.5 152 GLY B N 1
ATOM 3155 C CA . GLY B 1 152 ? 11.156 2.477 -4.613 1 94.5 152 GLY B CA 1
ATOM 3156 C C . GLY B 1 152 ? 12.211 2.025 -3.619 1 94.5 152 GLY B C 1
ATOM 3157 O O . GLY B 1 152 ? 13.32 2.562 -3.596 1 94.5 152 GLY B O 1
ATOM 3158 N N . THR B 1 153 ? 11.883 1.127 -2.713 1 95.12 153 THR B N 1
ATOM 3159 C CA . THR B 1 153 ? 12.797 0.599 -1.708 1 95.12 153 THR B CA 1
ATOM 3160 C C . THR B 1 153 ? 12.367 -0.798 -1.269 1 95.12 153 THR B C 1
ATOM 3162 O O . THR B 1 153 ? 11.18 -1.109 -1.24 1 95.12 153 THR B O 1
ATOM 3165 N N . LEU B 1 154 ? 13.32 -1.631 -0.882 1 94.31 154 LEU B N 1
ATOM 3166 C CA . LEU B 1 154 ? 13.047 -2.951 -0.324 1 94.31 154 LEU B CA 1
ATOM 3167 C C . LEU B 1 154 ? 13.07 -2.914 1.2 1 94.31 154 LEU B C 1
ATOM 3169 O O . LEU B 1 154 ? 12.633 -3.859 1.856 1 94.31 154 LEU B O 1
ATOM 3173 N N . ASP B 1 155 ? 13.508 -1.828 1.616 1 96.25 155 ASP B N 1
ATOM 3174 C CA . ASP B 1 155 ? 13.609 -1.65 3.061 1 96.25 155 ASP B CA 1
ATOM 3175 C C . ASP B 1 155 ? 12.617 -0.599 3.557 1 96.25 155 ASP B C 1
ATOM 3177 O O . ASP B 1 155 ? 12.859 0.602 3.416 1 96.25 155 ASP B O 1
ATOM 3181 N N . THR B 1 156 ? 11.578 -1.029 4.195 1 96.75 156 THR B N 1
ATOM 3182 C CA . THR B 1 156 ? 10.555 -0.108 4.676 1 96.75 156 THR B CA 1
ATOM 3183 C C . THR B 1 156 ? 10.961 0.507 6.012 1 96.75 156 THR B C 1
ATOM 3185 O O . THR B 1 156 ? 10.352 1.478 6.465 1 96.75 156 THR B O 1
ATOM 3188 N N . GLN B 1 157 ? 11.992 -0.037 6.672 1 94.44 157 GLN B N 1
ATOM 3189 C CA . GLN B 1 157 ? 12.477 0.417 7.973 1 94.44 157 GLN B CA 1
ATOM 3190 C C . GLN B 1 157 ? 11.367 0.345 9.023 1 94.44 157 GLN B C 1
ATOM 3192 O O . GLN B 1 157 ? 11.281 1.206 9.898 1 94.44 157 GLN B O 1
ATOM 3197 N N . GLY B 1 158 ? 10.445 -0.571 8.836 1 95.62 158 GLY B N 1
ATOM 3198 C CA . GLY B 1 158 ? 9.391 -0.81 9.812 1 95.62 158 GLY B CA 1
ATOM 3199 C C . GLY B 1 158 ? 8.148 0.025 9.562 1 95.62 158 GLY B C 1
ATOM 3200 O O . GLY B 1 158 ? 7.109 -0.196 10.195 1 95.62 158 GLY B O 1
ATOM 3201 N N . TYR B 1 159 ? 8.195 1.035 8.625 1 95.94 159 TYR B N 1
ATOM 3202 C CA . TYR B 1 159 ? 7.02 1.832 8.289 1 95.94 159 TYR B CA 1
ATOM 3203 C C . TYR B 1 159 ? 6.023 1.021 7.469 1 95.94 159 TYR B C 1
ATOM 3205 O O . TYR B 1 159 ? 6.418 0.246 6.594 1 95.94 159 TYR B O 1
ATOM 3213 N N . LYS B 1 160 ? 4.785 1.271 7.727 1 97.75 160 LYS B N 1
ATOM 3214 C CA . LYS B 1 160 ? 3.752 0.537 7 1 97.75 160 LYS B CA 1
ATOM 3215 C C . LYS B 1 160 ? 3.781 0.875 5.512 1 97.75 160 LYS B C 1
ATOM 3217 O O . LYS B 1 160 ? 3.574 0.001 4.668 1 97.75 160 LYS B O 1
ATOM 3222 N N . LEU B 1 161 ? 4.031 2.078 5.191 1 98 161 LEU B N 1
ATOM 3223 C CA . LEU B 1 161 ? 4.27 2.523 3.822 1 98 161 LEU B CA 1
ATOM 3224 C C . LEU B 1 161 ? 5.527 3.381 3.736 1 98 161 LEU B C 1
ATOM 3226 O O . LEU B 1 161 ? 5.594 4.453 4.344 1 98 161 LEU B O 1
ATOM 3230 N N . ALA B 1 162 ? 6.547 2.887 3.09 1 97.69 162 ALA B N 1
ATOM 3231 C CA . ALA B 1 162 ? 7.777 3.633 2.844 1 97.69 162 ALA B CA 1
ATOM 3232 C C . ALA B 1 162 ? 7.926 3.973 1.363 1 97.69 162 ALA B C 1
ATOM 3234 O O . ALA B 1 162 ? 7.996 3.078 0.519 1 97.69 162 ALA B O 1
ATOM 3235 N N . VAL B 1 163 ? 7.98 5.219 1.044 1 97.38 163 VAL B N 1
ATOM 3236 C CA . VAL B 1 163 ? 8.102 5.684 -0.332 1 97.38 163 VAL B CA 1
ATOM 3237 C C . VAL B 1 163 ? 9.43 6.422 -0.509 1 97.38 163 VAL B C 1
ATOM 3239 O O . VAL B 1 163 ? 9.648 7.48 0.085 1 97.38 163 VAL B O 1
ATOM 3242 N N . ASN B 1 164 ? 10.328 5.828 -1.203 1 96.62 164 ASN B N 1
ATOM 3243 C CA . ASN B 1 164 ? 11.586 6.492 -1.539 1 96.62 164 ASN B CA 1
ATOM 3244 C C . ASN B 1 164 ? 11.398 7.496 -2.676 1 96.62 164 ASN B C 1
ATOM 3246 O O . ASN B 1 164 ? 11.961 7.32 -3.758 1 96.62 164 ASN B O 1
ATOM 3250 N N . GLY B 1 165 ? 10.57 8.539 -2.406 1 96.44 165 GLY B N 1
ATOM 3251 C CA . GLY B 1 165 ? 10.203 9.586 -3.344 1 96.44 165 GLY B CA 1
ATOM 3252 C C . GLY B 1 165 ? 9.078 10.469 -2.836 1 96.44 165 GLY B C 1
ATOM 3253 O O . GLY B 1 165 ? 8.914 10.641 -1.627 1 96.44 165 GLY B O 1
ATOM 3254 N N . ILE B 1 166 ? 8.305 11.102 -3.779 1 96.19 166 ILE B N 1
ATOM 3255 C CA . ILE B 1 166 ? 7.266 12.07 -3.436 1 96.19 166 ILE B CA 1
ATOM 3256 C C . ILE B 1 166 ? 5.891 11.406 -3.549 1 96.19 166 ILE B C 1
ATOM 3258 O O . ILE B 1 166 ? 5.613 10.703 -4.52 1 96.19 166 ILE B O 1
ATOM 3262 N N . ILE B 1 167 ? 5.168 11.602 -2.498 1 96.38 167 ILE B N 1
ATOM 3263 C CA . ILE B 1 167 ? 3.758 11.227 -2.547 1 96.38 167 ILE B CA 1
ATOM 3264 C C . ILE B 1 167 ? 2.918 12.422 -2.988 1 96.38 167 ILE B C 1
ATOM 3266 O O . ILE B 1 167 ? 3.074 13.523 -2.461 1 96.38 167 ILE B O 1
ATOM 3270 N N . ARG B 1 168 ? 2.088 12.156 -3.957 1 95.38 168 ARG B N 1
ATOM 3271 C CA . ARG B 1 168 ? 1.122 13.18 -4.348 1 95.38 168 ARG B CA 1
ATOM 3272 C C . ARG B 1 168 ? -0.306 12.703 -4.113 1 95.38 168 ARG B C 1
ATOM 3274 O O . ARG B 1 168 ? -0.648 11.562 -4.445 1 95.38 168 ARG B O 1
ATOM 3281 N N . ALA B 1 169 ? -1.101 13.609 -3.541 1 95.06 169 ALA B N 1
ATOM 3282 C CA . ALA B 1 169 ? -2.496 13.273 -3.266 1 95.06 169 ALA B CA 1
ATOM 3283 C C . ALA B 1 169 ? -3.379 14.516 -3.322 1 95.06 169 ALA B C 1
ATOM 3285 O O . ALA B 1 169 ? -2.891 15.641 -3.174 1 95.06 169 ALA B O 1
ATOM 3286 N N . LYS B 1 170 ? -4.625 14.32 -3.576 1 92.38 170 LYS B N 1
ATOM 3287 C CA . LYS B 1 170 ? -5.582 15.422 -3.469 1 92.38 170 LYS B CA 1
ATOM 3288 C C . LYS B 1 170 ? -5.746 15.867 -2.02 1 92.38 170 LYS B C 1
ATOM 3290 O O . LYS B 1 170 ? -5.906 17.062 -1.744 1 92.38 170 LYS B O 1
ATOM 3295 N N . GLU B 1 171 ? -5.648 14.891 -1.147 1 91.62 171 GLU B N 1
ATOM 3296 C CA . GLU B 1 171 ? -5.754 15.156 0.283 1 91.62 171 GLU B CA 1
ATOM 3297 C C . GLU B 1 171 ? -5.129 14.039 1.104 1 91.62 171 GLU B C 1
ATOM 3299 O O . GLU B 1 171 ? -5.09 12.883 0.665 1 91.62 171 GLU B O 1
ATOM 3304 N N . ILE B 1 172 ? -4.594 14.398 2.178 1 91.19 172 ILE B N 1
ATOM 3305 C CA . ILE B 1 172 ? -4.082 13.453 3.158 1 91.19 172 ILE B CA 1
ATOM 3306 C C . ILE B 1 172 ? -4.723 13.711 4.52 1 91.19 172 ILE B C 1
ATOM 3308 O O . ILE B 1 172 ? -4.621 14.82 5.055 1 91.19 172 ILE B O 1
ATOM 3312 N N . LYS B 1 173 ? -5.434 12.68 4.969 1 90.44 173 LYS B N 1
ATOM 3313 C CA . LYS B 1 173 ? -6.023 12.758 6.301 1 90.44 173 LYS B CA 1
ATOM 3314 C C . LYS B 1 173 ? -5.176 12.008 7.324 1 90.44 173 LYS B C 1
ATOM 3316 O O . LYS B 1 173 ? -4.812 10.844 7.105 1 90.44 173 LYS B O 1
ATOM 3321 N N . VAL B 1 174 ? -4.84 12.703 8.375 1 88.88 174 VAL B N 1
ATOM 3322 C CA . VAL B 1 174 ? -3.979 12.125 9.406 1 88.88 174 VAL B CA 1
ATOM 3323 C C . VAL B 1 174 ? -4.758 11.969 10.703 1 88.88 174 VAL B C 1
ATOM 3325 O O . VAL B 1 174 ? -5.434 12.898 11.148 1 88.88 174 VAL B O 1
ATOM 3328 N N . ASP B 1 175 ? -4.633 10.742 11.234 1 83.12 175 ASP B N 1
ATOM 3329 C CA . ASP B 1 175 ? -5.168 10.547 12.578 1 83.12 175 ASP B CA 1
ATOM 3330 C C . ASP B 1 175 ? -4.145 10.945 13.641 1 83.12 175 ASP B C 1
ATOM 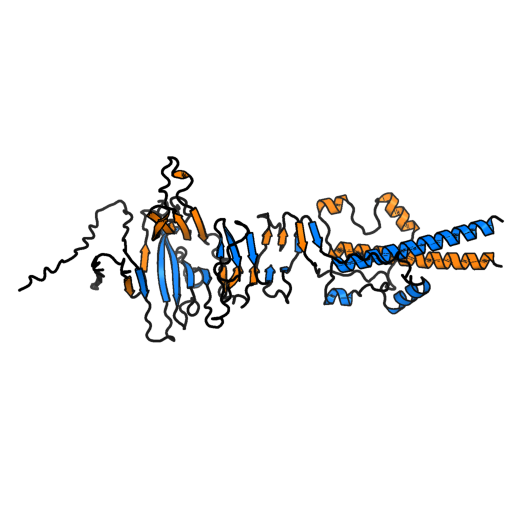3332 O O . ASP B 1 175 ? -2.998 10.492 13.609 1 83.12 175 ASP B O 1
ATOM 3336 N N . SER B 1 176 ? -4.18 12.188 14.188 1 70.31 176 SER B N 1
ATOM 3337 C CA . SER B 1 176 ? -3.168 12.688 15.109 1 70.31 176 SER B CA 1
ATOM 3338 C C . SER B 1 176 ? -3.807 13.258 16.375 1 70.31 176 SER B C 1
ATOM 3340 O O . SER B 1 176 ? -5.016 13.484 16.422 1 70.31 176 SER B O 1
ATOM 3342 N N . ASP B 1 177 ? -2.83 13.359 17.406 1 67.69 177 ASP B N 1
ATOM 3343 C CA . ASP B 1 177 ? -3.205 14.078 18.625 1 67.69 177 ASP B CA 1
ATOM 3344 C C . ASP B 1 177 ? -3.23 15.586 18.375 1 67.69 177 ASP B C 1
ATOM 3346 O O . ASP B 1 177 ? -2.408 16.109 17.625 1 67.69 177 ASP B O 1
ATOM 3350 N N . TRP B 1 178 ? -4.355 16.219 18.406 1 72.88 178 TRP B N 1
ATOM 3351 C CA . TRP B 1 178 ? -4.59 17.641 18.172 1 72.88 178 TRP B CA 1
ATOM 3352 C C . TRP B 1 178 ? -4.328 18.438 19.438 1 72.88 178 TRP B C 1
ATOM 3354 O O . TRP B 1 178 ? -4.465 17.922 20.547 1 72.88 178 TRP B O 1
ATOM 3364 N N . ALA B 1 179 ? -3.533 19.562 19.297 1 67 179 ALA B N 1
ATOM 3365 C CA . ALA B 1 179 ? -3.176 20.406 20.438 1 67 179 ALA B CA 1
ATOM 3366 C C . ALA B 1 179 ? -4.262 21.438 20.719 1 67 179 ALA B C 1
ATOM 3368 O O . ALA B 1 179 ? -4.453 22.375 19.922 1 67 179 ALA B O 1
ATOM 3369 N N . ASP B 1 180 ? -5.188 21.219 21.656 1 70.75 180 ASP B N 1
ATOM 3370 C CA . ASP B 1 180 ? -6.145 22.25 22.016 1 70.75 180 ASP B CA 1
ATOM 3371 C C . ASP B 1 180 ? -6.039 22.594 23.5 1 70.75 180 ASP B C 1
ATOM 3373 O O . ASP B 1 180 ? -7.047 22.906 24.141 1 70.75 180 ASP B O 1
ATOM 3377 N N . PHE B 1 181 ? -4.758 22.688 24 1 80.31 181 PHE B N 1
ATOM 3378 C CA . PHE B 1 181 ? -4.676 22.828 25.438 1 80.31 181 PHE B CA 1
ATOM 3379 C C . PHE B 1 181 ? -4.16 24.203 25.828 1 80.31 181 PHE B C 1
ATOM 3381 O O . PHE B 1 181 ? -4.137 24.562 27 1 80.31 181 PHE B O 1
ATOM 3388 N N . VAL B 1 182 ? -3.912 25 24.906 1 87.62 182 VAL B N 1
ATOM 3389 C CA . VAL B 1 182 ? -3.311 26.297 25.188 1 87.62 182 VAL B CA 1
ATOM 3390 C C . VAL B 1 182 ? -4.328 27.188 25.891 1 87.62 182 VAL B C 1
ATOM 3392 O O . VAL B 1 182 ? -3.965 27.984 26.766 1 87.62 182 VAL B O 1
ATOM 3395 N N . PHE B 1 183 ? -5.586 27.016 25.594 1 88 183 PHE B N 1
ATOM 3396 C CA . PHE B 1 183 ? -6.59 27.938 26.141 1 88 183 PHE B CA 1
ATOM 3397 C C . PHE B 1 183 ? -7.227 27.359 27.391 1 88 183 PHE B C 1
ATOM 3399 O O . PHE B 1 183 ? -8.195 27.906 27.922 1 88 183 PHE B O 1
ATOM 3406 N N . LYS B 1 184 ? -6.641 26.312 27.797 1 86.5 184 LYS B N 1
ATOM 3407 C CA . LYS B 1 184 ? -7.102 25.75 29.062 1 86.5 184 LYS B CA 1
ATOM 3408 C C . LYS B 1 184 ? -6.574 26.562 30.25 1 86.5 184 LYS B C 1
ATOM 3410 O O . LYS B 1 184 ? -5.5 27.156 30.172 1 86.5 184 LYS B O 1
ATOM 3415 N N . LYS B 1 185 ? -7.281 26.438 31.328 1 83.56 185 LYS B N 1
ATOM 3416 C CA . LYS B 1 185 ? -7.023 27.281 32.5 1 83.56 185 LYS B CA 1
ATOM 3417 C C . LYS B 1 185 ? -5.684 26.938 33.125 1 83.56 185 LYS B C 1
ATOM 3419 O O . LYS B 1 185 ? -4.984 27.812 33.656 1 83.56 185 LYS B O 1
ATOM 3424 N N . ASP B 1 186 ? -5.309 25.781 33.031 1 87.06 186 ASP B N 1
ATOM 3425 C CA . ASP B 1 186 ? -4.105 25.328 33.719 1 87.06 186 ASP B CA 1
ATOM 3426 C C . ASP B 1 186 ? -2.873 25.484 32.844 1 87.06 186 ASP B C 1
ATOM 3428 O O . ASP B 1 186 ? -1.755 25.188 33.281 1 87.06 186 ASP B O 1
ATOM 3432 N N . TYR B 1 187 ? -3.125 26.016 31.703 1 90.06 187 TYR B N 1
ATOM 3433 C CA . TYR B 1 187 ? -1.974 26.188 30.828 1 90.06 187 TYR B CA 1
ATOM 3434 C C . TYR B 1 187 ? -1.1 27.344 31.297 1 90.06 187 TYR B C 1
ATOM 3436 O O . TYR B 1 187 ? -1.599 28.453 31.562 1 90.06 187 TYR B O 1
ATOM 3444 N N . LYS B 1 188 ? 0.2 27 31.391 1 90.75 188 LYS B N 1
ATOM 3445 C CA . LYS B 1 188 ? 1.148 28.031 31.781 1 90.75 188 LYS B CA 1
ATOM 3446 C C . LYS B 1 188 ? 1.786 28.688 30.562 1 90.75 188 LYS B C 1
ATOM 3448 O O . LYS B 1 188 ? 2.746 28.156 30 1 90.75 188 LYS B O 1
ATOM 3453 N N . LEU B 1 189 ? 1.276 29.828 30.25 1 93.81 189 LEU B N 1
ATOM 3454 C CA . LEU B 1 189 ? 1.832 30.578 29.125 1 93.81 189 LEU B CA 1
ATOM 3455 C C . LEU B 1 189 ? 3.201 31.156 29.484 1 93.81 189 LEU B C 1
ATOM 3457 O O . LEU B 1 189 ? 3.328 31.938 30.422 1 93.81 189 LEU B O 1
ATOM 3461 N N . PRO B 1 190 ? 4.207 30.766 28.75 1 93.94 190 PRO B N 1
ATOM 3462 C CA . PRO B 1 190 ? 5.512 31.359 29.016 1 93.94 190 PRO B CA 1
ATOM 3463 C C . PRO B 1 190 ? 5.512 32.875 28.812 1 93.94 190 PRO B C 1
ATOM 3465 O O . PRO B 1 190 ? 4.848 33.375 27.906 1 93.94 190 PRO B O 1
ATOM 3468 N N . THR B 1 191 ? 6.324 33.531 29.672 1 95.62 191 THR B N 1
ATOM 3469 C CA . THR B 1 191 ? 6.441 35 29.5 1 95.62 191 THR B CA 1
ATOM 3470 C C . THR B 1 191 ? 7.25 35.312 28.25 1 95.62 191 THR B C 1
ATOM 3472 O O . THR B 1 191 ? 8.039 34.5 27.781 1 95.62 191 THR B O 1
ATOM 3475 N N . LEU B 1 192 ? 6.988 36.5 27.672 1 95.25 192 LEU B N 1
ATOM 3476 C CA . LEU B 1 192 ? 7.762 36.906 26.516 1 95.25 192 LEU B CA 1
ATOM 3477 C C . LEU B 1 192 ? 9.25 36.969 26.844 1 95.25 192 LEU B C 1
ATOM 3479 O O . LEU B 1 192 ? 10.094 36.688 25.984 1 95.25 192 LEU B O 1
ATOM 3483 N N . GLY B 1 193 ? 9.492 37.375 28.109 1 94.88 193 GLY B N 1
ATOM 3484 C CA . GLY B 1 193 ? 10.883 37.312 28.547 1 94.88 193 GLY B CA 1
ATOM 3485 C C . GLY B 1 193 ? 11.492 35.938 28.453 1 94.88 193 GLY B C 1
ATOM 3486 O O . GLY B 1 193 ? 12.617 35.781 27.984 1 94.88 193 GLY B O 1
ATOM 3487 N N . GLU B 1 194 ? 10.789 34.906 28.922 1 95.31 194 GLU B N 1
ATOM 3488 C CA . GLU B 1 194 ? 11.234 33.531 28.844 1 95.31 194 GLU B CA 1
ATOM 3489 C C . GLU B 1 194 ? 11.391 33.062 27.406 1 95.31 194 GLU B C 1
ATOM 3491 O O . GLU B 1 194 ? 12.344 32.344 27.078 1 95.31 194 GLU B O 1
ATOM 3496 N N . VAL B 1 195 ? 10.508 33.469 26.562 1 95.5 195 VAL B N 1
ATOM 3497 C CA . VAL B 1 195 ? 10.547 33.094 25.141 1 95.5 195 VAL B CA 1
ATOM 3498 C C . VAL B 1 195 ? 11.773 33.719 24.484 1 95.5 195 VAL B C 1
ATOM 3500 O O . VAL B 1 195 ? 12.516 33.031 23.766 1 95.5 195 VAL B O 1
ATOM 3503 N N . LYS B 1 196 ? 12.023 34.938 24.781 1 95.44 196 LYS B N 1
ATOM 3504 C CA . LYS B 1 196 ? 13.188 35.656 24.234 1 95.44 196 LYS B CA 1
ATOM 3505 C C . LYS B 1 196 ? 14.484 34.969 24.656 1 95.44 196 LYS B C 1
ATOM 3507 O O . LYS B 1 196 ? 15.367 34.75 23.812 1 95.44 196 LYS B O 1
ATOM 3512 N N . LYS B 1 197 ? 14.539 34.625 25.844 1 95.88 197 LYS B N 1
ATOM 3513 C CA . LYS B 1 197 ? 15.727 33.938 26.359 1 95.88 197 LYS B CA 1
ATOM 3514 C C . LYS B 1 197 ? 15.945 32.625 25.641 1 95.88 197 LYS B C 1
ATOM 3516 O O . LYS B 1 197 ? 17.078 32.281 25.266 1 95.88 197 LYS B O 1
ATOM 3521 N N . HIS B 1 198 ? 14.867 31.875 25.531 1 94.88 198 HIS B N 1
ATOM 3522 C CA . HIS B 1 198 ? 14.961 30.594 24.859 1 94.88 198 HIS B CA 1
ATOM 3523 C C . HIS B 1 198 ? 15.438 30.75 23.406 1 94.88 198 HIS B C 1
ATOM 3525 O O . HIS B 1 198 ? 16.281 30 22.938 1 94.88 198 HIS B O 1
ATOM 3531 N N . ILE B 1 199 ? 14.945 31.656 22.719 1 94.44 199 ILE B N 1
ATOM 3532 C CA . ILE B 1 199 ? 15.312 31.922 21.328 1 94.44 199 ILE B CA 1
ATOM 3533 C C . ILE B 1 199 ? 16.797 32.281 21.25 1 94.44 199 ILE B C 1
ATOM 3535 O O . ILE B 1 199 ? 17.5 31.781 20.359 1 94.44 199 ILE B O 1
ATOM 3539 N N . GLU B 1 200 ? 17.219 33.031 22.141 1 95.5 200 GLU B N 1
ATOM 3540 C CA . GLU B 1 200 ? 18.625 33.438 22.156 1 95.5 200 GLU B CA 1
ATOM 3541 C C . GLU B 1 200 ? 19.531 32.25 22.438 1 95.5 200 GLU B C 1
ATOM 3543 O O . GLU B 1 200 ? 20.609 32.125 21.828 1 95.5 200 GLU B O 1
ATOM 3548 N N . GLU B 1 201 ? 19.047 31.406 23.203 1 95.12 201 GLU B N 1
ATOM 3549 C CA . GLU B 1 201 ? 19.891 30.281 23.625 1 95.12 201 GLU B CA 1
ATOM 3550 C C . GLU B 1 201 ? 19.812 29.125 22.641 1 95.12 201 GLU B C 1
ATOM 3552 O O . GLU B 1 201 ? 20.828 28.484 22.344 1 95.12 201 GLU B O 1
ATOM 3557 N N . LYS B 1 202 ? 18.641 28.891 22.141 1 93.19 202 LYS B N 1
ATOM 3558 C CA . LYS B 1 202 ? 18.453 27.641 21.406 1 93.19 202 LYS B CA 1
ATOM 3559 C C . LYS B 1 202 ? 18.219 27.906 19.922 1 93.19 202 LYS B C 1
ATOM 3561 O O . LYS B 1 202 ? 18.328 27 19.094 1 93.19 202 LYS B O 1
ATOM 3566 N N . GLY B 1 203 ? 17.844 29.141 19.625 1 92.31 203 GLY B N 1
ATOM 3567 C CA . GLY B 1 203 ? 17.641 29.5 18.234 1 92.31 203 GLY B CA 1
ATOM 3568 C C . GLY B 1 203 ? 16.312 29.031 17.688 1 92.31 203 GLY B C 1
ATOM 3569 O O . GLY B 1 203 ? 16.141 28.906 16.469 1 92.31 203 GLY B O 1
ATOM 3570 N N . THR B 1 204 ? 15.328 28.484 18.578 1 92.56 204 THR B N 1
ATOM 3571 C CA . THR B 1 204 ? 14 28.016 18.203 1 92.56 204 THR B CA 1
ATOM 3572 C C . THR B 1 204 ? 12.945 28.5 19.188 1 92.56 204 THR B C 1
ATOM 3574 O O . THR B 1 204 ? 13.281 29 20.266 1 92.56 204 THR B O 1
ATOM 3577 N N . LEU B 1 205 ? 11.719 28.438 18.703 1 93.62 205 LEU B N 1
ATOM 3578 C CA . LEU B 1 205 ? 10.641 28.625 19.672 1 93.62 205 LEU B CA 1
ATOM 3579 C C . LEU B 1 205 ? 10.586 27.469 20.672 1 93.62 205 LEU B C 1
ATOM 3581 O O . LEU B 1 205 ? 10.961 26.344 20.344 1 93.62 205 LEU B O 1
ATOM 3585 N N . PRO B 1 206 ? 10.18 27.812 21.922 1 92.94 206 PRO B N 1
ATOM 3586 C CA . PRO B 1 206 ? 10.039 26.719 22.891 1 92.94 206 PRO B CA 1
ATOM 3587 C C . PRO B 1 206 ? 9.133 25.594 22.375 1 92.94 206 PRO B C 1
ATOM 3589 O O . PRO B 1 206 ? 8.031 25.859 21.891 1 92.94 206 PRO B O 1
ATOM 3592 N N . GLY B 1 207 ? 9.633 24.328 22.391 1 89.75 207 GLY B N 1
ATOM 3593 C CA . GLY B 1 207 ? 8.836 23.172 22 1 89.75 207 GLY B CA 1
ATOM 3594 C C . GLY B 1 207 ? 8.992 22.812 20.531 1 89.75 207 GLY B C 1
ATOM 3595 O O . GLY B 1 207 ? 8.539 21.75 20.094 1 89.75 207 GLY B O 1
ATOM 3596 N N . ILE B 1 208 ? 9.578 23.688 19.688 1 92.38 208 ILE B N 1
ATOM 3597 C CA . ILE B 1 208 ? 9.781 23.438 18.266 1 92.38 208 ILE B CA 1
ATOM 3598 C C . ILE B 1 208 ? 11.125 22.734 18.047 1 92.38 208 ILE B C 1
ATOM 3600 O O . ILE B 1 208 ? 12.148 23.188 18.562 1 92.38 208 ILE B O 1
ATOM 3604 N N . PRO B 1 209 ? 11.055 21.625 17.359 1 90.5 209 PRO B N 1
ATOM 3605 C CA . PRO B 1 209 ? 12.328 20.938 17.125 1 90.5 209 PRO B CA 1
ATOM 3606 C C . PRO B 1 209 ? 13.289 21.766 16.266 1 90.5 209 PRO B C 1
ATOM 3608 O O . PRO B 1 209 ? 12.852 22.578 15.445 1 90.5 209 PRO B O 1
ATOM 3611 N N . SER B 1 210 ? 14.594 21.406 16.484 1 90.81 210 SER B N 1
ATOM 3612 C CA . SER B 1 210 ? 15.617 22.094 15.703 1 90.81 210 SER B CA 1
ATOM 3613 C C . SER B 1 210 ? 15.695 21.547 14.281 1 90.81 210 SER B C 1
ATOM 3615 O O . SER B 1 210 ? 15.188 20.469 14 1 90.81 210 SER B O 1
ATOM 3617 N N . GLU B 1 211 ? 16.297 22.359 13.414 1 88.75 211 GLU B N 1
ATOM 3618 C CA . GLU B 1 211 ? 16.531 21.922 12.039 1 88.75 211 GLU B CA 1
ATOM 3619 C C . GLU B 1 211 ? 17.312 20.625 12.008 1 88.75 211 GLU B C 1
ATOM 3621 O O . GLU B 1 211 ? 17.016 19.734 11.211 1 88.75 211 GLU B O 1
ATOM 3626 N N . SER B 1 212 ? 18.281 20.5 12.836 1 90.88 212 SER B N 1
ATOM 3627 C CA . SER B 1 212 ? 19.125 19.297 12.891 1 90.88 212 SER B CA 1
ATOM 3628 C C . SER B 1 212 ? 18.297 18.078 13.289 1 90.88 212 SER B C 1
ATOM 3630 O O . SER B 1 212 ? 18.484 16.984 12.727 1 90.88 212 SER B O 1
ATOM 3632 N N . ASP B 1 213 ? 17.375 18.266 14.195 1 89.56 213 ASP B N 1
ATOM 3633 C CA . ASP B 1 213 ? 16.516 17.172 14.641 1 89.56 213 ASP B CA 1
ATOM 3634 C C . ASP B 1 213 ? 15.594 16.703 13.516 1 89.56 213 ASP B C 1
ATOM 3636 O O . ASP B 1 213 ? 15.43 15.492 13.305 1 89.56 213 ASP B O 1
ATOM 3640 N N . VAL B 1 214 ? 15.094 17.641 12.797 1 87.94 214 VAL B N 1
ATOM 3641 C CA . VAL B 1 214 ? 14.164 17.344 11.711 1 87.94 214 VAL B CA 1
ATOM 3642 C C . VAL B 1 214 ? 14.906 16.656 10.57 1 87.94 214 VAL B C 1
ATOM 3644 O O . VAL B 1 214 ? 14.391 15.719 9.961 1 87.94 214 VAL B O 1
ATOM 3647 N N . LYS B 1 215 ? 16.109 17.078 10.289 1 88.06 215 LYS B N 1
ATOM 3648 C CA . LYS B 1 215 ? 16.906 16.484 9.219 1 88.06 215 LYS B CA 1
ATOM 3649 C C . LYS B 1 215 ? 17.266 15.031 9.562 1 88.06 215 LYS B C 1
ATOM 3651 O O . LYS B 1 215 ? 17.266 14.164 8.68 1 88.06 215 LYS B O 1
ATOM 3656 N N . ALA B 1 216 ? 17.438 14.758 10.812 1 89.31 216 ALA B N 1
ATOM 3657 C CA . ALA B 1 216 ? 17.875 13.438 11.258 1 89.31 216 ALA B CA 1
ATOM 3658 C C . ALA B 1 216 ? 16.703 12.477 11.375 1 89.31 216 ALA B C 1
ATOM 3660 O O . ALA B 1 216 ? 16.812 11.305 11.016 1 89.31 216 ALA B O 1
ATOM 3661 N N . ASN B 1 217 ? 15.531 12.992 11.781 1 88.38 217 ASN B N 1
ATOM 3662 C CA . ASN B 1 217 ? 14.469 12.086 12.18 1 88.38 217 ASN B CA 1
ATOM 3663 C C . ASN B 1 217 ? 13.203 12.297 11.344 1 88.38 217 ASN B C 1
ATOM 3665 O O . ASN B 1 217 ? 12.273 11.484 11.406 1 88.38 217 ASN B O 1
ATOM 3669 N N . GLY B 1 218 ? 13.18 13.32 10.594 1 86.44 218 GLY B N 1
ATOM 3670 C CA . GLY B 1 218 ? 11.961 13.68 9.898 1 86.44 218 GLY B CA 1
ATOM 3671 C C . GLY B 1 218 ? 10.953 14.383 10.789 1 86.44 218 GLY B C 1
ATOM 3672 O O . GLY B 1 218 ? 11.242 14.68 11.945 1 86.44 218 GLY B O 1
ATOM 3673 N N . VAL B 1 219 ? 9.852 14.82 10.133 1 86.88 219 VAL B N 1
ATOM 3674 C CA . VAL B 1 219 ? 8.812 15.508 10.898 1 86.88 219 VAL B CA 1
ATOM 3675 C C . VAL B 1 219 ? 7.473 14.805 10.695 1 86.88 219 VAL B C 1
ATOM 3677 O O . VAL B 1 219 ? 7.152 14.383 9.578 1 86.88 219 VAL B O 1
ATOM 3680 N N . SER B 1 220 ? 6.863 14.539 11.828 1 87.44 220 SER B N 1
ATOM 3681 C CA . SER B 1 220 ? 5.492 14.039 11.766 1 87.44 220 SER B CA 1
ATOM 3682 C C . SER B 1 220 ? 4.512 15.164 11.445 1 87.44 220 SER B C 1
ATOM 3684 O O . SER B 1 220 ? 4.41 16.141 12.195 1 87.44 220 SER B O 1
ATOM 3686 N N . LEU B 1 221 ? 3.865 15 10.359 1 85.56 221 LEU B N 1
ATOM 3687 C CA . LEU B 1 221 ? 3.004 16.078 9.883 1 85.56 221 LEU B CA 1
ATOM 3688 C C . LEU B 1 221 ? 1.911 16.391 10.906 1 85.56 221 LEU B C 1
ATOM 3690 O O . LEU B 1 221 ? 1.575 17.562 11.125 1 85.56 221 LEU B O 1
ATOM 3694 N N . GLY B 1 222 ? 1.392 15.32 11.516 1 82.88 222 GLY B N 1
ATOM 3695 C CA . GLY B 1 222 ? 0.407 15.555 12.562 1 82.88 222 GLY B CA 1
ATOM 3696 C C . GLY B 1 222 ? 0.966 16.312 13.75 1 82.88 222 GLY B C 1
ATOM 3697 O O . GLY B 1 222 ? 0.341 17.266 14.234 1 82.88 222 GLY B O 1
ATOM 3698 N N . GLU B 1 223 ? 2.094 16 14.141 1 84.12 223 GLU B N 1
ATOM 3699 C CA . GLU B 1 223 ? 2.721 16.625 15.305 1 84.12 223 GLU B CA 1
ATOM 3700 C C . GLU B 1 223 ? 3.111 18.078 15.016 1 84.12 223 GLU B C 1
ATOM 3702 O O . GLU B 1 223 ? 2.914 18.953 15.852 1 84.12 223 GLU B O 1
ATOM 3707 N N . VAL B 1 224 ? 3.652 18.297 13.883 1 87.19 224 VAL B N 1
ATOM 3708 C CA . VAL B 1 224 ? 4.117 19.641 13.562 1 87.19 224 VAL B CA 1
ATOM 3709 C C . VAL B 1 224 ? 2.922 20.594 13.438 1 87.19 224 VAL B C 1
ATOM 3711 O O . VAL B 1 224 ? 2.979 21.734 13.883 1 87.19 224 VAL B O 1
ATOM 3714 N N . ASN B 1 225 ? 1.857 20.109 12.875 1 87.31 225 ASN B N 1
ATOM 3715 C CA . ASN B 1 225 ? 0.664 20.953 12.781 1 87.31 225 ASN B CA 1
ATOM 3716 C C . ASN B 1 225 ? 0.131 21.328 14.164 1 87.31 225 ASN B C 1
ATOM 3718 O O . ASN B 1 225 ? -0.285 22.453 14.391 1 87.31 225 ASN B O 1
ATOM 3722 N N . ALA B 1 226 ? 0.162 20.359 15.008 1 87.19 226 ALA B N 1
ATOM 3723 C CA . ALA B 1 226 ? -0.275 20.625 16.375 1 87.19 226 ALA B CA 1
ATOM 3724 C C . ALA B 1 226 ? 0.63 21.656 17.047 1 87.19 226 ALA B C 1
ATOM 3726 O O . ALA B 1 226 ? 0.149 22.562 17.734 1 87.19 226 ALA B O 1
ATOM 3727 N N . LEU B 1 227 ? 1.899 21.547 16.859 1 89.44 227 LEU B N 1
ATOM 3728 C CA . LEU B 1 227 ? 2.867 22.469 17.438 1 89.44 227 LEU B CA 1
ATOM 3729 C C . LEU B 1 227 ? 2.686 23.875 16.875 1 89.44 227 LEU B C 1
ATOM 3731 O O . LEU B 1 227 ? 2.736 24.859 17.609 1 89.44 227 LEU B O 1
ATOM 3735 N N . LEU B 1 228 ? 2.467 23.953 15.602 1 91.06 228 LEU B N 1
ATOM 3736 C CA . LEU B 1 2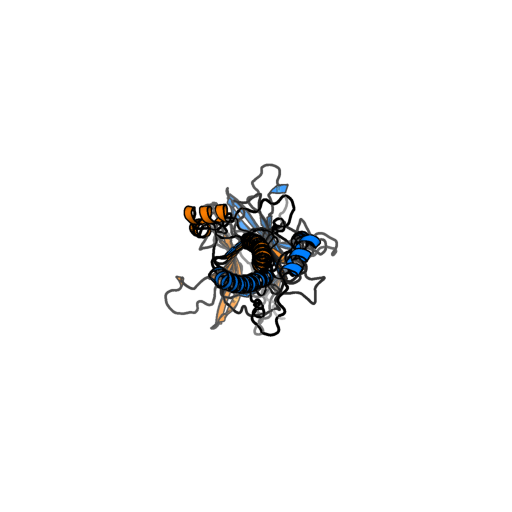28 ? 2.262 25.234 14.961 1 91.06 228 LEU B CA 1
ATOM 3737 C C . LEU B 1 228 ? 0.991 25.906 15.477 1 91.06 228 LEU B C 1
ATOM 3739 O O . LEU B 1 228 ? 0.982 27.109 15.75 1 91.06 228 LEU B O 1
ATOM 3743 N N . LEU B 1 229 ? -0.013 25.078 15.641 1 91.25 229 LEU B N 1
ATOM 3744 C CA . LEU B 1 229 ? -1.243 25.625 16.219 1 91.25 229 LEU B CA 1
ATOM 3745 C C . LEU B 1 229 ? -1.008 26.141 17.625 1 91.25 229 LEU B C 1
ATOM 3747 O O . LEU B 1 229 ? -1.467 27.219 17.984 1 91.25 229 LEU B O 1
ATOM 3751 N N . GLN B 1 230 ? -0.292 25.422 18.375 1 92 230 GLN B N 1
ATOM 3752 C CA . GLN B 1 230 ? 0.049 25.859 19.734 1 92 230 GLN B CA 1
ATOM 3753 C C . GLN B 1 230 ? 0.751 27.203 19.734 1 92 230 GLN B C 1
ATOM 3755 O O . GLN B 1 230 ? 0.417 28.094 20.516 1 92 230 GLN B O 1
ATOM 3760 N N . LYS B 1 231 ? 1.717 27.391 18.875 1 94.31 231 LYS B N 1
ATOM 3761 C CA . LYS B 1 231 ? 2.467 28.641 18.797 1 94.31 231 LYS B CA 1
ATOM 3762 C C . LYS B 1 231 ? 1.572 29.781 18.344 1 94.31 231 LYS B C 1
ATOM 3764 O O . LYS B 1 231 ? 1.691 30.906 18.844 1 94.31 231 LYS B O 1
ATOM 3769 N N . ILE B 1 232 ? 0.698 29.516 17.484 1 94.5 232 ILE B N 1
ATOM 3770 C CA . ILE B 1 232 ? -0.239 30.531 17.031 1 94.5 232 ILE B CA 1
ATOM 3771 C C . ILE B 1 232 ? -1.164 30.953 18.172 1 94.5 232 ILE B C 1
ATOM 3773 O O . ILE B 1 232 ? -1.449 32.125 18.344 1 94.5 232 ILE B O 1
ATOM 3777 N N . GLU B 1 233 ? -1.591 29.984 18.891 1 94.31 233 GLU B N 1
ATOM 3778 C CA . GLU B 1 233 ? -2.459 30.266 20.031 1 94.31 233 GLU B CA 1
ATOM 3779 C C . GLU B 1 233 ? -1.724 31.062 21.109 1 94.31 233 GLU B C 1
ATOM 3781 O O . GLU B 1 233 ? -2.271 32.031 21.656 1 94.31 233 GLU B O 1
ATOM 3786 N N . GLU B 1 234 ? -0.542 30.734 21.359 1 94.75 234 GLU B N 1
ATOM 3787 C CA . GLU B 1 234 ? 0.268 31.5 22.312 1 94.75 234 GLU B CA 1
ATOM 3788 C C . GLU B 1 234 ? 0.471 32.938 21.844 1 94.75 234 GLU B C 1
ATOM 3790 O O . GLU B 1 234 ? 0.299 33.875 22.609 1 94.75 234 GLU B O 1
ATOM 3795 N N . LEU B 1 235 ? 0.769 33.031 20.609 1 95.62 235 LEU B N 1
ATOM 3796 C CA . LEU B 1 235 ? 0.959 34.375 20.031 1 95.62 235 LEU B CA 1
ATOM 3797 C C . LEU B 1 235 ? -0.32 35.188 20.141 1 95.62 235 LEU B C 1
ATOM 3799 O O . LEU B 1 235 ? -0.27 36.406 20.406 1 95.62 235 LEU B O 1
ATOM 3803 N N . THR B 1 236 ? -1.407 34.5 19.938 1 95 236 THR B N 1
ATOM 3804 C CA . THR B 1 236 ? -2.693 35.188 20.031 1 95 236 THR B CA 1
ATOM 3805 C C . THR B 1 236 ? -2.91 35.719 21.453 1 95 236 THR B C 1
ATOM 3807 O O . THR B 1 236 ? -3.336 36.875 21.625 1 95 236 THR B O 1
ATOM 3810 N N . LEU B 1 237 ? -2.537 34.969 22.422 1 94.62 237 LEU B N 1
ATOM 3811 C CA . LEU B 1 237 ? -2.658 35.375 23.812 1 94.62 237 LEU B CA 1
ATOM 3812 C C . LEU B 1 237 ? -1.761 36.594 24.094 1 94.62 237 LEU B C 1
ATOM 3814 O O . LEU B 1 237 ? -2.17 37.531 24.781 1 94.62 237 LEU B O 1
ATOM 3818 N N . TYR B 1 238 ? -0.535 36.562 23.578 1 95.44 238 TYR B N 1
ATOM 3819 C CA . TYR B 1 238 ? 0.372 37.719 23.75 1 95.44 238 TYR B CA 1
ATOM 3820 C C . TYR B 1 238 ? -0.202 38.969 23.125 1 95.44 238 TYR B C 1
ATOM 3822 O O . TYR B 1 238 ? -0.163 40.031 23.734 1 95.44 238 TYR B O 1
ATOM 3830 N N . VAL B 1 239 ? -0.778 38.812 21.969 1 96.25 239 VAL B N 1
ATOM 3831 C CA . VAL B 1 239 ? -1.317 39.969 21.234 1 96.25 239 VAL B CA 1
ATOM 3832 C C . VAL B 1 239 ? -2.504 40.531 21.984 1 96.25 239 VAL B C 1
ATOM 3834 O O . VAL B 1 239 ? -2.645 41.781 22.078 1 96.25 239 VAL B O 1
ATOM 3837 N N . ILE B 1 240 ? -3.293 39.75 22.547 1 94.5 240 ILE B N 1
ATOM 3838 C CA . ILE B 1 240 ? -4.441 40.188 23.312 1 94.5 240 ILE B CA 1
ATOM 3839 C C . ILE B 1 240 ? -3.965 40.938 24.547 1 94.5 240 ILE B C 1
ATOM 3841 O O . ILE B 1 240 ? -4.441 42.062 24.828 1 94.5 240 ILE B O 1
ATOM 3845 N N . LYS B 1 241 ? -3.039 40.438 25.25 1 94.25 241 LYS B N 1
ATOM 3846 C CA . LYS B 1 241 ? -2.496 41.094 26.438 1 94.25 241 LYS B CA 1
ATOM 3847 C C . LYS B 1 241 ? -1.861 42.438 26.109 1 94.25 241 LYS B C 1
ATOM 3849 O O . LYS B 1 241 ? -2.049 43.406 26.844 1 94.25 241 LYS B O 1
ATOM 3854 N N . GLN B 1 242 ? -1.149 42.438 25.047 1 95.5 242 GLN B N 1
ATOM 3855 C CA . GLN B 1 242 ? -0.502 43.656 24.609 1 95.5 242 GLN B CA 1
ATOM 3856 C C . GLN B 1 242 ? -1.533 44.719 24.234 1 95.5 242 GLN B C 1
ATOM 3858 O O . GLN B 1 242 ? -1.353 45.906 24.531 1 95.5 242 GLN B O 1
ATOM 3863 N N . GLN B 1 243 ? -2.611 44.312 23.672 1 94.69 243 GLN B N 1
ATOM 3864 C CA . GLN B 1 243 ? -3.662 45.25 23.312 1 94.69 243 GLN B CA 1
ATOM 3865 C C . GLN B 1 243 ? -4.309 45.844 24.562 1 94.69 243 GLN B C 1
ATOM 3867 O O . GLN B 1 243 ? -4.613 47.031 24.594 1 94.69 243 GLN B O 1
ATOM 3872 N N . GLU B 1 244 ? -4.504 45.031 25.484 1 94.12 244 GLU B N 1
ATOM 3873 C CA . GLU B 1 244 ? -5.062 45.5 26.75 1 94.12 244 GLU B CA 1
ATOM 3874 C C . GLU B 1 244 ? -4.145 46.531 27.406 1 94.12 244 GLU B C 1
ATOM 3876 O O . GLU B 1 244 ? -4.609 47.531 27.938 1 94.12 244 GLU B O 1
ATOM 3881 N N . GLU B 1 245 ? -2.848 46.312 27.359 1 93.75 245 GLU B N 1
ATOM 3882 C CA . GLU B 1 245 ? -1.87 47.25 27.891 1 93.75 245 GLU B CA 1
ATOM 3883 C C . GLU B 1 245 ? -1.885 48.562 27.125 1 93.75 245 GLU B C 1
ATOM 3885 O O . GLU B 1 245 ? -1.791 49.625 27.719 1 93.75 245 GLU B O 1
ATOM 3890 N N . ILE B 1 246 ? -2.064 48.438 25.844 1 93.81 246 ILE B N 1
ATOM 3891 C CA . ILE B 1 246 ? -2.104 49.625 25 1 93.81 246 ILE B CA 1
ATOM 3892 C C . ILE B 1 246 ? -3.34 50.469 25.328 1 93.81 246 ILE B C 1
ATOM 3894 O O . ILE B 1 246 ? -3.26 51.688 25.438 1 93.81 246 ILE B O 1
ATOM 3898 N N . GLU B 1 247 ? -4.418 49.75 25.531 1 92.69 247 GLU B N 1
ATOM 3899 C CA . GLU B 1 247 ? -5.652 50.438 25.859 1 92.69 247 GLU B CA 1
ATOM 3900 C C . GLU B 1 247 ? -5.543 51.156 27.219 1 92.69 247 GLU B C 1
ATOM 3902 O O . GLU B 1 247 ? -6.043 52.25 27.391 1 92.69 247 GLU B O 1
ATOM 3907 N N . GLN B 1 248 ? -4.875 50.562 28.109 1 92.38 248 GLN B N 1
ATOM 3908 C CA . GLN B 1 248 ? -4.652 51.156 29.422 1 92.38 248 GLN B CA 1
ATOM 3909 C C . GLN B 1 248 ? -3.773 52.406 29.312 1 92.38 248 GLN B C 1
ATOM 3911 O O . GLN B 1 248 ? -4.043 53.406 29.969 1 92.38 248 GLN B O 1
ATOM 3916 N N . LEU B 1 249 ? -2.762 52.312 28.547 1 90.38 249 LEU B N 1
ATOM 3917 C CA . LEU B 1 249 ? -1.852 53.438 28.359 1 90.38 249 LEU B CA 1
ATOM 3918 C C . LEU B 1 249 ? -2.555 54.594 27.672 1 90.38 249 LEU B C 1
ATOM 3920 O O . LEU B 1 249 ? -2.32 55.75 28.016 1 90.38 249 LEU B O 1
ATOM 3924 N N . LYS B 1 250 ? -3.48 54.281 26.828 1 89.94 250 LYS B N 1
ATOM 3925 C CA . LYS B 1 250 ? -4.266 55.312 26.141 1 89.94 250 LYS B CA 1
ATOM 3926 C C . LYS B 1 250 ? -5.18 56.031 27.125 1 89.94 250 LYS B C 1
ATOM 3928 O O . LYS B 1 250 ? -5.316 57.25 27.062 1 89.94 250 LYS B O 1
ATOM 3933 N N . ALA B 1 251 ? -5.688 55.281 28 1 89.56 251 ALA B N 1
ATOM 3934 C CA . ALA B 1 251 ? -6.582 55.875 29 1 89.56 251 ALA B CA 1
ATOM 3935 C C . ALA B 1 251 ? -5.82 56.781 29.953 1 89.56 251 ALA B C 1
ATOM 3937 O O . ALA B 1 251 ? -6.328 57.812 30.359 1 89.56 251 ALA B O 1
ATOM 3938 N N . LEU B 1 252 ? -4.633 56.438 30.297 1 86.31 252 LEU B N 1
ATOM 3939 C CA . LEU B 1 252 ? -3.811 57.219 31.219 1 86.31 252 LEU B CA 1
ATOM 3940 C C . LEU B 1 252 ? -3.328 58.5 30.562 1 86.31 252 LEU B C 1
ATOM 3942 O O . LEU B 1 252 ? -3.195 59.531 31.219 1 86.31 252 LEU B O 1
ATOM 3946 N N . ASN B 1 253 ? -3.096 58.531 29.344 1 84.25 253 ASN B N 1
ATOM 3947 C CA . ASN B 1 253 ? -2.621 59.688 28.625 1 84.25 253 ASN B CA 1
ATOM 3948 C C . ASN B 1 253 ? -3.758 60.688 28.344 1 84.25 253 ASN B C 1
ATOM 3950 O O . ASN B 1 253 ? -3.52 61.875 28.109 1 84.25 253 ASN B O 1
ATOM 3954 N N . ASN B 1 254 ? -4.996 60.219 28.188 1 75.12 254 ASN B N 1
ATOM 3955 C CA . ASN B 1 254 ? -6.137 61.094 27.953 1 75.12 254 ASN B CA 1
ATOM 3956 C C . ASN B 1 254 ? -6.613 61.75 29.25 1 75.12 254 ASN B C 1
ATOM 3958 O O . ASN B 1 254 ? -7.547 62.531 29.234 1 75.12 254 ASN B O 1
ATOM 3962 N N . LYS B 1 255 ? -6.082 61.469 30.391 1 64 255 LYS B N 1
ATOM 3963 C CA . LYS B 1 255 ? -6.352 62.219 31.625 1 64 255 LYS B CA 1
ATOM 3964 C C . LYS B 1 255 ? -5.336 63.312 31.828 1 64 255 LYS B C 1
ATOM 3966 O O . LYS B 1 255 ? -4.16 63.188 31.484 1 64 255 LYS B O 1
#

Sequence (510 aa):
MKKVYSFFCLVLFSFMAGYAQDVTTQFNGNLEIIGNPVSQNDQSSTYYSLSNKGIGGSPHIWKMVTASYAGGWGVASNGYEIWEYPDQSYESGNLEDHCCRQRFVIQTSREHANDYSAMIVGPRGGLNIGYVPNTIATDINDLSVNGNVGIGTLDTQGYKLAVNGIIRAKEIKVDSDWADFVFKKDYKLPTLGEVKKHIEEKGTLPGIPSESDVKANGVSLGEVNALLLQKIEELTLYVIKQQEEIEQLKALNNKMKKVYSFFCLVLFSFMAGYAQDVTTQFNGNLEIIGNPVSQNDQSSTYYSLSNKGIGGSPHIWKMVTASYAGGWGVASNGYEIWEYPDQSYESGNLEDHCCRQRFVIQTSREHANDYSAMIVGPRGGLNIGYVPNTIATDINDLSVNGNVGIGTLDTQGYKLAVNGIIRAKEIKVDSDWADFVFKKDYKLPTLGEVKKHIEEKGTLPGIPSESDVKANGVSLGEVNALLLQKIEELTLYVIKQQEEIEQLKALNNK

Nearest PDB structures (foldseek):
  3vhx-assembly2_H  TM=2.431E-01  e=1.404E+00  Homo sapiens
  4n7s-assembly2_D  TM=5.313E-01  e=8.769E+00  Pseudomonas aeruginosa PAO1
  3vhx-assembly2_F  TM=2.388E-01  e=1.792E+00  Homo sapiens
  5kux-assembly1_A  TM=1.711E-01  e=2.432E+00  synthetic construct
  3vhx-assembly2_H  TM=2.404E-01  e=1.492E+00  Homo sapiens

Foldseek 3Di:
DDPPPPDPPPPPPPPDDDDPPPDDDDDDDDDDFDDDDPDLLDWDKTWDKDWDQDPPRAIKIKIFMAIGCNYHDPHHRRKTWIKTADRCVVPPPPSPPHGIDTDDIDDDCVVPVPQDDDFDQAPQGETEARDHPPPHDPDRHYYHYPAADEDPDPCQVRDNYHYPDDDDDPDDDDPADAQDPCPPPPHDQDDPVVQVVCCVVPVDGPPDDDPVVCVVPNDDPRVVVNVVVNVVSSVVVVVVVVVVVVVVVVVVVVD/DDDPPPPPPPPDDPPDDDPPPPDDDDDDDDDDFDDDDPDLLDWDKTWDKDWDQAPPRAIKIKIFMAIGCNYHDPHHRRKTWIKTAHRVPVPDDPCPPRGIDTDDIDDDCVVPVPQDADWDQAPAGETEARDHPPPHRPNDVYYHYPAADEDPDPCQVRDNYHYPDDDDDPDDDDDADAAPPCPPPPHDQDDPVVQVVCCVVPVDGPPDDDPVVCVVPNDDPRVVVRVVVNVVSSVVVVVVVVVVVVVVVVVVVVD

pLDDT: mean 81.76, std 18.96, range [24.22, 98.0]

Radius of gyration: 35.67 Å; Cα contacts (8 Å, |Δi|>4): 957; chains: 2; bounding box: 47×127×82 Å

Secondary structure (DSSP, 8-state):
-----------------SS---PPP--SSEEEEE---SSTTS--EEEEEEEEE-GGGPEEEEEEEEEBTTBBTTB-TT-EEEEEE--TT--SS-GGGTS-EEEEEE---GGGTTS--EEEE-TTS-EEEEEPTT---SSTT-EEESS-EEES-S--TT-SEEESS-EEEEEEEE-------TTSTT--PPPHHHHHHHHHHHSS-TTPPPHHHHHHH-EEHHHHHHHHHHHHHHHHHHHHHHHHHHHHHHHHHT-/----------------SSS----EEEEES-EEEE---SSTTS--EEEEEEEEE-GGGPEEEEEEEEEBTTBBTTB-TT-EEEEEE------SS-GGGTS-EEEEEE---GGGTTS--EEEE-TTS-EEEEEPTT----SSS-EEESS-EEES-S--TT-SEEEEEEEEES--EE-------TTSTT--PPPHHHHHHHHHHHSS-TTPPPHHHHHHH---HHHHHHHHHHHHHHHHHHHHHHHHHHHHHHHHHT-

Solvent-accessible surface area (backbone atoms only — not comparable to full-atom values): 28967 Å² total; per-residue (Å²): 133,80,82,77,78,80,80,79,82,75,81,72,77,73,82,70,86,80,72,78,62,83,78,79,86,86,76,81,57,43,80,44,73,42,65,79,65,93,43,61,78,36,67,31,68,31,35,42,32,43,24,17,23,14,66,97,50,29,57,25,35,39,34,46,33,35,19,28,64,54,6,32,97,84,39,50,48,52,17,44,33,35,31,38,29,48,42,62,63,61,57,68,81,66,53,82,84,60,40,69,39,65,47,34,37,39,47,52,32,80,94,30,77,89,55,52,26,43,70,41,75,32,96,56,66,8,39,34,26,28,36,60,78,84,65,70,60,83,56,47,68,38,80,45,62,65,45,34,35,13,31,46,34,89,71,37,87,85,38,59,68,26,65,68,62,50,75,43,55,76,38,80,47,59,60,50,80,73,66,82,53,73,86,38,87,82,44,80,78,76,50,65,68,55,50,52,52,41,28,74,72,69,38,40,59,92,92,50,81,51,40,69,55,28,64,74,69,31,42,46,52,44,58,51,52,24,52,52,48,46,51,51,51,52,50,50,52,51,50,52,53,50,49,52,52,49,51,51,50,52,57,60,67,76,98,133,82,81,78,80,77,82,78,84,78,80,78,78,77,81,70,81,83,69,82,67,73,38,70,48,77,41,86,41,69,49,78,44,76,34,71,58,94,45,26,79,36,65,34,67,25,66,56,72,49,72,45,74,32,72,97,64,30,57,25,35,41,35,45,34,34,11,7,42,53,6,34,95,87,40,50,47,46,15,44,34,38,32,38,27,56,38,61,63,66,73,70,85,73,59,81,87,66,41,67,41,87,74,46,78,44,76,55,51,79,92,31,72,88,70,70,44,14,41,33,33,15,32,18,9,7,40,31,38,64,37,59,79,81,60,72,41,58,78,38,23,25,40,28,31,53,56,66,42,47,43,82,42,94,70,35,85,85,27,36,35,19,35,70,42,74,45,77,37,68,66,49,75,41,86,38,76,57,60,55,52,75,64,38,87,85,45,80,78,76,49,69,68,58,50,51,51,42,30,72,72,69,73,37,60,90,93,51,80,51,70,68,53,35,73,74,70,51,77,56,67,46,56,50,52,22,51,51,46,44,52,50,52,51,49,49,52,52,52,48,52,51,48,53,51,50,51,50,53,51,55,59,68,76,100